Protein AF-0000000076752628 (afdb_homodimer)

Organism: NCBI:txid927661

Sequence (562 aa):
MTATVAAGQLAAPAGRIAENVDRTLRAMRDARSAGVDLLVLPECGLTGYVFDDAASVHAAALEVDGPELARVASAASGSGLHVVVGYLERAGDRVHNTVTLFGPGGPMATYRKTHLPHLGADRYVTPGDNLPVLVTTPFGVIGLSICYDLRFPEWARCLALGGADIIANPTNWPAPAEQVAELFTRVRAAENHVYVIAANRGDEEEGVSFIGRSQILDPSGAVLASADRGDALVIAAIDPAEARRKEILAPEVDFAISLFGDRRPRLYGELTRETPARKDAMTATVAAGQLAAPAGRIAENVDRTLRAMRDARSAGVDLLVLPECGLTGYVFDDAASVHAAALEVDGPELARVASAASGSGLHVVVGYLERAGDRVHNTVTLFGPGGPMATYRKTHLPHLGADRYVTPGDNLPVLVTTPFGVIGLSICYDLRFPEWARCLALGGADIIANPTNWPAPAEQVAELFTRVRAAENHVYVIAANRGDEEEGVSFIGRSQILDPSGAVLASADRGDALVIAAIDPAEARRKEILAPEVDFAISLFGDRRPRLYGELTRETPARKDA

pLDDT: mean 95.84, std 9.19, range [25.97, 98.94]

Nearest PDB structures (foldseek):
  3hkx-assembly1_A-2  TM=8.875E-01  e=3.580E-24  Nesterenkonia sp. 10004
  4izt-assembly1_A-2  TM=8.807E-01  e=5.837E-24  Nesterenkonia sp. 10004
  5jqn-assembly1_A-2  TM=8.772E-01  e=5.491E-24  Nesterenkonia sp. AN1
  4izu-assembly1_A-2  TM=8.758E-01  e=5.837E-24  Nesterenkonia sp. 10004
  5nz5-assembly1_A-2  TM=8.723E-01  e=1.215E-23  Nesterenkonia sp. 10004

Solvent-accessible surface area (backbone atoms only — not comparable to full-atom values): 27713 Å² total; per-residue (Å²): 112,78,38,32,35,32,19,32,18,45,70,33,58,59,58,39,39,71,61,18,45,52,51,49,55,50,51,49,52,53,38,45,75,70,58,32,45,38,37,33,29,13,42,18,29,36,18,19,46,65,39,93,46,54,66,59,45,57,70,39,30,38,46,84,85,29,72,72,48,48,52,52,28,50,53,19,36,74,67,58,26,27,37,36,43,16,25,34,29,40,56,85,95,42,36,27,50,30,36,36,37,26,25,47,90,25,77,73,50,72,46,47,36,56,42,63,45,42,38,46,40,46,64,58,37,50,64,30,84,68,62,81,46,71,42,85,50,99,69,39,26,37,16,67,45,44,42,64,33,63,68,35,62,63,51,55,44,41,30,33,77,73,55,29,22,29,38,42,26,22,14,74,42,36,66,90,39,51,58,46,68,69,45,39,55,27,45,56,10,34,62,52,20,13,29,33,36,32,4,10,20,22,44,72,43,91,89,43,51,28,55,22,50,19,31,34,28,36,33,81,27,47,76,74,31,63,41,58,68,43,72,45,78,36,60,46,79,43,46,38,65,62,20,68,52,48,60,50,76,41,72,93,72,52,33,38,41,39,64,66,78,46,56,60,25,86,61,36,60,64,62,47,45,75,72,75,68,81,72,83,125,112,78,35,31,34,30,20,32,18,44,69,32,58,61,59,39,39,71,61,18,46,52,51,49,53,50,49,50,52,54,38,44,75,72,58,33,45,37,38,34,28,14,41,18,28,37,17,18,48,64,39,92,47,54,66,59,43,58,71,38,28,36,46,84,87,29,71,71,48,47,52,51,27,50,54,18,36,74,69,58,26,28,37,36,46,17,25,34,29,42,57,86,96,42,36,28,49,28,37,36,35,25,25,48,89,23,79,74,50,74,46,48,36,55,41,63,47,41,39,46,42,45,65,59,38,51,63,30,84,67,64,81,48,72,43,85,50,98,69,38,25,37,15,66,46,44,43,63,32,63,68,37,61,64,51,53,45,41,32,33,75,72,55,26,21,28,39,40,25,20,15,75,41,36,67,91,38,50,57,46,69,69,45,39,54,28,45,57,11,34,62,54,19,14,28,32,38,31,4,10,20,22,44,70,43,92,89,42,51,27,56,21,51,20,30,34,28,37,33,79,27,47,73,76,31,62,42,59,67,42,71,46,79,34,62,46,78,44,45,39,65,61,22,69,51,50,60,50,76,40,72,93,72,52,33,37,43,39,64,67,78,44,57,60,26,86,62,37,60,64,62,47,45,75,72,75,69,80,72,83,125

InterPro domains:
  IPR001110 Uncharacterised protein family UPF0012, conserved site [PS01227] (143-163)
  IPR003010 Carbon-nitrogen hydrolase [PF00795] (4-244)
  IPR003010 Carbon-nitrogen hydrolase [PS50263] (3-240)
  IPR036526 Carbon-nitrogen hydrolase superfamily [G3DSA:3.60.110.10] (1-280)
  IPR036526 Carbon-nitrogen hydrolase superfamily [SSF56317] (3-271)
  IPR050345 Aliphatic Amidase/Beta-Ureidopropionase [PTHR43674] (4-271)

Foldseek 3Di:
DKAKEKFWADDAEAAPQVVLLVRVLVVLVVCLVVVHAEYEAAFQSRHDFADDDQVSLQNSADACPDPSLVSVQVSQLVRQHWYKDWRWHDDPVFIFGKIWIHGNVGTFDMDTAADADPGTSSVRGDHDPDAWDWGQDPQFIETEHEAVLLVDLVRLQSNLVVGGQEYEYRYQAFPVCVCCLVPSQLCSLQLSQHKYFYHYYQQDYPRTGGFFFGFIAGSNSDTQWTDGHDTDMTMDMDHSVRSVPQKDDDVVVDDIDGSPVPDDVVVVVVVPDDDPDPPDD/DKAKEKFWADDAEAAPQVVLLVRVLVVLVVCLVVVHAEYEAAFQSRHDFADDDQVSLQNSADACPDPSLVSVQVSQLVRQHWYKDWRWHDDPVFIFGKIWIHGNVGTFDMDTAADADPGTCSVRGDHDPDAWDWGQDPQFIETEHEAVLLVDLVRLQSSLVVGGQEYEYRYQAFPVCVCCLVPSQLCSLQLSQHKYFYHYYQCDYPRTGGFFFGFIAGSNSDTQWTDGHDTDMTMDMDHSVRSVPQKDDDVVVDDIDGSPVPDDVVVVVVVPDDDPDPPDD

Radius of gyration: 24.87 Å; Cα contacts (8 Å, |Δi|>4): 1531; chains: 2; bounding box: 56×73×52 Å

Structure (mmCIF, N/CA/C/O backbone):
data_AF-0000000076752628-model_v1
#
loop_
_entity.id
_entity.type
_entity.pdbx_description
1 polymer 'Putative amidohydrolase'
#
loop_
_atom_site.group_PDB
_atom_site.id
_atom_site.type_symbol
_atom_site.label_atom_id
_atom_site.label_alt_id
_atom_site.label_comp_id
_atom_site.label_asym_id
_atom_site.label_entity_id
_atom_site.label_seq_id
_atom_site.pdbx_PDB_ins_code
_atom_site.Cartn_x
_atom_site.Cartn_y
_atom_site.Cartn_z
_atom_site.occupancy
_atom_site.B_iso_or_equiv
_atom_site.auth_seq_id
_atom_site.auth_comp_id
_atom_site.auth_asym_id
_atom_site.auth_atom_id
_atom_site.pdbx_PDB_model_num
ATOM 1 N N . MET A 1 1 ? -25.781 8.492 5.25 1 76.88 1 MET A N 1
ATOM 2 C CA . MET A 1 1 ? -25.719 9.93 5.516 1 76.88 1 MET A CA 1
ATOM 3 C C . MET A 1 1 ? -24.562 10.57 4.738 1 76.88 1 MET A C 1
ATOM 5 O O . MET A 1 1 ? -23.453 10.039 4.719 1 76.88 1 MET A O 1
ATOM 9 N N . THR A 1 2 ? -24.828 11.648 3.963 1 91.44 2 THR A N 1
ATOM 10 C CA . THR A 1 2 ? -23.859 12.344 3.119 1 91.44 2 THR A CA 1
ATOM 11 C C . THR A 1 2 ? -23.188 13.484 3.885 1 91.44 2 THR A C 1
ATOM 13 O O . THR A 1 2 ? -23.797 14.07 4.789 1 91.44 2 THR A O 1
ATOM 16 N N . ALA A 1 3 ? -21.953 13.625 3.863 1 97.44 3 ALA A N 1
ATOM 17 C CA . ALA A 1 3 ? -21.141 14.711 4.422 1 97.44 3 ALA A CA 1
ATOM 18 C C . ALA A 1 3 ? -20.375 15.453 3.324 1 97.44 3 ALA A C 1
ATOM 20 O O . ALA A 1 3 ? -20.031 14.859 2.301 1 97.44 3 ALA A O 1
ATOM 21 N N . THR A 1 4 ? -20.25 16.719 3.545 1 98.69 4 THR A N 1
ATOM 22 C CA . THR A 1 4 ? -19.406 17.5 2.652 1 98.69 4 THR A CA 1
ATOM 23 C C . THR A 1 4 ? -18.031 17.734 3.289 1 98.69 4 THR A C 1
ATOM 25 O O . THR A 1 4 ? -17.938 18.312 4.375 1 98.69 4 THR A O 1
ATOM 28 N N . VAL A 1 5 ? -16.984 17.281 2.607 1 98.88 5 VAL A N 1
ATOM 29 C CA . VAL A 1 5 ? -15.633 17.406 3.148 1 98.88 5 VAL A CA 1
ATOM 30 C C . VAL A 1 5 ? -14.773 18.25 2.211 1 98.88 5 VAL A C 1
ATOM 32 O O . VAL A 1 5 ? -15.102 18.406 1.033 1 98.88 5 VAL A O 1
ATOM 35 N N . ALA A 1 6 ? -13.664 18.781 2.795 1 98.94 6 ALA A N 1
ATOM 36 C CA . ALA A 1 6 ? -12.789 19.594 1.965 1 98.94 6 ALA A CA 1
ATOM 37 C C . ALA A 1 6 ? -11.336 19.453 2.4 1 98.94 6 ALA A C 1
ATOM 39 O O . ALA A 1 6 ? -11.047 19.234 3.58 1 98.94 6 ALA A O 1
ATOM 40 N N . ALA A 1 7 ? -10.492 19.531 1.446 1 98.94 7 ALA A N 1
ATOM 41 C CA . ALA A 1 7 ? -9.07 19.828 1.656 1 98.94 7 ALA A CA 1
ATOM 42 C C . ALA A 1 7 ? -8.75 21.266 1.289 1 98.94 7 ALA A C 1
ATOM 44 O O . ALA A 1 7 ? -9.023 21.703 0.169 1 98.94 7 ALA A O 1
ATOM 45 N N . GLY A 1 8 ? -8.273 22.047 2.256 1 98.88 8 GLY A N 1
ATOM 46 C CA . GLY A 1 8 ? -7.762 23.375 1.947 1 98.88 8 GLY A CA 1
ATOM 47 C C . GLY A 1 8 ? -6.309 23.359 1.511 1 98.88 8 GLY A C 1
ATOM 48 O O . GLY A 1 8 ? -5.426 22.969 2.277 1 98.88 8 GLY A O 1
ATOM 49 N N . GLN A 1 9 ? -6.113 23.641 0.266 1 98.81 9 GLN A N 1
ATOM 50 C CA . GLN A 1 9 ? -4.758 23.891 -0.216 1 98.81 9 GLN A CA 1
ATOM 51 C C . GLN A 1 9 ? -4.336 25.344 0.047 1 98.81 9 GLN A C 1
ATOM 53 O O . GLN A 1 9 ? -4.777 26.25 -0.647 1 98.81 9 GLN A O 1
ATOM 58 N N . LEU A 1 10 ? -3.467 25.547 1.059 1 98.06 10 LEU A N 1
ATOM 59 C CA . LEU A 1 10 ? -3.18 26.875 1.576 1 98.06 10 LEU A CA 1
ATOM 60 C C . LEU A 1 10 ? -1.681 27.062 1.787 1 98.06 10 LEU A C 1
ATOM 62 O O . LEU A 1 10 ? -1.006 26.172 2.312 1 98.06 10 LEU A O 1
ATOM 66 N N . ALA A 1 11 ? -1.263 28.25 1.398 1 97.38 11 ALA A N 1
ATOM 67 C CA . ALA A 1 11 ? 0.128 28.594 1.685 1 97.38 11 ALA A CA 1
ATOM 68 C C . ALA A 1 11 ? 0.352 28.766 3.184 1 97.38 11 ALA A C 1
ATOM 70 O O . ALA A 1 11 ? -0.548 29.203 3.904 1 97.38 11 ALA A O 1
ATOM 71 N N . ALA A 1 12 ? 1.496 28.453 3.639 1 97.06 12 ALA A N 1
ATOM 72 C CA . ALA A 1 12 ? 1.871 28.609 5.043 1 97.06 12 ALA A CA 1
ATOM 73 C C . ALA A 1 12 ? 3.336 29.016 5.176 1 97.06 12 ALA A C 1
ATOM 75 O O . ALA A 1 12 ? 4.188 28.188 5.512 1 97.06 12 ALA A O 1
ATOM 76 N N . PRO A 1 13 ? 3.594 30.344 4.984 1 95.56 13 PRO A N 1
ATOM 77 C CA . PRO A 1 13 ? 4.988 30.781 5.09 1 95.56 13 PRO A CA 1
ATOM 78 C C . PRO A 1 13 ? 5.582 30.516 6.477 1 95.56 13 PRO A C 1
ATOM 80 O O . PRO A 1 13 ? 4.898 30.703 7.484 1 95.56 13 PRO A O 1
ATOM 83 N N . ALA A 1 14 ? 6.883 30.156 6.539 1 96.5 14 ALA A N 1
ATOM 84 C CA . ALA A 1 14 ? 7.578 29.75 7.762 1 96.5 14 ALA A CA 1
ATOM 85 C C . ALA A 1 14 ? 7.664 30.922 8.742 1 96.5 14 ALA A C 1
ATOM 87 O O . ALA A 1 14 ? 8.125 32 8.391 1 96.5 14 ALA A O 1
ATOM 88 N N . GLY A 1 15 ? 7.121 30.656 9.859 1 96.56 15 GLY A N 1
ATOM 89 C CA . GLY A 1 15 ? 7.309 31.578 10.961 1 96.56 15 GLY A CA 1
ATOM 90 C C . GLY A 1 15 ? 6.352 32.75 10.922 1 96.56 15 GLY A C 1
ATOM 91 O O . GLY A 1 15 ? 6.379 33.625 11.805 1 96.56 15 GLY A O 1
ATOM 92 N N . ARG A 1 16 ? 5.527 32.844 9.945 1 97.25 16 ARG A N 1
ATOM 93 C CA . ARG A 1 16 ? 4.559 33.906 9.836 1 97.25 16 ARG A CA 1
ATOM 94 C C . ARG A 1 16 ? 3.225 33.531 10.469 1 97.25 16 ARG A C 1
ATOM 96 O O . ARG A 1 16 ? 2.195 33.5 9.789 1 97.25 16 ARG A O 1
ATOM 103 N N . ILE A 1 17 ? 3.242 33.438 11.758 1 98.5 17 ILE A N 1
ATOM 104 C CA . ILE A 1 17 ? 2.186 32.812 12.531 1 98.5 17 ILE A CA 1
ATOM 105 C C . ILE A 1 17 ? 0.887 33.594 12.391 1 98.5 17 ILE A C 1
ATOM 107 O O . ILE A 1 17 ? -0.159 33.031 12.062 1 98.5 17 ILE A O 1
ATOM 111 N N . ALA A 1 18 ? 0.979 34.906 12.609 1 98.25 18 ALA A N 1
ATOM 112 C CA . ALA A 1 18 ? -0.228 35.719 12.555 1 98.25 18 ALA A CA 1
ATOM 113 C C . ALA A 1 18 ? -0.884 35.625 11.18 1 98.25 18 ALA A C 1
ATOM 115 O O . ALA A 1 18 ? -2.104 35.469 11.078 1 98.25 18 ALA A O 1
ATOM 116 N N . GLU A 1 19 ? -0.096 35.719 10.188 1 98.19 19 GLU A N 1
ATOM 117 C CA . GLU A 1 19 ? -0.579 35.625 8.812 1 98.19 19 GLU A CA 1
ATOM 118 C C . GLU A 1 19 ? -1.195 34.25 8.539 1 98.19 19 GLU A C 1
ATOM 120 O O . GLU A 1 19 ? -2.246 34.156 7.906 1 98.19 19 GLU A O 1
ATOM 125 N N . ASN A 1 20 ? -0.552 33.219 8.969 1 98.62 20 ASN A N 1
ATOM 126 C CA . ASN A 1 20 ? -1.032 31.859 8.758 1 98.62 20 ASN A CA 1
ATOM 127 C C . ASN A 1 20 ? -2.35 31.625 9.492 1 98.62 20 ASN A C 1
ATOM 129 O O . ASN A 1 20 ? -3.242 30.953 8.961 1 98.62 20 ASN A O 1
ATOM 133 N N . VAL A 1 21 ? -2.475 32.156 10.695 1 98.81 21 VAL A N 1
ATOM 134 C CA . VAL A 1 21 ? -3.717 32 11.453 1 98.81 21 VAL A CA 1
ATOM 135 C C . VAL A 1 21 ? -4.852 32.719 10.703 1 98.81 21 VAL A C 1
ATOM 137 O O . VAL A 1 21 ? -5.938 32.15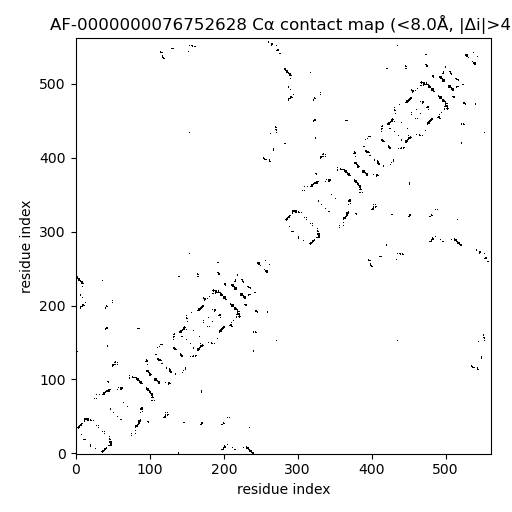6 10.555 1 98.81 21 VAL A O 1
ATOM 140 N N . ASP A 1 22 ? -4.555 33.875 10.227 1 98.56 22 ASP A N 1
ATOM 141 C CA . ASP A 1 22 ? -5.57 34.625 9.484 1 98.56 22 ASP A CA 1
ATOM 142 C C . ASP A 1 22 ? -6.008 33.875 8.242 1 98.56 22 ASP A C 1
ATOM 144 O O . ASP A 1 22 ? -7.199 33.812 7.922 1 98.56 22 ASP A O 1
ATOM 148 N N . ARG A 1 23 ? -5.066 33.312 7.516 1 98.25 23 ARG A N 1
ATOM 149 C CA . ARG A 1 23 ? -5.371 32.531 6.332 1 98.25 23 ARG A CA 1
ATOM 150 C C . ARG A 1 23 ? -6.223 31.312 6.691 1 98.25 23 ARG A C 1
ATOM 152 O O . ARG A 1 23 ? -7.156 30.969 5.965 1 98.25 23 ARG A O 1
ATOM 159 N N . THR A 1 24 ? -5.871 30.672 7.734 1 98.75 24 THR A N 1
ATOM 160 C CA . THR A 1 24 ? -6.613 29.516 8.219 1 98.75 24 THR A CA 1
ATOM 161 C C . THR A 1 24 ? -8.055 29.891 8.539 1 98.75 24 THR A C 1
ATOM 163 O O . THR A 1 24 ? -8.992 29.219 8.109 1 98.75 24 THR A O 1
ATOM 166 N N . LEU A 1 25 ? -8.219 30.984 9.258 1 98.75 25 LEU A N 1
ATOM 167 C CA . LEU A 1 25 ? -9.555 31.438 9.633 1 98.75 25 LEU A CA 1
ATOM 168 C C . LEU A 1 25 ? -10.383 31.797 8.406 1 98.75 25 LEU A C 1
ATOM 170 O O . LEU A 1 25 ? -11.578 31.516 8.352 1 98.75 25 LEU A O 1
ATOM 174 N N . ARG A 1 26 ? -9.75 32.438 7.441 1 98.56 26 ARG A N 1
ATOM 175 C CA . ARG A 1 26 ? -10.438 32.75 6.195 1 98.56 26 ARG A CA 1
ATOM 176 C C . ARG A 1 26 ? -10.875 31.484 5.477 1 98.56 26 ARG A C 1
ATOM 178 O O . ARG A 1 26 ? -12 31.406 4.977 1 98.56 26 ARG A O 1
ATOM 185 N N . ALA A 1 27 ? -10 30.5 5.406 1 98.69 27 ALA A N 1
ATOM 186 C CA . ALA A 1 27 ? -10.328 29.234 4.77 1 98.69 27 ALA A CA 1
ATOM 187 C C . ALA A 1 27 ? -11.492 28.547 5.48 1 98.69 27 ALA A C 1
ATOM 189 O O . ALA A 1 27 ? -12.336 27.922 4.84 1 98.69 27 ALA A O 1
ATOM 190 N N . MET A 1 28 ? -11.492 28.625 6.785 1 98.75 28 MET A N 1
ATOM 191 C CA . MET A 1 28 ? -12.586 28.047 7.566 1 98.75 28 MET A CA 1
ATOM 192 C C . MET A 1 28 ? -13.914 28.719 7.219 1 98.75 28 MET A C 1
ATOM 194 O O . MET A 1 28 ? -14.93 28.031 7.051 1 98.75 28 MET A O 1
ATOM 198 N N . ARG A 1 29 ? -13.875 30 7.145 1 98.44 29 ARG A N 1
ATOM 199 C CA . ARG A 1 29 ? -15.086 30.734 6.785 1 98.44 29 ARG A CA 1
ATOM 200 C C . ARG A 1 29 ? -15.57 30.344 5.395 1 98.44 29 ARG A C 1
ATOM 202 O O . ARG A 1 29 ? -16.766 30.109 5.188 1 98.44 29 ARG A O 1
ATOM 209 N N . ASP A 1 30 ? -14.641 30.312 4.441 1 98.56 30 ASP A N 1
ATOM 210 C CA . ASP A 1 30 ? -14.977 29.938 3.07 1 98.56 30 ASP A CA 1
ATOM 211 C C . ASP A 1 30 ? -15.547 28.516 3.012 1 98.56 30 ASP A C 1
ATOM 213 O O . ASP A 1 30 ? -16.516 28.266 2.297 1 98.56 30 ASP A O 1
ATOM 217 N N . ALA A 1 31 ? -14.953 27.594 3.742 1 98.69 31 ALA A N 1
ATOM 218 C CA . ALA A 1 31 ? -15.414 26.203 3.775 1 98.69 31 ALA A CA 1
ATOM 219 C C . ALA A 1 31 ? -16.828 26.109 4.324 1 98.69 31 ALA A C 1
ATOM 221 O O . ALA A 1 31 ? -17.688 25.422 3.756 1 98.69 31 ALA A O 1
ATOM 222 N N . ARG A 1 32 ? -17.047 26.781 5.383 1 97.62 32 ARG A N 1
ATOM 223 C CA . ARG A 1 32 ? -18.375 26.734 5.977 1 97.62 32 ARG A CA 1
ATOM 224 C C . ARG A 1 32 ? -19.422 27.312 5.023 1 97.62 32 ARG A C 1
ATOM 226 O O . ARG A 1 32 ? -20.516 26.766 4.895 1 97.62 32 ARG A O 1
ATOM 233 N N . SER A 1 33 ? -19.062 28.422 4.418 1 98 33 SER A N 1
ATOM 234 C CA . SER A 1 33 ? -19.969 29.047 3.445 1 98 33 SER A CA 1
ATOM 235 C C . SER A 1 33 ? -20.297 28.078 2.311 1 98 33 SER A C 1
ATOM 237 O O . SER A 1 33 ? -21.391 28.156 1.728 1 98 33 SER A O 1
ATOM 239 N N . ALA A 1 34 ? -19.391 27.188 2.037 1 98.31 34 ALA A N 1
ATOM 240 C CA . ALA A 1 34 ? -19.578 26.234 0.955 1 98.31 34 ALA A CA 1
ATOM 241 C C . ALA A 1 34 ? -20.281 24.969 1.455 1 98.31 34 ALA A C 1
ATOM 243 O O . ALA A 1 34 ? -20.453 24.016 0.706 1 98.31 34 ALA A O 1
ATOM 244 N N . GLY A 1 35 ? -20.641 24.969 2.732 1 97.81 35 GLY A N 1
ATOM 245 C CA . GLY A 1 35 ? -21.406 23.859 3.289 1 97.81 35 GLY A CA 1
ATOM 246 C C . GLY A 1 35 ? -20.531 22.719 3.77 1 97.81 35 GLY A C 1
ATOM 247 O O . GLY A 1 35 ? -21.016 21.594 3.953 1 97.81 35 GLY A O 1
ATOM 248 N N . VAL A 1 36 ? -19.297 22.953 3.932 1 98.62 36 VAL A N 1
ATOM 249 C CA . VAL A 1 36 ? -18.344 21.922 4.34 1 98.62 36 VAL A CA 1
ATOM 250 C C . VAL A 1 36 ? -18.578 21.562 5.805 1 98.62 36 VAL A C 1
ATOM 252 O O . VAL A 1 36 ? -18.797 22.438 6.641 1 98.62 36 VAL A O 1
ATOM 255 N N . ASP A 1 37 ? -18.531 20.266 6.062 1 98.38 37 ASP A N 1
ATOM 256 C CA . ASP A 1 37 ? -18.656 19.75 7.422 1 98.38 37 ASP A CA 1
ATOM 257 C C . ASP A 1 37 ? -17.281 19.5 8.047 1 98.38 37 ASP A C 1
ATOM 259 O O . ASP A 1 37 ? -17.109 19.688 9.25 1 98.38 37 ASP A O 1
ATOM 263 N N . LEU A 1 38 ? -16.344 19.031 7.258 1 98.81 38 LEU A N 1
ATOM 264 C CA . LEU A 1 38 ? -14.984 18.719 7.68 1 98.81 38 LEU A CA 1
ATOM 265 C C . LEU A 1 38 ? -13.961 19.344 6.742 1 98.81 38 LEU A C 1
ATOM 267 O O . LEU A 1 38 ? -13.992 19.109 5.531 1 98.81 38 LEU A O 1
ATOM 271 N N . LEU A 1 39 ? -13.133 20.172 7.297 1 98.94 39 LEU A N 1
ATOM 272 C CA . LEU A 1 39 ? -12.039 20.812 6.562 1 98.94 39 LEU A CA 1
ATOM 273 C C . LEU A 1 39 ? -10.688 20.297 7.059 1 98.94 39 LEU A C 1
ATOM 275 O O . LEU A 1 39 ? -10.422 20.312 8.258 1 98.94 39 LEU A O 1
ATOM 279 N N . VAL A 1 40 ? -9.898 19.75 6.172 1 98.94 40 VAL A N 1
ATOM 280 C CA . VAL A 1 40 ? -8.523 19.375 6.484 1 98.94 40 VAL A CA 1
ATOM 281 C C . VAL A 1 40 ? -7.555 20.391 5.891 1 98.94 40 VAL A C 1
ATOM 283 O O . VAL A 1 40 ? -7.668 20.766 4.719 1 98.94 40 VAL A O 1
ATOM 286 N N . LEU A 1 41 ? -6.672 20.922 6.703 1 98.94 41 LEU A N 1
ATOM 287 C CA . LEU A 1 41 ? -5.707 21.922 6.266 1 98.94 41 LEU A CA 1
ATOM 288 C C . LEU A 1 41 ? -4.293 21.359 6.262 1 98.94 41 LEU A C 1
ATOM 290 O O . LEU A 1 41 ? -4.062 20.25 6.75 1 98.94 41 LEU A O 1
ATOM 294 N N . PRO A 1 42 ? -3.303 22.047 5.695 1 98.88 42 PRO A N 1
ATOM 295 C CA . PRO A 1 42 ? -1.973 21.469 5.473 1 98.88 42 PRO A CA 1
ATOM 296 C C . PRO A 1 42 ? -1.219 21.203 6.773 1 98.88 42 PRO A C 1
ATOM 298 O O . PRO A 1 42 ? -1.536 21.797 7.805 1 98.88 42 PRO A O 1
ATOM 301 N N . GLU A 1 43 ? -0.24 20.266 6.691 1 98.88 43 GLU A N 1
ATOM 302 C CA . GLU A 1 43 ? 0.763 20.047 7.73 1 98.88 43 GLU A CA 1
ATOM 303 C C . GLU A 1 43 ? 1.473 21.359 8.078 1 98.88 43 GLU A C 1
ATOM 305 O O . GLU A 1 43 ? 1.862 22.109 7.191 1 98.88 43 GLU A O 1
ATOM 310 N N . CYS A 1 44 ? 1.527 21.641 9.383 1 98.88 44 CYS A N 1
ATOM 311 C CA . CYS A 1 44 ? 2.213 22.828 9.883 1 98.88 44 CYS A CA 1
ATOM 312 C C . CYS A 1 44 ? 1.621 24.109 9.273 1 98.88 44 CYS A C 1
ATOM 314 O O . CYS A 1 44 ? 2.336 25.078 9.047 1 98.88 44 CYS A O 1
ATOM 316 N N . GLY A 1 45 ? 0.385 24.078 9.016 1 98.75 45 GLY A N 1
ATOM 317 C CA . GLY A 1 45 ? -0.293 25.188 8.359 1 98.75 45 GLY A CA 1
ATOM 318 C C . GLY A 1 45 ? -0.226 26.484 9.148 1 98.75 45 GLY A C 1
ATOM 319 O O . GLY A 1 45 ? -0.252 27.578 8.57 1 98.75 45 GLY A O 1
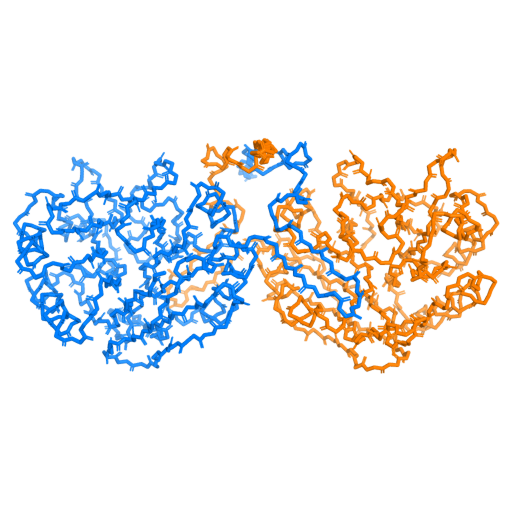ATOM 320 N N . LEU A 1 46 ? -0.099 26.422 10.461 1 98.81 46 LEU A N 1
ATOM 321 C CA . LEU A 1 46 ? -0.079 27.625 11.281 1 98.81 46 LEU A CA 1
ATOM 322 C C . LEU A 1 46 ? 1.341 28.156 11.43 1 98.81 46 LEU A C 1
ATOM 324 O O . LEU A 1 46 ? 1.536 29.344 11.742 1 98.81 46 LEU A O 1
ATOM 328 N N . THR A 1 47 ? 2.336 27.312 11.227 1 98.75 47 THR A N 1
ATOM 329 C CA . THR A 1 47 ? 3.664 27.719 11.688 1 98.75 47 THR A CA 1
ATOM 330 C C . THR A 1 47 ? 4.645 27.781 10.516 1 98.75 47 THR A C 1
ATOM 332 O O . THR A 1 47 ? 5.73 28.344 10.641 1 98.75 47 THR A O 1
ATOM 335 N N . GLY A 1 48 ? 4.242 27.188 9.391 1 98.38 48 GLY A N 1
ATOM 336 C CA . GLY A 1 48 ? 5.246 26.891 8.383 1 98.38 48 GLY A CA 1
ATOM 337 C C . GLY A 1 48 ? 6.031 25.625 8.68 1 98.38 48 GLY A C 1
ATOM 338 O O . GLY A 1 48 ? 5.945 25.078 9.773 1 98.38 48 GLY A O 1
ATOM 339 N N . TYR A 1 49 ? 6.848 25.188 7.742 1 98 49 TYR A N 1
ATOM 340 C CA . TYR A 1 49 ? 7.406 23.844 7.836 1 98 49 TYR A CA 1
ATOM 341 C C . TYR A 1 49 ? 8.906 23.844 7.551 1 98 49 TYR A C 1
ATOM 343 O O . TYR A 1 49 ? 9.664 23.078 8.148 1 98 49 TYR A O 1
ATOM 351 N N . VAL A 1 50 ? 9.383 24.656 6.648 1 97.25 50 VAL A N 1
ATOM 352 C CA . VAL A 1 50 ? 10.773 24.578 6.199 1 97.25 50 VAL A CA 1
ATOM 353 C C . VAL A 1 50 ? 11.648 25.453 7.086 1 97.25 50 VAL A C 1
ATOM 355 O O . VAL A 1 50 ? 11.758 26.672 6.863 1 97.25 50 VAL A O 1
ATOM 358 N N . PHE A 1 51 ? 12.25 24.844 8.055 1 96.69 51 PHE A N 1
ATOM 359 C CA . PHE A 1 51 ? 13.219 25.469 8.945 1 96.69 51 PHE A CA 1
ATOM 360 C C . PHE A 1 51 ? 14.57 24.781 8.844 1 96.69 51 PHE A C 1
ATOM 362 O O . PHE A 1 51 ? 14.641 23.578 8.578 1 96.69 51 PHE A O 1
ATOM 369 N N . ASP A 1 52 ? 15.641 25.484 9.141 1 93.19 52 ASP A N 1
ATOM 370 C CA . ASP A 1 52 ? 16.969 24.953 8.891 1 93.19 52 ASP A CA 1
ATOM 371 C C . ASP A 1 52 ? 17.672 24.609 10.195 1 93.19 52 ASP A C 1
ATOM 373 O O . ASP A 1 52 ? 18.781 24.062 10.188 1 93.19 52 ASP A O 1
ATOM 377 N N . ASP A 1 53 ? 17.047 24.953 11.289 1 96.62 53 ASP A N 1
ATOM 378 C CA . ASP A 1 53 ? 17.688 24.641 12.562 1 96.62 53 ASP A CA 1
ATOM 379 C C . ASP A 1 53 ? 16.656 24.516 13.68 1 96.62 53 ASP A C 1
ATOM 381 O O . ASP A 1 53 ? 15.523 24.969 13.539 1 96.62 53 ASP A O 1
ATOM 385 N N . ALA A 1 54 ? 17.094 23.953 14.797 1 97.5 54 ALA A N 1
ATOM 386 C CA . ALA A 1 54 ? 16.234 23.641 15.93 1 97.5 54 ALA A CA 1
ATOM 387 C C . ALA A 1 54 ? 15.727 24.922 16.594 1 97.5 54 ALA A C 1
ATOM 389 O O . ALA A 1 54 ? 14.586 24.969 17.062 1 97.5 54 ALA A O 1
ATOM 390 N N . ALA A 1 55 ? 16.547 25.922 16.609 1 97.56 55 ALA A N 1
ATOM 391 C CA . ALA A 1 55 ? 16.172 27.156 17.266 1 97.56 55 ALA A CA 1
ATOM 392 C C . ALA A 1 55 ? 14.992 27.828 16.562 1 97.56 55 ALA A C 1
ATOM 394 O O . ALA A 1 55 ? 14.07 28.312 17.219 1 97.56 55 ALA A O 1
ATOM 395 N N . SER A 1 56 ? 15.062 27.828 15.258 1 97.62 56 SER A N 1
ATOM 396 C CA . SER A 1 56 ? 13.977 28.422 14.484 1 97.62 56 SER A CA 1
ATOM 397 C C . SER A 1 56 ? 12.688 27.625 14.625 1 97.62 56 SER A C 1
ATOM 399 O O . SER A 1 56 ? 11.594 28.188 14.656 1 97.62 56 SER A O 1
ATOM 401 N N . VAL A 1 57 ? 12.789 26.297 14.68 1 98.38 57 VAL A N 1
ATOM 402 C CA . VAL A 1 57 ? 11.633 25.422 14.898 1 98.38 57 VAL A CA 1
ATOM 403 C C . VAL A 1 57 ? 11.016 25.719 16.266 1 98.38 57 VAL A C 1
ATOM 405 O O . VAL A 1 57 ? 9.797 25.891 16.375 1 98.38 57 VAL A O 1
ATOM 408 N N . HIS A 1 58 ? 11.852 25.828 17.234 1 98 58 HIS A N 1
ATOM 409 C CA . HIS A 1 58 ? 11.383 26.125 18.578 1 98 58 HIS A CA 1
ATOM 410 C C . HIS A 1 58 ? 10.711 27.484 18.656 1 98 58 HIS A C 1
ATOM 412 O O . HIS A 1 58 ? 9.68 27.641 19.312 1 98 58 HIS A O 1
ATOM 418 N N . ALA A 1 59 ? 11.281 28.438 17.984 1 97.5 59 ALA A N 1
ATOM 419 C CA . ALA A 1 59 ? 10.75 29.797 17.984 1 97.5 59 ALA A CA 1
ATOM 420 C C . ALA A 1 59 ? 9.375 29.859 17.328 1 97.5 59 ALA A C 1
ATOM 422 O O . ALA A 1 59 ? 8.523 30.656 17.734 1 97.5 59 ALA A O 1
ATOM 423 N N . ALA A 1 60 ? 9.141 29.031 16.359 1 98.19 60 ALA A N 1
ATOM 424 C CA . ALA A 1 60 ? 7.891 29.047 15.602 1 98.19 60 ALA A CA 1
ATOM 425 C C . ALA A 1 60 ? 6.828 28.188 16.281 1 98.19 60 ALA A C 1
ATOM 427 O O . ALA A 1 60 ? 5.645 28.281 15.953 1 98.19 60 ALA A O 1
ATOM 428 N N . ALA A 1 61 ? 7.195 27.328 17.234 1 98.81 61 ALA A N 1
ATOM 429 C CA . ALA A 1 61 ? 6.301 26.344 17.844 1 98.81 61 ALA A CA 1
ATOM 430 C C . ALA A 1 61 ? 5.258 27.031 18.719 1 98.81 61 ALA A C 1
ATOM 432 O O . ALA A 1 61 ? 5.523 28.062 19.312 1 98.81 61 ALA A O 1
ATOM 433 N N . LEU A 1 62 ? 4.133 26.484 18.734 1 98.81 62 LEU A N 1
ATOM 434 C CA . LEU A 1 62 ? 2.994 27.016 19.469 1 98.81 62 LEU A CA 1
ATOM 435 C C . LEU A 1 62 ? 2.617 26.094 20.625 1 98.81 62 LEU A C 1
ATOM 437 O O . LEU A 1 62 ? 2.82 24.875 20.547 1 98.81 62 LEU A O 1
ATOM 441 N N . GLU A 1 63 ? 2.064 26.672 21.641 1 97.69 63 GLU A N 1
ATOM 442 C CA . GLU A 1 63 ? 1.465 25.859 22.703 1 97.69 63 GLU A CA 1
ATOM 443 C C . GLU A 1 63 ? 0.075 25.375 22.297 1 97.69 63 GLU A C 1
ATOM 445 O O . GLU A 1 63 ? -0.693 26.109 21.688 1 97.69 63 GLU A O 1
ATOM 450 N N . VAL A 1 64 ? -0.203 24.141 22.641 1 95.75 64 VAL A N 1
ATOM 451 C CA . VAL A 1 64 ? -1.463 23.516 22.25 1 95.75 64 VAL A CA 1
ATOM 452 C C . VAL A 1 64 ? -2.635 24.328 22.797 1 95.75 64 VAL A C 1
ATOM 454 O O . VAL A 1 64 ? -3.707 24.375 22.188 1 95.75 64 VAL A O 1
ATOM 457 N N . ASP A 1 65 ? -2.451 25.031 23.922 1 95.06 65 ASP A N 1
ATOM 458 C CA . ASP A 1 65 ? -3.486 25.859 24.547 1 95.06 65 ASP A CA 1
ATOM 459 C C . ASP A 1 65 ? -3.199 27.344 24.359 1 95.06 65 ASP A C 1
ATOM 461 O O . ASP A 1 65 ? -3.697 28.188 25.109 1 95.06 65 ASP A O 1
ATOM 465 N N . GLY A 1 66 ? -2.412 27.625 23.391 1 97.5 66 GLY A N 1
ATOM 466 C CA . GLY A 1 66 ? -2.023 29.016 23.125 1 97.5 66 GLY A CA 1
ATOM 467 C C . GLY A 1 66 ? -3.09 29.797 22.406 1 97.5 66 GLY A C 1
ATOM 468 O O . GLY A 1 66 ? -4.121 29.25 22.016 1 97.5 66 GLY A O 1
ATOM 469 N N . PRO A 1 67 ? -2.852 31.078 22.266 1 98.12 67 PRO A N 1
ATOM 470 C CA . PRO A 1 67 ? -3.859 31.969 21.703 1 98.12 67 PRO A CA 1
ATOM 471 C C . PRO A 1 67 ? -4.176 31.672 20.25 1 98.12 67 PRO A C 1
ATOM 473 O O . PRO A 1 67 ? -5.305 31.875 19.797 1 98.12 67 PRO A O 1
ATOM 476 N N . GLU A 1 68 ? -3.174 31.25 19.469 1 98.44 68 GLU A N 1
ATOM 477 C CA . GLU A 1 68 ? -3.398 30.938 18.062 1 98.44 68 GLU A CA 1
ATOM 478 C C . GLU A 1 68 ? -4.43 29.828 17.891 1 98.44 68 GLU A C 1
ATOM 480 O O . GLU A 1 68 ? -5.359 29.938 17.094 1 98.44 68 GLU A O 1
ATOM 485 N N . LEU A 1 69 ? -4.262 28.766 18.688 1 98.62 69 LEU A N 1
ATOM 486 C CA . LEU A 1 69 ? -5.188 27.641 18.609 1 98.62 69 LEU A CA 1
ATOM 487 C C . LEU A 1 69 ? -6.535 28 19.219 1 98.62 69 LEU A C 1
ATOM 489 O O . LEU A 1 69 ? -7.574 27.5 18.797 1 98.62 69 LEU A O 1
ATOM 493 N N . ALA A 1 70 ? -6.504 28.891 20.188 1 98.5 70 ALA A N 1
ATOM 494 C CA . ALA A 1 70 ? -7.758 29.375 20.766 1 98.5 70 ALA A CA 1
ATOM 495 C C . ALA A 1 70 ? -8.602 30.094 19.703 1 98.5 70 ALA A C 1
ATOM 497 O O . ALA A 1 70 ? -9.828 29.984 19.703 1 98.5 70 ALA A O 1
ATOM 498 N N . ARG A 1 71 ? -7.965 30.875 18.859 1 98.44 71 ARG A N 1
ATOM 499 C CA . ARG A 1 71 ? -8.672 31.547 17.781 1 98.44 71 ARG A CA 1
ATOM 500 C C . ARG A 1 71 ? -9.305 30.531 16.828 1 98.44 71 ARG A C 1
ATOM 502 O O . ARG A 1 71 ? -10.438 30.719 16.391 1 98.44 71 ARG A O 1
ATOM 509 N N . VAL A 1 72 ? -8.578 29.5 16.516 1 98.62 72 VAL A N 1
ATOM 510 C CA . VAL A 1 72 ? -9.094 28.438 15.648 1 98.62 72 VAL A CA 1
ATOM 511 C C . VAL A 1 72 ? -10.289 27.766 16.312 1 98.62 72 VAL A C 1
ATOM 513 O O . VAL A 1 72 ? -11.328 27.547 15.672 1 98.62 72 VAL A O 1
ATOM 516 N N . ALA A 1 73 ? -10.133 27.422 17.578 1 98.5 73 ALA A N 1
ATOM 517 C CA . ALA A 1 73 ? -11.203 26.781 18.328 1 98.5 73 ALA A CA 1
ATOM 518 C C . ALA A 1 73 ? -12.469 27.641 18.328 1 98.5 73 ALA A C 1
ATOM 520 O O . ALA A 1 73 ? -13.57 27.109 18.141 1 98.5 73 ALA A O 1
ATOM 521 N N . SER A 1 74 ? -12.266 28.891 18.578 1 98.12 74 SER A N 1
ATOM 522 C CA . SER A 1 74 ? -13.391 29.812 18.594 1 98.12 74 SER A CA 1
ATOM 523 C C . SER A 1 74 ? -14.102 29.844 17.25 1 98.12 74 SER A C 1
ATOM 525 O O . SER A 1 74 ? -15.328 29.859 17.188 1 98.12 74 SER A O 1
ATOM 527 N N . ALA A 1 75 ? -13.305 29.922 16.188 1 98.12 75 ALA A N 1
ATOM 528 C CA . ALA A 1 75 ? -13.883 29.938 14.844 1 98.12 75 ALA A CA 1
ATOM 529 C C . ALA A 1 75 ? -14.672 28.656 14.57 1 98.12 75 ALA A C 1
ATOM 531 O O . ALA A 1 75 ? -15.742 28.703 13.969 1 98.12 75 ALA A O 1
ATOM 532 N N . ALA A 1 76 ? -14.117 27.5 14.969 1 98 76 ALA A N 1
ATOM 533 C CA . ALA A 1 76 ? -14.812 26.219 14.789 1 98 76 ALA A CA 1
ATOM 534 C C . ALA A 1 76 ? -16.125 26.203 15.562 1 98 76 ALA A C 1
ATOM 536 O O . ALA A 1 76 ? -17.156 25.766 15.039 1 98 76 ALA A O 1
ATOM 537 N N . SER A 1 77 ? -16.078 26.609 16.797 1 96.5 77 SER A N 1
ATOM 538 C CA . SER A 1 77 ? -17.25 26.656 17.656 1 96.5 77 SER A CA 1
ATOM 539 C C . SER A 1 77 ? -18.344 27.547 17.062 1 96.5 77 SER A C 1
ATOM 541 O O . SER A 1 77 ? -19.516 27.188 17.078 1 96.5 77 SER A O 1
ATOM 543 N N . GLY A 1 78 ? -18 28.625 16.547 1 94.38 78 GLY A N 1
ATOM 544 C CA . GLY A 1 78 ? -18.953 29.578 16.016 1 94.38 78 GLY A CA 1
ATOM 545 C C . GLY A 1 78 ? -19.578 29.141 14.711 1 94.38 78 GLY A C 1
ATOM 546 O O . GLY A 1 78 ? -20.703 29.547 14.383 1 94.38 78 GLY A O 1
ATOM 547 N N . SER A 1 79 ? -18.953 28.312 13.945 1 94.94 79 SER A N 1
ATOM 548 C CA . SER A 1 79 ? -19.391 27.984 12.594 1 94.94 79 SER A CA 1
ATOM 549 C C . SER A 1 79 ? -19.984 26.578 12.531 1 94.94 79 SER A C 1
ATOM 551 O O . SER A 1 79 ? -20.672 26.234 11.57 1 94.94 79 SER A O 1
ATOM 553 N N . GLY A 1 80 ? -19.656 25.75 13.5 1 94.75 80 GLY A N 1
ATOM 554 C CA . GLY A 1 80 ? -20.062 24.359 13.438 1 94.75 80 GLY A CA 1
ATOM 555 C C . GLY A 1 80 ? -19.172 23.516 12.562 1 94.75 80 GLY A C 1
ATOM 556 O O . GLY A 1 80 ? -19.484 22.359 12.281 1 94.75 80 GLY A O 1
ATOM 557 N N . LEU A 1 81 ? -18.125 24.062 12.109 1 98 81 LEU A N 1
ATOM 558 C CA . LEU A 1 81 ? -17.172 23.406 11.234 1 98 81 LEU A CA 1
ATOM 559 C C . LEU A 1 81 ? -16.219 22.516 12.039 1 98 81 LEU A C 1
ATOM 561 O O . LEU A 1 81 ? -15.781 22.906 13.125 1 98 81 LEU A O 1
ATOM 565 N N . HIS A 1 82 ? -16 21.281 11.625 1 98.81 82 HIS A N 1
ATOM 566 C CA . HIS A 1 82 ? -14.852 20.5 12.086 1 98.81 82 HIS A CA 1
ATOM 567 C C . HIS A 1 82 ? -13.625 20.781 11.227 1 98.81 82 HIS A C 1
ATOM 569 O O . HIS A 1 82 ? -13.719 20.875 10.008 1 98.81 82 HIS A O 1
ATOM 575 N N . VAL A 1 83 ? -12.477 21.016 11.867 1 98.94 83 VAL A N 1
ATOM 576 C CA . VAL A 1 83 ? -11.297 21.391 11.094 1 98.94 83 VAL A CA 1
ATOM 577 C C . VAL A 1 83 ? -10.062 20.719 11.68 1 98.94 83 VAL A C 1
ATOM 579 O O . VAL A 1 83 ? -9.898 20.656 12.906 1 98.94 83 VAL A O 1
ATOM 582 N N . VAL A 1 84 ? -9.258 20.047 10.828 1 98.94 84 VAL A N 1
ATOM 583 C CA . VAL A 1 84 ? -7.953 19.5 11.195 1 98.94 84 VAL A CA 1
ATOM 584 C C . VAL A 1 84 ? -6.863 20.531 10.875 1 98.94 84 VAL A C 1
ATOM 586 O O . VAL A 1 84 ? -6.691 20.906 9.711 1 98.94 84 VAL A O 1
ATOM 589 N N . VAL A 1 85 ? -6.125 20.938 11.867 1 98.88 85 VAL A N 1
ATOM 590 C CA . VAL A 1 85 ? -5.145 22 11.711 1 98.88 85 VAL A CA 1
ATOM 591 C C . VAL A 1 85 ? -3.764 21.516 12.133 1 98.88 85 VAL A C 1
ATOM 593 O O . VAL A 1 85 ? -3.625 20.844 13.164 1 98.88 85 VAL A O 1
ATOM 596 N N . GLY A 1 86 ? -2.777 21.781 11.305 1 98.94 86 GLY A N 1
ATOM 597 C CA . GLY A 1 86 ? -1.41 21.391 11.594 1 98.94 86 GLY A CA 1
ATOM 598 C C . GLY A 1 86 ? -0.553 22.531 12.117 1 98.94 86 GLY A C 1
ATOM 599 O O . GLY A 1 86 ? -0.739 23.672 11.727 1 98.94 86 GLY A O 1
ATOM 600 N N . TYR A 1 87 ? 0.388 22.219 13.008 1 98.88 87 TYR A N 1
ATOM 601 C CA . TYR A 1 87 ? 1.302 23.203 13.594 1 98.88 87 TYR A CA 1
ATOM 602 C C . TYR A 1 87 ? 2.477 22.5 14.266 1 98.88 87 TYR A C 1
ATOM 604 O O . TYR A 1 87 ? 2.434 21.297 14.516 1 98.88 87 TYR A O 1
ATOM 612 N N . LEU A 1 88 ? 3.568 23.234 14.477 1 98.94 88 LEU A N 1
ATOM 613 C CA . LEU A 1 88 ? 4.629 22.797 15.383 1 98.94 88 LEU A CA 1
ATOM 614 C C . LEU A 1 88 ? 4.246 23.078 16.828 1 98.94 88 LEU A C 1
ATOM 616 O O . LEU A 1 88 ? 3.963 24.219 17.203 1 98.94 88 LEU A O 1
ATOM 620 N N . GLU A 1 89 ? 4.242 22.016 17.625 1 98.94 89 GLU A N 1
ATOM 621 C CA . GLU A 1 89 ? 3.781 22.078 19.016 1 98.94 89 GLU A CA 1
ATOM 622 C C . GLU A 1 89 ? 4.953 22.188 19.984 1 98.94 89 GLU A C 1
ATOM 624 O O . GLU A 1 89 ? 5.848 21.344 19.984 1 98.94 89 GLU A O 1
ATOM 629 N N . ARG A 1 90 ? 4.879 23.188 20.719 1 98.44 90 ARG A N 1
ATOM 630 C CA . ARG A 1 90 ? 5.812 23.266 21.844 1 98.44 90 ARG A CA 1
ATOM 631 C C . ARG A 1 90 ? 5.285 22.484 23.047 1 98.44 90 ARG A C 1
ATOM 633 O O . ARG A 1 90 ? 4.211 22.797 23.562 1 98.44 90 ARG A O 1
ATOM 640 N N . ALA A 1 91 ? 5.93 21.453 23.453 1 96.62 91 ALA A N 1
ATOM 641 C CA . ALA A 1 91 ? 5.637 20.656 24.656 1 96.62 91 ALA A CA 1
ATOM 642 C C . ALA A 1 91 ? 6.848 20.594 25.578 1 96.62 91 ALA A C 1
ATOM 644 O O . ALA A 1 91 ? 7.602 19.609 25.562 1 96.62 91 ALA A O 1
ATOM 645 N N . GLY A 1 92 ? 6.902 21.484 26.547 1 94.56 92 GLY A N 1
ATOM 646 C CA . GLY A 1 92 ? 8.117 21.625 27.328 1 94.56 92 GLY A CA 1
ATOM 647 C C . GLY A 1 92 ? 9.336 21.984 26.5 1 94.56 92 GLY A C 1
ATOM 648 O O . GLY A 1 92 ? 9.32 22.953 25.75 1 94.56 92 GLY A O 1
ATOM 649 N N . ASP A 1 93 ? 10.344 21.156 26.578 1 94.94 93 ASP A N 1
ATOM 650 C CA . ASP A 1 93 ? 11.578 21.422 25.844 1 94.94 93 ASP A CA 1
ATOM 651 C C . ASP A 1 93 ? 11.555 20.766 24.469 1 94.94 93 ASP A C 1
ATOM 653 O O . ASP A 1 93 ? 12.453 20.984 23.656 1 94.94 93 ASP A O 1
ATOM 657 N N . ARG A 1 94 ? 10.484 20.094 24.219 1 97.25 94 ARG A N 1
ATOM 658 C CA . ARG A 1 94 ? 10.391 19.375 22.953 1 97.25 94 ARG A CA 1
ATOM 659 C C . ARG A 1 94 ? 9.398 20.047 22.016 1 97.25 94 ARG A C 1
ATOM 661 O O . ARG A 1 94 ? 8.531 20.797 22.453 1 97.25 94 ARG A O 1
ATOM 668 N N . VAL A 1 95 ? 9.68 19.891 20.781 1 98.75 95 VAL A N 1
ATOM 669 C CA . VAL A 1 95 ? 8.742 20.312 19.75 1 98.75 95 VAL A CA 1
ATOM 670 C C . VAL A 1 95 ? 8.234 19.078 18.984 1 98.75 95 VAL A C 1
ATOM 672 O O . VAL A 1 95 ? 8.984 18.125 18.766 1 98.75 95 VAL A O 1
ATOM 675 N N . HIS A 1 96 ? 6.969 19.047 18.672 1 98.88 96 HIS A N 1
ATOM 676 C CA . HIS A 1 96 ? 6.355 17.984 17.859 1 98.88 96 HIS A CA 1
ATOM 677 C C . HIS A 1 96 ? 5.684 18.562 16.625 1 98.88 96 HIS A C 1
ATOM 679 O O . HIS A 1 96 ? 5.281 19.734 16.609 1 98.88 96 HIS A O 1
ATOM 685 N N . ASN A 1 97 ? 5.727 17.828 15.5 1 98.94 97 ASN A N 1
ATOM 686 C CA . ASN A 1 97 ? 4.82 18.062 14.375 1 98.94 97 ASN A CA 1
ATOM 687 C C . ASN A 1 97 ? 3.432 17.484 14.656 1 98.94 97 ASN A C 1
ATOM 689 O O . ASN A 1 97 ? 3.256 16.266 14.719 1 98.94 97 ASN A O 1
ATOM 693 N N . THR A 1 98 ? 2.465 18.422 14.773 1 98.94 98 THR A N 1
ATOM 694 C CA . THR A 1 98 ? 1.212 18.047 15.414 1 98.94 98 THR A CA 1
ATOM 695 C C . THR A 1 98 ? 0.018 18.516 14.586 1 98.94 98 THR A C 1
ATOM 697 O O . THR A 1 98 ? 0.089 19.531 13.906 1 98.94 98 THR A O 1
ATOM 700 N N . VAL A 1 99 ? -1.055 17.688 14.609 1 98.88 99 VAL A N 1
ATOM 701 C CA . VAL A 1 99 ? -2.355 18.156 14.141 1 98.88 99 VAL A CA 1
ATOM 702 C C . VAL A 1 99 ? -3.379 18.047 15.273 1 98.88 99 VAL A C 1
ATOM 704 O O . VAL A 1 99 ? -3.277 17.172 16.125 1 98.88 99 VAL A O 1
ATOM 707 N N . THR A 1 100 ? -4.285 18.953 15.312 1 98.88 100 THR A N 1
ATOM 708 C CA . THR A 1 100 ? -5.441 18.906 16.203 1 98.88 100 THR A CA 1
ATOM 709 C C . THR A 1 100 ? -6.738 19.031 15.414 1 98.88 100 THR A C 1
ATOM 711 O O . THR A 1 100 ? -6.84 19.844 14.5 1 98.88 100 THR A O 1
ATOM 714 N N . LEU A 1 101 ? -7.66 18.109 15.672 1 98.94 101 LEU A N 1
ATOM 715 C CA . LEU A 1 101 ? -9.023 18.25 15.18 1 98.94 101 LEU A CA 1
ATOM 716 C C . LEU A 1 101 ? -9.867 19.078 16.125 1 98.94 101 LEU A C 1
ATOM 718 O O . LEU A 1 101 ? -9.953 18.781 17.328 1 98.94 101 LEU A O 1
ATOM 722 N N . PHE A 1 102 ? -10.445 20.188 15.586 1 98.75 102 PHE A N 1
ATOM 723 C CA . PHE A 1 102 ? -11.391 21.016 16.328 1 98.75 102 PHE A CA 1
ATOM 724 C C . PHE A 1 102 ? -12.812 20.781 15.844 1 98.75 102 PHE A C 1
ATOM 726 O O . PHE A 1 102 ? -13.047 20.562 14.656 1 98.75 102 PHE A O 1
ATOM 733 N N . GLY A 1 103 ? -13.711 20.781 16.734 1 98.12 103 GLY A N 1
ATOM 734 C CA . GLY A 1 103 ? -15.133 20.797 16.422 1 98.12 103 GLY A CA 1
ATOM 735 C C . GLY A 1 103 ? -15.883 21.922 17.141 1 98.12 103 GLY A C 1
ATOM 736 O O . GLY A 1 103 ? -15.266 22.781 17.766 1 98.12 103 GLY A O 1
ATOM 737 N N . PRO A 1 104 ? -17.172 21.906 16.984 1 96.12 104 PRO A N 1
ATOM 738 C CA . PRO A 1 104 ? -17.969 22.969 17.578 1 96.12 104 PRO A CA 1
ATOM 739 C C . PRO A 1 104 ? -17.812 23.031 19.109 1 96.12 104 PRO A C 1
ATOM 741 O O . PRO A 1 104 ? -18.031 24.094 19.703 1 96.12 104 PRO A O 1
ATOM 744 N N . GLY A 1 105 ? -17.391 21.969 19.734 1 96.25 105 GLY A N 1
ATOM 745 C CA . GLY A 1 105 ? -17.219 21.953 21.172 1 96.25 105 GLY A CA 1
ATOM 746 C C . GLY A 1 105 ? -15.789 22.219 21.609 1 96.25 105 GLY A C 1
ATOM 747 O O . GLY A 1 105 ? -15.469 22.125 22.797 1 96.25 105 GLY A O 1
ATOM 748 N N . GLY A 1 106 ? -14.961 22.531 20.656 1 97.12 106 GLY A N 1
ATOM 749 C CA . GLY A 1 106 ? -13.555 22.75 20.969 1 97.12 106 GLY A CA 1
ATOM 750 C C . GLY A 1 106 ? -12.656 21.656 20.422 1 97.12 106 GLY A C 1
ATOM 751 O O . GLY A 1 106 ? -13.031 20.938 19.484 1 97.12 106 GLY A O 1
ATOM 752 N N . PRO A 1 107 ? -11.406 21.672 20.953 1 98 107 PRO A N 1
ATOM 753 C CA . PRO A 1 107 ? -10.492 20.625 20.516 1 98 107 PRO A CA 1
ATOM 754 C C . PRO A 1 107 ? -10.992 19.219 20.859 1 98 107 PRO A C 1
ATOM 756 O O . PRO A 1 107 ? -11.438 18.969 21.984 1 98 107 PRO A O 1
ATOM 759 N N . MET A 1 108 ? -10.883 18.328 19.906 1 98.38 108 MET A N 1
ATOM 760 C CA . MET A 1 108 ? -11.422 16.984 20.094 1 98.38 108 MET A CA 1
ATOM 761 C C . MET A 1 108 ? -10.297 15.969 20.297 1 98.38 108 MET A C 1
ATOM 763 O O . MET A 1 108 ? -10.414 15.047 21.094 1 98.38 108 MET A O 1
ATOM 767 N N . ALA A 1 109 ? -9.242 16.062 19.5 1 98.5 109 ALA A N 1
ATOM 768 C CA . ALA A 1 109 ? -8.109 15.141 19.578 1 98.5 109 ALA A CA 1
ATOM 769 C C . ALA A 1 109 ? -6.855 15.766 18.969 1 98.5 109 ALA A C 1
ATOM 771 O O . ALA A 1 109 ? -6.945 16.625 18.094 1 98.5 109 ALA A O 1
ATOM 772 N N . THR A 1 110 ? -5.766 15.383 19.469 1 98.5 110 THR A N 1
ATOM 773 C CA . THR A 1 110 ? -4.457 15.797 18.969 1 98.5 110 THR A CA 1
ATOM 774 C C . THR A 1 110 ? -3.607 14.586 18.609 1 98.5 110 THR A C 1
ATOM 776 O O . THR A 1 110 ? -3.625 13.578 19.328 1 98.5 110 THR A O 1
ATOM 779 N N . TYR A 1 111 ? -2.912 14.672 17.516 1 98.75 111 TYR A N 1
ATOM 780 C CA . TYR A 1 111 ? -1.993 13.641 17.047 1 98.75 111 TYR A CA 1
ATOM 781 C C . TYR A 1 111 ? -0.622 14.234 16.75 1 98.75 111 TYR A C 1
ATOM 783 O O . TYR A 1 111 ? -0.516 15.258 16.062 1 98.75 111 TYR A O 1
ATOM 791 N N . ARG A 1 112 ? 0.405 13.625 17.344 1 98.88 112 ARG A N 1
ATOM 792 C CA . ARG A 1 112 ? 1.789 13.977 17.047 1 98.88 112 ARG A CA 1
ATOM 793 C C . ARG A 1 112 ? 2.383 13.031 16 1 98.88 112 ARG A C 1
ATOM 795 O O . ARG A 1 112 ? 2.277 11.812 16.141 1 98.88 112 ARG A O 1
ATOM 802 N N . LYS A 1 113 ? 2.965 13.594 15.023 1 98.88 113 LYS A N 1
ATOM 803 C CA . LYS A 1 113 ? 3.518 12.836 13.906 1 98.88 113 LYS A CA 1
ATOM 804 C C . LYS A 1 113 ? 4.477 11.758 14.398 1 98.88 113 LYS A C 1
ATOM 806 O O . LYS A 1 113 ? 5.402 12.039 15.164 1 98.88 113 LYS A O 1
ATOM 811 N N . THR A 1 114 ? 4.227 10.531 13.898 1 97.94 114 THR A N 1
ATOM 812 C CA . THR A 1 114 ? 4.98 9.406 14.438 1 97.94 114 THR A CA 1
ATOM 813 C C . THR A 1 114 ? 6.16 9.062 13.531 1 97.94 114 THR A C 1
ATOM 815 O O . THR A 1 114 ? 7.219 8.648 14.016 1 97.94 114 THR A O 1
ATOM 818 N N . HIS A 1 115 ? 5.988 9.117 12.227 1 98.44 115 HIS A N 1
ATOM 819 C CA . HIS A 1 115 ? 7.051 8.844 11.266 1 98.44 115 HIS A CA 1
ATOM 820 C C . HIS A 1 115 ? 7.691 10.141 10.781 1 98.44 115 HIS A C 1
ATOM 822 O O . HIS A 1 115 ? 7.02 10.984 10.18 1 98.44 115 HIS A O 1
ATOM 828 N N . LEU A 1 116 ? 8.977 10.242 10.984 1 98.44 116 LEU A N 1
ATOM 829 C CA . LEU A 1 116 ? 9.641 11.492 10.648 1 98.44 116 LEU A CA 1
ATOM 830 C C . LEU A 1 116 ? 10.633 11.297 9.508 1 98.44 116 LEU A C 1
ATOM 832 O O . LEU A 1 116 ? 11.578 10.516 9.633 1 98.44 116 LEU A O 1
ATOM 836 N N . PRO A 1 117 ? 10.438 11.969 8.406 1 97.19 117 PRO A N 1
ATOM 837 C CA . PRO A 1 117 ? 11.477 12.031 7.379 1 97.19 117 PRO A CA 1
ATOM 838 C C . PRO A 1 117 ? 12.586 13.023 7.727 1 97.19 117 PRO A C 1
ATOM 840 O O . PRO A 1 117 ? 12.469 13.773 8.703 1 97.19 117 PRO A O 1
ATOM 843 N N . HIS A 1 118 ? 13.695 12.898 7.047 1 95.62 118 HIS A N 1
ATOM 844 C CA . HIS A 1 118 ? 14.68 13.977 7.031 1 95.62 118 HIS A CA 1
ATOM 845 C C . HIS A 1 118 ? 14.266 15.078 6.066 1 95.62 118 HIS A C 1
ATOM 847 O O . HIS A 1 118 ? 14.648 15.062 4.895 1 95.62 118 HIS A O 1
ATOM 853 N N . LEU A 1 119 ? 13.445 16 6.586 1 94.81 119 LEU A N 1
ATOM 854 C CA . LEU A 1 119 ? 12.891 17.078 5.766 1 94.81 119 LEU A CA 1
ATOM 855 C C . LEU A 1 119 ? 12.359 18.203 6.641 1 94.81 119 LEU A C 1
ATOM 857 O O . LEU A 1 119 ? 11.617 17.953 7.594 1 94.81 119 LEU A O 1
ATOM 861 N N . GLY A 1 120 ? 12.742 19.391 6.297 1 95.88 120 GLY A N 1
ATOM 862 C CA . GLY A 1 120 ? 12.18 20.562 6.949 1 95.88 120 GLY A CA 1
ATOM 863 C C . GLY A 1 120 ? 12.227 20.484 8.461 1 95.88 120 GLY A C 1
ATOM 864 O O . GLY A 1 120 ? 13.273 20.172 9.039 1 95.88 120 GLY A O 1
ATOM 865 N N . ALA A 1 121 ? 11.133 20.891 9.125 1 98.06 121 ALA A N 1
ATOM 866 C CA . ALA A 1 121 ? 11.047 20.969 10.578 1 98.06 121 ALA A CA 1
ATOM 867 C C . ALA A 1 121 ? 11.141 19.578 11.211 1 98.06 121 ALA A C 1
ATOM 869 O O . ALA A 1 121 ? 11.531 19.438 12.367 1 98.06 121 ALA A O 1
ATOM 870 N N . ASP A 1 122 ? 10.82 18.547 10.422 1 98.19 122 ASP A N 1
ATOM 871 C CA . ASP A 1 122 ? 10.797 17.188 10.945 1 98.19 122 ASP A CA 1
ATOM 872 C C . ASP A 1 122 ? 12.195 16.75 11.383 1 98.19 122 ASP A C 1
ATOM 874 O O . ASP A 1 122 ? 12.328 15.82 12.188 1 98.19 122 ASP A O 1
ATOM 878 N N . ARG A 1 123 ? 13.211 17.422 10.906 1 97.44 123 ARG A N 1
ATOM 879 C CA . ARG A 1 123 ? 14.578 17.109 11.281 1 97.44 123 ARG A CA 1
ATOM 880 C C . ARG A 1 123 ? 14.852 17.484 12.734 1 97.44 123 ARG A C 1
ATOM 882 O O . ARG A 1 123 ? 15.852 17.062 13.32 1 97.44 123 ARG A O 1
ATOM 889 N N . TYR A 1 124 ? 13.938 18.297 13.297 1 98.12 124 TYR A N 1
ATOM 890 C CA . TYR A 1 124 ? 14.266 18.922 14.578 1 98.12 124 TYR A CA 1
ATOM 891 C C . TYR A 1 124 ? 13.148 18.688 15.594 1 98.12 124 TYR A C 1
ATOM 893 O O . TYR A 1 124 ? 13.078 19.375 16.609 1 98.12 124 TYR A O 1
ATOM 901 N N . VAL A 1 125 ? 12.25 17.766 15.305 1 98.75 125 VAL A N 1
ATOM 902 C CA . VAL A 1 125 ? 11.133 17.531 16.219 1 98.75 125 VAL A CA 1
ATOM 903 C C . VAL A 1 125 ? 11.219 16.125 16.812 1 98.75 125 VAL A C 1
ATOM 905 O O . VAL A 1 125 ? 12 15.305 16.328 1 98.75 125 VAL A O 1
ATOM 908 N N . THR A 1 126 ? 10.469 15.906 17.859 1 98.44 126 THR A N 1
ATOM 909 C CA . THR A 1 126 ? 10.367 14.602 18.5 1 98.44 126 THR A CA 1
ATOM 910 C C . THR A 1 126 ? 9.188 13.812 17.953 1 98.44 126 THR A C 1
ATOM 912 O O . THR A 1 126 ? 8.07 14.328 17.875 1 98.44 126 THR A O 1
ATOM 915 N N . PRO A 1 127 ? 9.453 12.578 17.5 1 98.44 127 PRO A N 1
ATOM 916 C CA . PRO A 1 127 ? 8.328 11.781 17 1 98.44 127 PRO A CA 1
ATOM 917 C C . PRO A 1 127 ? 7.281 11.5 18.078 1 98.44 127 PRO A C 1
ATOM 919 O O . PRO A 1 127 ? 7.625 11.312 19.25 1 98.44 127 PRO A O 1
ATOM 922 N N . GLY A 1 128 ? 6.059 11.484 17.609 1 98.12 128 GLY A N 1
ATOM 923 C CA . GLY A 1 128 ? 5.008 11.047 18.516 1 98.12 128 GLY A CA 1
ATOM 924 C C . GLY A 1 128 ? 5.09 9.57 18.859 1 98.12 128 GLY A C 1
ATOM 925 O O . GLY A 1 128 ? 5.488 8.758 18.016 1 98.12 128 GLY A O 1
ATOM 926 N N . ASP A 1 129 ? 4.66 9.258 20.094 1 95.88 129 ASP A N 1
ATOM 927 C CA . ASP A 1 129 ? 4.586 7.855 20.516 1 95.88 129 ASP A CA 1
ATOM 928 C C . ASP A 1 129 ? 3.141 7.434 20.75 1 95.88 129 ASP A C 1
ATOM 930 O O . ASP A 1 129 ? 2.889 6.387 21.359 1 95.88 129 ASP A O 1
ATOM 934 N N . ASN A 1 130 ? 2.309 8.242 20.297 1 94.94 130 ASN A N 1
ATOM 935 C CA . ASN A 1 130 ? 0.896 7.926 20.484 1 94.94 130 ASN A CA 1
ATOM 936 C C . ASN A 1 130 ? 0.46 6.781 19.562 1 94.94 130 ASN A C 1
ATOM 938 O O . ASN A 1 130 ? 1.053 6.566 18.516 1 94.94 130 ASN A O 1
ATOM 942 N N . LEU A 1 131 ? -0.552 6.039 20.016 1 96 131 LEU A N 1
ATOM 943 C CA . LEU A 1 131 ? -1.252 5.098 19.141 1 96 131 LEU A CA 1
ATOM 944 C C . LEU A 1 131 ? -2.121 5.836 18.141 1 96 131 LEU A C 1
ATOM 946 O O . LEU A 1 131 ? -2.293 7.055 18.234 1 96 131 LEU A O 1
ATOM 950 N N . PRO A 1 132 ? -2.617 5.109 17.141 1 97.06 132 PRO A N 1
ATOM 951 C CA . PRO A 1 132 ? -3.514 5.746 16.172 1 97.06 132 PRO A CA 1
ATOM 952 C C . PRO A 1 132 ? -4.656 6.508 16.844 1 97.06 132 PRO A C 1
ATOM 954 O O . PRO A 1 132 ? -5.262 6.008 17.797 1 97.06 132 PRO A O 1
ATOM 957 N N . VAL A 1 133 ? -4.906 7.715 16.406 1 98.62 133 VAL A N 1
ATOM 958 C CA . VAL A 1 133 ? -5.926 8.578 16.984 1 98.62 133 VAL A CA 1
ATOM 959 C C . VAL A 1 133 ? -7.168 8.578 16.094 1 98.62 133 VAL A C 1
ATOM 961 O O . VAL A 1 133 ? -7.094 8.93 14.914 1 98.62 133 VAL A O 1
ATOM 964 N N . LEU A 1 134 ? -8.25 8.156 16.641 1 98.69 134 LEU A N 1
ATOM 965 C CA . LEU A 1 134 ? -9.555 8.078 16 1 98.69 134 LEU A CA 1
ATOM 966 C C . LEU A 1 134 ? -10.57 8.969 16.703 1 98.69 134 LEU A C 1
ATOM 968 O O . LEU A 1 134 ? -10.625 8.984 17.938 1 98.69 134 LEU A O 1
ATOM 972 N N . VAL A 1 135 ? -11.312 9.703 15.938 1 98.81 135 VAL A N 1
ATOM 973 C CA . VAL A 1 135 ? -12.289 10.625 16.516 1 98.81 135 VAL A CA 1
ATOM 974 C C . VAL A 1 135 ? -13.672 10.352 15.914 1 98.81 135 VAL A C 1
ATOM 976 O O . VAL A 1 135 ? -13.852 10.438 14.695 1 98.81 135 VAL A O 1
ATOM 979 N N . THR A 1 136 ? -14.617 10.062 16.734 1 98.25 136 THR A N 1
ATOM 980 C CA . THR A 1 136 ? -16 9.898 16.281 1 98.25 136 THR A CA 1
ATOM 981 C C . THR A 1 136 ? -16.656 11.25 16.047 1 98.25 136 THR A C 1
ATOM 983 O O . THR A 1 136 ? -16.625 12.125 16.922 1 98.25 136 THR A O 1
ATOM 986 N N . THR A 1 137 ? -17.203 11.477 14.875 1 97.69 137 THR A N 1
ATOM 987 C CA . THR A 1 137 ? -17.922 12.688 14.5 1 97.69 137 THR A CA 1
ATOM 988 C C . THR A 1 137 ? -19.297 12.344 13.922 1 97.69 137 THR A C 1
ATOM 990 O O . THR A 1 137 ? -19.578 11.18 13.641 1 97.69 137 THR A O 1
ATOM 993 N N . PRO A 1 138 ? -20.109 13.375 13.719 1 94.44 138 PRO A N 1
ATOM 994 C CA . PRO A 1 138 ? -21.422 13.109 13.133 1 94.44 138 PRO A CA 1
ATOM 995 C C . PRO A 1 138 ? -21.344 12.578 11.711 1 94.44 138 PRO A C 1
ATOM 997 O O . PRO A 1 138 ? -22.297 11.961 11.219 1 94.44 138 PRO A O 1
ATOM 1000 N N . PHE A 1 139 ? -20.297 12.711 11.047 1 95.19 139 PHE A N 1
ATOM 1001 C CA . PHE A 1 139 ? -20.203 12.305 9.648 1 95.19 139 PHE A CA 1
ATOM 1002 C C . PHE A 1 139 ? -19.188 11.172 9.484 1 95.19 139 PHE A C 1
ATOM 1004 O O . PHE A 1 139 ? -18.688 10.938 8.391 1 95.19 139 PHE A O 1
ATOM 1011 N N . GLY A 1 140 ? -18.891 10.477 10.633 1 96.94 140 GLY A N 1
ATOM 1012 C CA . GLY A 1 140 ? -18.016 9.312 10.562 1 96.94 140 GLY A CA 1
ATOM 1013 C C . GLY A 1 140 ? -16.828 9.398 11.5 1 96.94 140 GLY A C 1
ATOM 1014 O O . GLY A 1 140 ? -16.672 10.383 12.219 1 96.94 140 GLY A O 1
ATOM 1015 N N . VAL A 1 141 ? -16.062 8.359 11.5 1 98.75 141 VAL A N 1
ATOM 1016 C CA . VAL A 1 141 ? -14.867 8.281 12.328 1 98.75 141 VAL A CA 1
ATOM 1017 C C . VAL A 1 141 ? -13.656 8.773 11.539 1 98.75 141 VAL A C 1
ATOM 1019 O O . VAL A 1 141 ? -13.375 8.273 10.445 1 98.75 141 VAL A O 1
ATOM 1022 N N . ILE A 1 142 ? -12.977 9.75 12.094 1 98.88 142 ILE A N 1
ATOM 1023 C CA . ILE A 1 142 ? -11.82 10.352 11.438 1 98.88 142 ILE A CA 1
ATOM 1024 C C . ILE A 1 142 ? -10.531 9.836 12.078 1 98.88 142 ILE A C 1
ATOM 1026 O O . ILE A 1 142 ? -10.359 9.914 13.297 1 98.88 142 ILE A O 1
ATOM 1030 N N . GLY A 1 143 ? -9.68 9.211 11.266 1 98.94 143 GLY A N 1
ATOM 1031 C CA . GLY A 1 143 ? -8.32 8.914 11.672 1 98.94 143 GLY A CA 1
ATOM 1032 C C . GLY A 1 143 ? -7.332 10.008 11.312 1 98.94 143 GLY A C 1
ATOM 1033 O O . GLY A 1 143 ? -7.367 10.531 10.195 1 98.94 143 GLY A O 1
ATOM 1034 N N . LEU A 1 144 ? -6.461 10.383 12.234 1 98.94 144 LEU A N 1
ATOM 1035 C CA . LEU A 1 144 ? -5.504 11.461 12.008 1 98.94 144 LEU A CA 1
ATOM 1036 C C . LEU A 1 144 ? -4.152 10.906 11.562 1 98.94 144 LEU A C 1
ATOM 1038 O O . LEU A 1 144 ? -3.652 9.945 12.148 1 98.94 144 LEU A O 1
ATOM 1042 N N . SER A 1 145 ? -3.605 11.383 10.523 1 98.75 145 SER A N 1
ATOM 1043 C CA . SER A 1 145 ? -2.301 11.086 9.945 1 98.75 145 SER A CA 1
ATOM 1044 C C . SER A 1 145 ? -1.632 12.352 9.414 1 98.75 145 SER A C 1
ATOM 1046 O O . SER A 1 145 ? -2.307 13.336 9.102 1 98.75 145 SER A O 1
ATOM 1048 N N . ILE A 1 146 ? -0.286 12.367 9.398 1 98.94 146 ILE A N 1
ATOM 1049 C CA . ILE A 1 146 ? 0.402 13.539 8.852 1 98.94 146 ILE A CA 1
ATOM 1050 C C . ILE A 1 146 ? 1.385 13.094 7.77 1 98.94 146 ILE A C 1
ATOM 1052 O O . ILE A 1 146 ? 2.355 12.391 8.055 1 98.94 146 ILE A O 1
ATOM 1056 N N . CYS A 1 147 ? 1.172 13.445 6.562 1 98.56 147 CYS A N 1
ATOM 1057 C CA . CYS A 1 147 ? 2.092 13.422 5.434 1 98.56 147 CYS A CA 1
ATOM 1058 C C . CYS A 1 147 ? 2.805 12.078 5.332 1 98.56 147 CYS A C 1
ATOM 1060 O O . CYS A 1 147 ? 2.205 11.086 4.922 1 98.56 147 CYS A O 1
ATOM 1062 N N . TYR A 1 148 ? 4.035 11.945 5.848 1 98.5 148 TYR A N 1
ATOM 1063 C CA . TYR A 1 148 ? 4.934 10.805 5.738 1 98.5 148 TYR A CA 1
ATOM 1064 C C . TYR A 1 148 ? 4.309 9.555 6.359 1 98.5 148 TYR A C 1
ATOM 1066 O O . TYR A 1 148 ? 4.625 8.43 5.961 1 98.5 148 TYR A O 1
ATOM 1074 N N . ASP A 1 149 ? 3.355 9.695 7.277 1 98.62 149 ASP A N 1
ATOM 1075 C CA . ASP A 1 149 ? 2.65 8.578 7.887 1 98.62 149 ASP A CA 1
ATOM 1076 C C . ASP A 1 149 ? 1.99 7.699 6.828 1 98.62 149 ASP A C 1
ATOM 1078 O O . ASP A 1 149 ? 1.939 6.473 6.973 1 98.62 149 ASP A O 1
ATOM 1082 N N . LEU A 1 150 ? 1.559 8.336 5.762 1 97.94 150 LEU A N 1
ATOM 1083 C CA . LEU A 1 150 ? 0.766 7.629 4.758 1 97.94 150 LEU A CA 1
ATOM 1084 C C . LEU A 1 150 ? 1.647 6.723 3.908 1 97.94 150 LEU A C 1
ATOM 1086 O O . LEU A 1 150 ? 1.143 5.859 3.184 1 97.94 150 LEU A O 1
ATOM 1090 N N . ARG A 1 151 ? 2.957 6.957 3.924 1 97.88 151 ARG A N 1
ATOM 1091 C CA . ARG A 1 151 ? 3.855 6.078 3.186 1 97.88 151 ARG A CA 1
ATOM 1092 C C . ARG A 1 151 ? 3.896 4.688 3.811 1 97.88 151 ARG A C 1
ATOM 1094 O O . ARG A 1 151 ? 4.32 3.725 3.168 1 97.88 151 ARG A O 1
ATOM 1101 N N . PHE A 1 152 ? 3.553 4.582 5.047 1 98.5 152 PHE A N 1
ATOM 1102 C CA . PHE A 1 152 ? 3.598 3.322 5.773 1 98.5 152 PHE A CA 1
ATOM 1103 C C . PHE A 1 152 ? 2.236 2.637 5.758 1 98.5 152 PHE A C 1
ATOM 1105 O O . PHE A 1 152 ? 1.306 3.078 6.434 1 98.5 152 PHE A O 1
ATOM 1112 N N . PRO A 1 153 ? 2.176 1.538 5.012 1 98.75 153 PRO A N 1
ATOM 1113 C CA . PRO A 1 153 ? 0.884 0.847 4.984 1 98.75 153 PRO A CA 1
ATOM 1114 C C . PRO A 1 153 ? 0.426 0.399 6.371 1 98.75 153 PRO A C 1
ATOM 1116 O O . PRO A 1 153 ? -0.777 0.318 6.633 1 98.75 153 PRO A O 1
ATOM 1119 N N . GLU A 1 154 ? 1.374 0.184 7.277 1 98.56 154 GLU A N 1
ATOM 1120 C CA . GLU A 1 154 ? 1.055 -0.211 8.648 1 98.56 154 GLU A CA 1
ATOM 1121 C C . GLU A 1 154 ? 0.152 0.818 9.32 1 98.56 154 GLU A C 1
ATOM 1123 O O . GLU A 1 154 ? -0.837 0.458 9.961 1 98.56 154 GLU A O 1
ATOM 1128 N N . TRP A 1 155 ? 0.483 2.041 9.086 1 98.62 155 TRP A N 1
ATOM 1129 C CA . TRP A 1 155 ? -0.209 3.09 9.828 1 98.62 155 TRP A CA 1
ATOM 1130 C C . TRP A 1 155 ? -1.631 3.275 9.305 1 98.62 155 TRP A C 1
ATOM 1132 O O . TRP A 1 155 ? -2.584 3.307 10.086 1 98.62 155 TRP A O 1
ATOM 1142 N N . ALA A 1 156 ? -1.754 3.371 7.984 1 98.81 156 ALA A N 1
ATOM 1143 C CA . ALA A 1 156 ? -3.086 3.492 7.398 1 98.81 156 ALA A CA 1
ATOM 1144 C C . ALA A 1 156 ? -3.961 2.299 7.773 1 98.81 156 ALA A C 1
ATOM 1146 O O . ALA A 1 156 ? -5.148 2.457 8.062 1 98.81 156 ALA A O 1
ATOM 1147 N N . ARG A 1 157 ? -3.387 1.128 7.781 1 98.75 157 ARG A N 1
ATOM 1148 C CA . ARG A 1 157 ? -4.113 -0.083 8.148 1 98.75 157 ARG A CA 1
ATOM 1149 C C . ARG A 1 157 ? -4.555 -0.033 9.609 1 98.75 157 ARG A C 1
ATOM 1151 O O . ARG A 1 157 ? -5.695 -0.383 9.93 1 98.75 157 ARG A O 1
ATOM 1158 N N . CYS A 1 158 ? -3.67 0.411 10.469 1 98.62 158 CYS A N 1
ATOM 1159 C CA . CYS A 1 158 ? -4.027 0.522 11.875 1 98.62 158 CYS A CA 1
ATOM 1160 C C . CYS A 1 158 ? -5.207 1.47 12.07 1 98.62 158 CYS A C 1
ATOM 1162 O O . CYS A 1 158 ? -6.125 1.177 12.836 1 98.62 158 CYS A O 1
ATOM 1164 N N . LEU A 1 159 ? -5.191 2.598 11.375 1 98.75 159 LEU A N 1
ATOM 1165 C CA . LEU A 1 159 ? -6.309 3.535 11.453 1 98.75 159 LEU A CA 1
ATOM 1166 C C . LEU A 1 159 ? -7.598 2.887 10.969 1 98.75 159 LEU A C 1
ATOM 1168 O O . LEU A 1 159 ? -8.633 2.986 11.625 1 98.75 159 LEU A O 1
ATOM 1172 N N . ALA A 1 160 ? -7.52 2.18 9.859 1 98.56 160 ALA A N 1
ATOM 1173 C CA . ALA A 1 160 ? -8.703 1.567 9.258 1 98.56 160 ALA A CA 1
ATOM 1174 C C . ALA A 1 160 ? -9.242 0.44 10.141 1 98.56 160 ALA A C 1
ATOM 1176 O O . ALA A 1 160 ? -10.445 0.344 10.367 1 98.56 160 ALA A O 1
ATOM 1177 N N . LEU A 1 161 ? -8.344 -0.412 10.633 1 98 161 LEU A N 1
ATOM 1178 C CA . LEU A 1 161 ? -8.742 -1.501 11.516 1 98 161 LEU A CA 1
ATOM 1179 C C . LEU A 1 161 ? -9.359 -0.958 12.805 1 98 161 LEU A C 1
ATOM 1181 O O . LEU A 1 161 ? -10.211 -1.61 13.414 1 98 161 LEU A O 1
ATOM 1185 N N . GLY A 1 162 ? -8.898 0.231 13.195 1 97.5 162 GLY A N 1
ATOM 1186 C CA . GLY A 1 162 ? -9.461 0.876 14.367 1 97.5 162 GLY A CA 1
ATOM 1187 C C . GLY A 1 162 ? -10.844 1.45 14.133 1 97.5 162 GLY A C 1
ATOM 1188 O O . GLY A 1 162 ? -11.516 1.882 15.07 1 97.5 162 GLY A O 1
ATOM 1189 N N . GLY A 1 163 ? -11.25 1.566 12.859 1 97.81 163 GLY A N 1
ATOM 1190 C CA . GLY A 1 163 ? -12.625 1.962 12.578 1 97.81 163 GLY A CA 1
ATOM 1191 C C . GLY A 1 163 ? -12.719 3.258 11.789 1 97.81 163 GLY A C 1
ATOM 1192 O O . GLY A 1 163 ? -13.812 3.797 11.609 1 97.81 163 GLY A O 1
ATOM 1193 N N . ALA A 1 164 ? -11.648 3.762 11.289 1 98.75 164 ALA A N 1
ATOM 1194 C CA . ALA A 1 164 ? -11.688 5.012 10.531 1 98.75 164 ALA A CA 1
ATOM 1195 C C . ALA A 1 164 ? -12.539 4.875 9.281 1 98.75 164 ALA A C 1
ATOM 1197 O O . ALA A 1 164 ? -12.43 3.891 8.547 1 98.75 164 ALA A O 1
ATOM 1198 N N . ASP A 1 165 ? -13.414 5.84 9.055 1 98.81 165 ASP A N 1
ATOM 1199 C CA . ASP A 1 165 ? -14.109 6.004 7.785 1 98.81 165 ASP A CA 1
ATOM 1200 C C . ASP A 1 165 ? -13.336 6.926 6.844 1 98.81 165 ASP A C 1
ATOM 1202 O O . ASP A 1 165 ? -13.43 6.797 5.621 1 98.81 165 ASP A O 1
ATOM 1206 N N . ILE A 1 166 ? -12.641 7.863 7.484 1 98.94 166 ILE A N 1
ATOM 1207 C CA . ILE A 1 166 ? -11.867 8.906 6.812 1 98.94 166 ILE A CA 1
ATOM 1208 C C . ILE A 1 166 ? -10.469 8.977 7.414 1 98.94 166 ILE A C 1
ATOM 1210 O O . ILE A 1 166 ? -10.305 8.953 8.633 1 98.94 166 ILE A O 1
ATOM 1214 N N . ILE A 1 167 ? -9.484 8.961 6.582 1 98.94 167 ILE A N 1
ATOM 1215 C CA . ILE A 1 167 ? -8.148 9.336 7.027 1 98.94 167 ILE A CA 1
ATOM 1216 C C . ILE A 1 167 ? -7.852 10.781 6.609 1 98.94 167 ILE A C 1
ATOM 1218 O O . ILE A 1 167 ? -7.824 11.094 5.418 1 98.94 167 ILE A O 1
ATOM 1222 N N . ALA A 1 168 ? -7.754 11.68 7.543 1 98.94 168 ALA A N 1
ATOM 1223 C CA . ALA A 1 168 ? -7.289 13.047 7.297 1 98.94 168 ALA A CA 1
ATOM 1224 C C . ALA A 1 168 ? -5.762 13.109 7.277 1 98.94 168 ALA A C 1
ATOM 1226 O O . ALA A 1 168 ? -5.105 12.688 8.234 1 98.94 168 ALA A O 1
ATOM 1227 N N . ASN A 1 169 ? -5.215 13.609 6.219 1 98.94 169 ASN A N 1
ATOM 1228 C CA . ASN A 1 169 ? -3.768 13.594 6.043 1 98.94 169 ASN A CA 1
ATOM 1229 C C . ASN A 1 169 ? -3.232 14.961 5.652 1 98.94 169 ASN A C 1
ATOM 1231 O O . ASN A 1 169 ? -2.822 15.172 4.512 1 98.94 169 ASN A O 1
ATOM 1235 N N . PRO A 1 170 ? -3.154 15.914 6.656 1 98.94 170 PRO A N 1
ATOM 1236 C CA . PRO A 1 170 ? -2.379 17.125 6.391 1 98.94 170 PRO A CA 1
ATOM 1237 C C . PRO A 1 170 ? -0.962 16.828 5.906 1 98.94 170 PRO A C 1
ATOM 1239 O O . PRO A 1 170 ? -0.271 15.984 6.484 1 98.94 170 PRO A O 1
ATOM 1242 N N . THR A 1 171 ? -0.537 17.516 4.824 1 98.62 171 THR A N 1
ATOM 1243 C CA . THR A 1 171 ? 0.749 17.141 4.242 1 98.62 171 THR A CA 1
ATOM 1244 C C . THR A 1 171 ? 1.472 18.375 3.701 1 98.62 171 THR A C 1
ATOM 1246 O O . THR A 1 171 ? 0.866 19.422 3.537 1 98.62 171 THR A O 1
ATOM 1249 N N . ASN A 1 172 ? 2.771 18.312 3.596 1 97.56 172 ASN A N 1
ATOM 1250 C CA . ASN A 1 172 ? 3.686 19.141 2.824 1 97.56 172 ASN A CA 1
ATOM 1251 C C . ASN A 1 172 ? 4.453 18.328 1.788 1 97.56 172 ASN A C 1
ATOM 1253 O O . ASN A 1 172 ? 5.633 18.031 1.979 1 97.56 172 ASN A O 1
ATOM 1257 N N . TRP A 1 173 ? 3.842 18.016 0.668 1 96.25 173 TRP A N 1
ATOM 1258 C CA . TRP A 1 173 ? 4.465 17.188 -0.367 1 96.25 173 TRP A CA 1
ATOM 1259 C C . TRP A 1 173 ? 5.34 18.047 -1.28 1 96.25 173 TRP A C 1
ATOM 1261 O O . TRP A 1 173 ? 4.828 18.844 -2.066 1 96.25 173 TRP A O 1
ATOM 1271 N N . PRO A 1 174 ? 6.598 17.875 -1.181 1 94.38 174 PRO A N 1
ATOM 1272 C CA . PRO A 1 174 ? 7.461 18.5 -2.193 1 94.38 174 PRO A CA 1
ATOM 1273 C C . PRO A 1 174 ? 7.531 17.672 -3.48 1 94.38 174 PRO A C 1
ATOM 1275 O O . PRO A 1 174 ? 6.82 16.672 -3.621 1 94.38 174 PRO A O 1
ATOM 1278 N N . ALA A 1 175 ? 8.344 18.047 -4.414 1 89.56 175 ALA A N 1
ATOM 1279 C CA . ALA A 1 175 ? 8.422 17.422 -5.734 1 89.56 175 ALA A CA 1
ATOM 1280 C C . ALA A 1 175 ? 8.719 15.93 -5.625 1 89.56 175 ALA A C 1
ATOM 1282 O O . ALA A 1 175 ? 8.094 15.117 -6.312 1 89.56 175 ALA A O 1
ATOM 1283 N N . PRO A 1 176 ? 9.578 15.484 -4.762 1 88.62 176 PRO A N 1
ATOM 1284 C CA . PRO A 1 176 ? 9.898 14.062 -4.672 1 88.62 176 PRO A CA 1
ATOM 1285 C C . PRO A 1 176 ? 8.719 13.219 -4.188 1 88.62 176 PRO A C 1
ATOM 1287 O O . PRO A 1 176 ? 8.758 11.992 -4.27 1 88.62 176 PRO A O 1
ATOM 1290 N N . ALA A 1 177 ? 7.699 13.883 -3.688 1 90.62 177 ALA A N 1
ATOM 1291 C CA . ALA A 1 177 ? 6.562 13.148 -3.137 1 90.62 177 ALA A CA 1
ATOM 1292 C C . ALA A 1 177 ? 5.469 12.961 -4.184 1 90.62 177 ALA A C 1
ATOM 1294 O O . ALA A 1 177 ? 4.359 12.523 -3.863 1 90.62 177 ALA A O 1
ATOM 1295 N N . GLU A 1 178 ? 5.754 13.203 -5.422 1 93.88 178 GLU A N 1
ATOM 1296 C CA . GLU A 1 178 ? 4.766 13.094 -6.488 1 93.88 178 GLU A CA 1
ATOM 1297 C C . GLU A 1 178 ? 4.137 11.703 -6.512 1 93.88 178 GLU A C 1
ATOM 1299 O O . GLU A 1 178 ? 2.93 11.562 -6.719 1 93.88 178 GLU A O 1
ATOM 1304 N N . GLN A 1 179 ? 4.926 10.727 -6.297 1 95.25 179 GLN A N 1
ATOM 1305 C CA . GLN A 1 179 ? 4.449 9.352 -6.344 1 95.25 179 GLN A CA 1
ATOM 1306 C C . GLN A 1 179 ? 3.455 9.07 -5.219 1 95.25 179 GLN A C 1
ATOM 1308 O O . GLN A 1 179 ? 2.508 8.305 -5.395 1 95.25 179 GLN A O 1
ATOM 1313 N N . VAL A 1 180 ? 3.67 9.648 -4.078 1 96.81 180 VAL A N 1
ATOM 1314 C CA . VAL A 1 180 ? 2.748 9.477 -2.961 1 96.81 180 VAL A CA 1
ATOM 1315 C C . VAL A 1 180 ? 1.37 10.016 -3.338 1 96.81 180 VAL A C 1
ATOM 1317 O O . VAL A 1 180 ? 0.365 9.312 -3.205 1 96.81 180 VAL A O 1
ATOM 1320 N N . ALA A 1 181 ? 1.388 11.203 -3.91 1 97.44 181 ALA A N 1
ATOM 1321 C CA . ALA A 1 181 ? 0.137 11.844 -4.316 1 97.44 181 ALA A CA 1
ATOM 1322 C C . ALA A 1 181 ? -0.548 11.047 -5.426 1 97.44 181 ALA A C 1
ATOM 1324 O O . ALA A 1 181 ? -1.778 10.984 -5.48 1 97.44 181 ALA A O 1
ATOM 1325 N N . GLU A 1 182 ? 0.233 10.453 -6.262 1 97.38 182 GLU A N 1
ATOM 1326 C CA . GLU A 1 182 ? -0.298 9.797 -7.453 1 97.38 182 GLU A CA 1
ATOM 1327 C C . GLU A 1 182 ? -0.778 8.383 -7.145 1 97.38 182 GLU A C 1
ATOM 1329 O O . GLU A 1 182 ? -1.799 7.941 -7.676 1 97.38 182 GLU A O 1
ATOM 1334 N N . LEU A 1 183 ? -0.009 7.668 -6.32 1 98.31 183 LEU A N 1
ATOM 1335 C CA . LEU A 1 183 ? -0.226 6.227 -6.238 1 98.31 183 LEU A CA 1
ATOM 1336 C C . LEU A 1 183 ? -0.565 5.812 -4.809 1 98.31 183 LEU A C 1
ATOM 1338 O O . LEU A 1 183 ? -1.549 5.102 -4.582 1 98.31 183 LEU A O 1
ATOM 1342 N N . PHE A 1 184 ? 0.199 6.262 -3.824 1 98.75 184 PHE A N 1
ATOM 1343 C CA . PHE A 1 184 ? 0.071 5.742 -2.467 1 98.75 184 PHE A CA 1
ATOM 1344 C C . PHE A 1 184 ? -1.29 6.094 -1.879 1 98.75 184 PHE A C 1
ATOM 1346 O O . PHE A 1 184 ? -1.935 5.254 -1.248 1 98.75 184 PHE A O 1
ATOM 1353 N N . THR A 1 185 ? -1.72 7.332 -2.08 1 98.81 185 THR A N 1
ATOM 1354 C CA . THR A 1 185 ? -3.004 7.754 -1.535 1 98.81 185 THR A CA 1
ATOM 1355 C C . THR A 1 185 ? -4.133 6.871 -2.059 1 98.81 185 THR A C 1
ATOM 1357 O O . THR A 1 185 ? -5.008 6.457 -1.296 1 98.81 185 THR A O 1
ATOM 1360 N N . ARG A 1 186 ? -4.062 6.555 -3.312 1 98.81 186 ARG A N 1
ATOM 1361 C CA . ARG A 1 186 ? -5.105 5.746 -3.941 1 98.81 186 ARG A CA 1
ATOM 1362 C C . ARG A 1 186 ? -5.117 4.332 -3.377 1 98.81 186 ARG A C 1
ATOM 1364 O O . ARG A 1 186 ? -6.18 3.789 -3.07 1 98.81 186 ARG A O 1
ATOM 1371 N N . VAL A 1 187 ? -3.988 3.785 -3.238 1 98.88 187 VAL A N 1
ATOM 1372 C CA . VAL A 1 187 ? -3.898 2.412 -2.75 1 98.88 187 VAL A CA 1
ATOM 1373 C C . VAL A 1 187 ? -4.262 2.367 -1.268 1 98.88 187 VAL A C 1
ATOM 1375 O O . VAL A 1 187 ? -4.941 1.441 -0.816 1 98.88 187 VAL A O 1
ATOM 1378 N N . ARG A 1 188 ? -3.83 3.393 -0.465 1 98.94 188 ARG A N 1
ATOM 1379 C CA . ARG A 1 188 ? -4.23 3.443 0.937 1 98.94 188 ARG A CA 1
ATOM 1380 C C . ARG A 1 188 ? -5.746 3.484 1.072 1 98.94 188 ARG A C 1
ATOM 1382 O O . ARG A 1 188 ? -6.316 2.805 1.929 1 98.94 188 ARG A O 1
ATOM 1389 N N . ALA A 1 189 ? -6.348 4.27 0.219 1 98.94 189 ALA A N 1
ATOM 1390 C CA . ALA A 1 189 ? -7.805 4.344 0.25 1 98.94 189 ALA A CA 1
ATOM 1391 C C . ALA A 1 189 ? -8.43 3.002 -0.116 1 98.94 189 ALA A C 1
ATOM 1393 O O . ALA A 1 189 ? -9.258 2.475 0.628 1 98.94 189 ALA A O 1
ATOM 1394 N N . ALA A 1 190 ? -7.988 2.41 -1.142 1 98.69 190 ALA A N 1
ATOM 1395 C CA . ALA A 1 190 ? -8.617 1.228 -1.721 1 98.69 190 ALA A CA 1
ATOM 1396 C C . ALA A 1 190 ? -8.383 -0.002 -0.847 1 98.69 190 ALA A 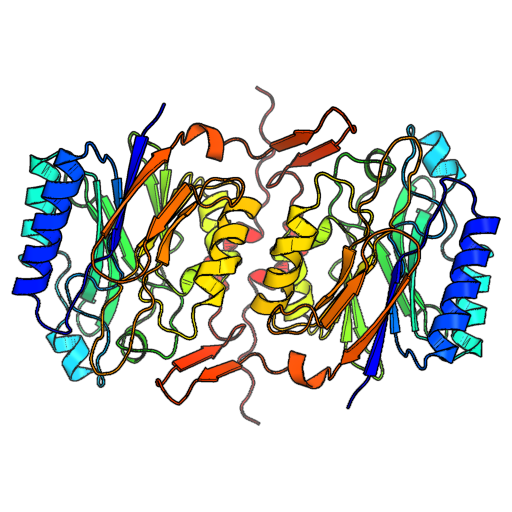C 1
ATOM 1398 O O . ALA A 1 190 ? -9.305 -0.788 -0.61 1 98.69 190 ALA A O 1
ATOM 1399 N N . GLU A 1 191 ? -7.168 -0.174 -0.346 1 98.56 191 GLU A N 1
ATOM 1400 C CA . GLU A 1 191 ? -6.852 -1.404 0.374 1 98.56 191 GLU A CA 1
ATOM 1401 C C . GLU A 1 191 ? -7.484 -1.409 1.762 1 98.56 191 GLU A C 1
ATOM 1403 O O . GLU A 1 191 ? -7.609 -2.463 2.389 1 98.56 191 GLU A O 1
ATOM 1408 N N . ASN A 1 192 ? -7.855 -0.225 2.221 1 98.75 192 ASN A N 1
ATOM 1409 C CA . ASN A 1 192 ? -8.5 -0.11 3.523 1 98.75 192 ASN A CA 1
ATOM 1410 C C . ASN A 1 192 ? -9.984 0.244 3.385 1 98.75 192 ASN A C 1
ATOM 1412 O O . ASN A 1 192 ? -10.711 0.279 4.379 1 98.75 192 ASN A O 1
ATOM 1416 N N . HIS A 1 193 ? -10.414 0.505 2.193 1 98.56 193 HIS A N 1
ATOM 1417 C CA . HIS A 1 193 ? -11.766 0.958 1.896 1 98.56 193 HIS A CA 1
ATOM 1418 C C . HIS A 1 193 ? -12.164 2.133 2.783 1 98.56 193 HIS A C 1
ATOM 1420 O O . HIS A 1 193 ? -13.18 2.074 3.484 1 98.56 193 HIS A O 1
ATOM 1426 N N . VAL A 1 194 ? -11.414 3.207 2.666 1 98.88 194 VAL A N 1
ATOM 1427 C CA . VAL A 1 194 ? -11.664 4.426 3.434 1 98.88 194 VAL A CA 1
ATOM 1428 C C . VAL A 1 194 ? -11.531 5.645 2.525 1 98.88 194 VAL A C 1
ATOM 1430 O O . VAL A 1 194 ? -10.93 5.562 1.45 1 98.88 194 VAL A O 1
ATOM 1433 N N . TYR A 1 195 ? -12.141 6.762 2.941 1 98.94 195 TYR A N 1
ATOM 1434 C CA . TYR A 1 195 ? -11.852 8.039 2.309 1 98.94 195 TYR A CA 1
ATOM 1435 C C . TYR A 1 195 ? -10.5 8.586 2.77 1 98.94 195 TYR A C 1
ATOM 1437 O O . TYR A 1 195 ? -10.117 8.414 3.93 1 98.94 195 TYR A O 1
ATOM 1445 N N . VAL A 1 196 ? -9.789 9.188 1.906 1 98.94 196 VAL A N 1
ATOM 1446 C CA . VAL A 1 196 ? -8.555 9.883 2.25 1 98.94 196 VAL A CA 1
ATOM 1447 C C . VAL A 1 196 ? -8.656 11.352 1.826 1 98.94 196 VAL A C 1
ATOM 1449 O O . VAL A 1 196 ? -9.031 11.648 0.689 1 98.94 196 VAL A O 1
ATOM 1452 N N . ILE A 1 197 ? -8.461 12.211 2.742 1 98.94 197 ILE A N 1
ATOM 1453 C CA . ILE A 1 197 ? -8.383 13.633 2.455 1 98.94 197 ILE A CA 1
ATOM 1454 C C . ILE A 1 197 ? -6.953 14.133 2.686 1 98.94 197 ILE A C 1
ATOM 1456 O O . ILE A 1 197 ? -6.508 14.25 3.83 1 98.94 197 ILE A O 1
ATOM 1460 N N . ALA A 1 198 ? -6.27 14.375 1.624 1 98.94 198 ALA A N 1
ATOM 1461 C CA . ALA A 1 198 ? -4.914 14.914 1.698 1 98.94 198 ALA A CA 1
ATOM 1462 C C . ALA A 1 198 ? -4.902 16.406 1.409 1 98.94 198 ALA A C 1
ATOM 1464 O O . ALA A 1 198 ? -5.34 16.844 0.342 1 98.94 198 ALA A O 1
ATOM 1465 N N . ALA A 1 199 ? -4.492 17.172 2.348 1 98.94 199 ALA A N 1
ATOM 1466 C CA . ALA A 1 199 ? -4.418 18.625 2.193 1 98.94 199 ALA A CA 1
ATOM 1467 C C . ALA A 1 199 ? -2.969 19.094 2.16 1 98.94 199 ALA A C 1
ATOM 1469 O O . ALA A 1 199 ? -2.279 19.078 3.184 1 98.94 199 ALA A O 1
ATOM 1470 N N . ASN A 1 200 ? -2.533 19.484 1.025 1 98.69 200 ASN A N 1
ATOM 1471 C CA . ASN A 1 200 ? -1.175 19.969 0.795 1 98.69 200 ASN A CA 1
ATOM 1472 C C . ASN A 1 200 ? -1.146 21.469 0.567 1 98.69 200 ASN A C 1
ATOM 1474 O O . ASN A 1 200 ? -2.137 22.156 0.813 1 98.69 200 ASN A O 1
ATOM 1478 N N . ARG A 1 201 ? -0.026 21.953 0.341 1 97.88 201 ARG A N 1
ATOM 1479 C CA . ARG A 1 201 ? 0.139 23.344 -0.074 1 97.88 201 ARG A CA 1
ATOM 1480 C C . ARG A 1 201 ? 0.746 23.422 -1.471 1 97.88 201 ARG A C 1
ATOM 1482 O O . ARG A 1 201 ? 1.339 22.453 -1.956 1 97.88 201 ARG A O 1
ATOM 1489 N N . GLY A 1 202 ? 0.476 24.469 -2.207 1 96.12 202 GLY A N 1
ATOM 1490 C CA . GLY A 1 202 ? 0.952 24.656 -3.568 1 96.12 202 GLY A CA 1
ATOM 1491 C C . GLY A 1 202 ? 1.844 25.859 -3.734 1 96.12 202 GLY A C 1
ATOM 1492 O O . GLY A 1 202 ? 1.81 26.531 -4.773 1 96.12 202 GLY A O 1
ATOM 1493 N N . ASP A 1 203 ? 2.527 26.266 -2.684 1 94.81 203 ASP A N 1
ATOM 1494 C CA . ASP A 1 203 ? 3.395 27.438 -2.686 1 94.81 203 ASP A CA 1
ATOM 1495 C C . ASP A 1 203 ? 4.863 27.031 -2.617 1 94.81 203 ASP A C 1
ATOM 1497 O O . ASP A 1 203 ? 5.223 25.906 -2.959 1 94.81 203 ASP A O 1
ATOM 1501 N N . GLU A 1 204 ? 5.695 28.016 -2.432 1 94.44 204 GLU A N 1
ATOM 1502 C CA . GLU A 1 204 ? 7.121 27.828 -2.191 1 94.44 204 GLU A CA 1
ATOM 1503 C C . GLU A 1 204 ? 7.531 28.391 -0.835 1 94.44 204 GLU A C 1
ATOM 1505 O O . GLU A 1 204 ? 7.039 29.438 -0.419 1 94.44 204 GLU A O 1
ATOM 1510 N N . GLU A 1 205 ? 8.391 27.656 -0.176 1 93.69 205 GLU A N 1
ATOM 1511 C CA . GLU A 1 205 ? 8.906 28.078 1.123 1 93.69 205 GLU A CA 1
ATOM 1512 C C . GLU A 1 205 ? 10.406 27.812 1.227 1 93.69 205 GLU A C 1
ATOM 1514 O O . GLU A 1 205 ? 10.852 26.672 1.174 1 93.69 205 GLU A O 1
ATOM 1519 N N . GLU A 1 206 ? 11.156 28.891 1.378 1 91.06 206 GLU A N 1
ATOM 1520 C CA . GLU A 1 206 ? 12.602 28.781 1.562 1 91.06 206 GLU A CA 1
ATOM 1521 C C . GLU A 1 206 ? 13.242 27.938 0.47 1 91.06 206 GLU A C 1
ATOM 1523 O O . GLU A 1 206 ? 14.031 27.031 0.761 1 91.06 206 GLU A O 1
ATOM 1528 N N . GLY A 1 207 ? 12.781 28.062 -0.704 1 89.75 207 GLY A N 1
ATOM 1529 C CA . GLY A 1 207 ? 13.383 27.391 -1.85 1 89.75 207 GLY A CA 1
ATOM 1530 C C . GLY A 1 207 ? 12.781 26.031 -2.125 1 89.75 207 GLY A C 1
ATOM 1531 O O . GLY A 1 207 ? 13.109 25.391 -3.131 1 89.75 207 GLY A O 1
ATOM 1532 N N . VAL A 1 208 ? 11.93 25.547 -1.241 1 92.19 208 VAL A N 1
ATOM 1533 C CA . VAL A 1 208 ? 11.266 24.266 -1.45 1 92.19 208 VAL A CA 1
ATOM 1534 C C . VAL A 1 208 ? 9.898 24.484 -2.086 1 92.19 208 VAL A C 1
ATOM 1536 O O . VAL A 1 208 ? 9.094 25.266 -1.578 1 92.19 208 VAL A O 1
ATOM 1539 N N . SER A 1 209 ? 9.727 23.844 -3.178 1 94.19 209 SER A N 1
ATOM 1540 C CA . SER A 1 209 ? 8.438 23.922 -3.852 1 94.19 209 SER A CA 1
ATOM 1541 C C . SER A 1 209 ? 7.523 22.781 -3.436 1 94.19 209 SER A C 1
ATOM 1543 O O . SER A 1 209 ? 7.941 21.609 -3.422 1 94.19 209 SER A O 1
ATOM 1545 N N . PHE A 1 210 ? 6.328 23.062 -3.078 1 96.25 210 PHE A N 1
ATOM 1546 C CA . PHE A 1 210 ? 5.312 22.062 -2.742 1 96.25 210 PHE A CA 1
ATOM 1547 C C . PHE A 1 210 ? 4.332 21.891 -3.896 1 96.25 210 PHE A C 1
ATOM 1549 O O . PHE A 1 210 ? 3.928 22.859 -4.535 1 96.25 210 PHE A O 1
ATOM 1556 N N . ILE A 1 211 ? 3.832 20.719 -4.172 1 96.81 211 ILE A N 1
ATOM 1557 C CA . ILE A 1 211 ? 3.344 20.344 -5.496 1 96.81 211 ILE A CA 1
ATOM 1558 C C . ILE A 1 211 ? 1.837 20.578 -5.574 1 96.81 211 ILE A C 1
ATOM 1560 O O . ILE A 1 211 ? 1.229 20.406 -6.633 1 96.81 211 ILE A O 1
ATOM 1564 N N . GLY A 1 212 ? 1.229 21.078 -4.512 1 98.12 212 GLY A N 1
ATOM 1565 C CA . GLY A 1 212 ? -0.225 21.078 -4.5 1 98.12 212 GLY A CA 1
ATOM 1566 C C . GLY A 1 212 ? -0.81 19.672 -4.48 1 98.12 212 GLY A C 1
ATOM 1567 O O . GLY A 1 212 ? -0.424 18.844 -3.652 1 98.12 212 GLY A O 1
ATOM 1568 N N . ARG A 1 213 ? -1.769 19.469 -5.367 1 98.06 213 ARG A N 1
ATOM 1569 C CA . ARG A 1 213 ? -2.371 18.156 -5.543 1 98.06 213 ARG A CA 1
ATOM 1570 C C . ARG A 1 213 ? -3.119 17.719 -4.285 1 98.06 213 ARG A C 1
ATOM 1572 O O . ARG A 1 213 ? -3.178 16.531 -3.967 1 98.06 213 ARG A O 1
ATOM 1579 N N . SER A 1 214 ? -3.592 18.734 -3.498 1 98.88 214 SER A N 1
ATOM 1580 C CA . SER A 1 214 ? -4.59 18.328 -2.51 1 98.88 214 SER A CA 1
ATOM 1581 C C . SER A 1 214 ? -5.707 17.516 -3.148 1 98.88 214 SER A C 1
ATOM 1583 O O . SER A 1 214 ? -6.102 17.781 -4.285 1 98.88 214 SER A O 1
ATOM 1585 N N . GLN A 1 215 ? -6.184 16.5 -2.434 1 98.88 215 GLN A N 1
ATOM 1586 C CA . GLN A 1 215 ? -7.125 15.609 -3.098 1 98.88 215 GLN A CA 1
ATOM 1587 C C . GLN A 1 215 ? -7.988 14.867 -2.082 1 98.88 215 GLN A C 1
ATOM 1589 O O . GLN A 1 215 ? -7.613 14.742 -0.914 1 98.88 215 GLN A O 1
ATOM 1594 N N . ILE A 1 216 ? -9.141 14.5 -2.518 1 98.94 216 ILE A N 1
ATOM 1595 C CA . ILE A 1 216 ? -10.078 13.656 -1.783 1 98.94 216 ILE A CA 1
ATOM 1596 C C . ILE A 1 216 ? -10.32 12.367 -2.553 1 98.94 216 ILE A C 1
ATOM 1598 O O . ILE A 1 216 ? -10.648 12.391 -3.742 1 98.94 216 ILE A O 1
ATOM 1602 N N . LEU A 1 217 ? -10.086 11.273 -1.899 1 98.94 217 LEU A N 1
ATOM 1603 C CA . LEU A 1 217 ? -10.227 9.969 -2.531 1 98.94 217 LEU A CA 1
ATOM 1604 C C . LEU A 1 217 ? -11.367 9.18 -1.896 1 98.94 217 LEU A C 1
ATOM 1606 O O . LEU A 1 217 ? -11.547 9.211 -0.677 1 98.94 217 LEU A O 1
ATOM 1610 N N . ASP A 1 218 ? -12.062 8.406 -2.719 1 98.81 218 ASP A N 1
ATOM 1611 C CA . ASP A 1 218 ? -13.109 7.543 -2.178 1 98.81 218 ASP A CA 1
ATOM 1612 C C . ASP A 1 218 ? -12.562 6.152 -1.861 1 98.81 218 ASP A C 1
ATOM 1614 O O . ASP A 1 218 ? -11.383 5.875 -2.094 1 98.81 218 ASP A O 1
ATOM 1618 N N . PRO A 1 219 ? -13.391 5.273 -1.295 1 98.62 219 PRO A N 1
ATOM 1619 C CA . PRO A 1 219 ? -12.906 3.977 -0.823 1 98.62 219 PRO A CA 1
ATOM 1620 C C . PRO A 1 219 ? -12.453 3.066 -1.962 1 98.62 219 PRO A C 1
ATOM 1622 O O . PRO A 1 219 ? -11.805 2.043 -1.72 1 98.62 219 PRO A O 1
ATOM 1625 N N . SER A 1 220 ? -12.766 3.375 -3.207 1 97.5 220 SER A N 1
ATOM 1626 C CA . SER A 1 220 ? -12.266 2.588 -4.332 1 97.5 220 SER A CA 1
ATOM 1627 C C . SER A 1 220 ? -10.883 3.053 -4.766 1 97.5 220 SER A C 1
ATOM 1629 O O . SER A 1 220 ? -10.227 2.398 -5.578 1 97.5 220 SER A O 1
ATOM 1631 N N . GLY A 1 221 ? -10.445 4.18 -4.223 1 98.38 221 GLY A N 1
ATOM 1632 C CA . GLY A 1 221 ? -9.18 4.758 -4.629 1 98.38 221 GLY A CA 1
ATOM 1633 C C . GLY A 1 221 ? -9.312 5.797 -5.727 1 98.38 221 GLY A C 1
ATOM 1634 O O . GLY A 1 221 ? -8.32 6.34 -6.207 1 98.38 221 GLY A O 1
ATOM 1635 N N . ALA A 1 222 ? -10.508 6.082 -6.105 1 98.25 222 ALA A N 1
ATOM 1636 C CA . ALA A 1 222 ? -10.734 7.094 -7.133 1 98.25 222 ALA A CA 1
ATOM 1637 C C . ALA A 1 222 ? -10.609 8.5 -6.551 1 98.25 222 ALA A C 1
ATOM 1639 O O . ALA A 1 222 ? -11.062 8.758 -5.43 1 98.25 222 ALA A O 1
ATOM 1640 N N . VAL A 1 223 ? -10.07 9.398 -7.336 1 98.62 223 VAL A N 1
ATOM 1641 C CA . VAL A 1 223 ? -9.984 10.797 -6.949 1 98.62 223 VAL A CA 1
ATOM 1642 C C . VAL A 1 223 ? -11.32 11.492 -7.215 1 98.62 223 VAL A C 1
ATOM 1644 O O . VAL A 1 223 ? -11.75 11.602 -8.359 1 98.62 223 VAL A O 1
ATOM 1647 N N . LEU A 1 224 ? -11.93 11.922 -6.145 1 98.75 224 LEU A N 1
ATOM 1648 C CA . LEU A 1 224 ? -13.211 12.617 -6.27 1 98.75 224 LEU A CA 1
ATOM 1649 C C . LEU A 1 224 ? -12.992 14.07 -6.68 1 98.75 224 LEU A C 1
ATOM 1651 O O . LEU A 1 224 ? -13.789 14.625 -7.441 1 98.75 224 LEU A O 1
ATOM 1655 N N . ALA A 1 225 ? -11.992 14.68 -6.133 1 98.75 225 ALA A N 1
ATOM 1656 C CA . ALA A 1 225 ? -11.633 16.078 -6.387 1 98.75 225 ALA A CA 1
ATOM 1657 C C . ALA A 1 225 ? -10.156 16.328 -6.082 1 98.75 225 ALA A C 1
ATOM 1659 O O . ALA A 1 225 ? -9.586 15.695 -5.195 1 98.75 225 ALA A O 1
ATOM 1660 N N . SER A 1 226 ? -9.586 17.188 -6.797 1 98.62 226 SER A N 1
ATOM 1661 C CA . SER A 1 226 ? -8.188 17.547 -6.598 1 98.62 226 SER A CA 1
ATOM 1662 C C . SER A 1 226 ? -7.898 18.953 -7.082 1 98.62 226 SER A C 1
ATOM 1664 O O . SER A 1 226 ? -8.734 19.578 -7.75 1 98.62 226 SER A O 1
ATOM 1666 N N . ALA A 1 227 ? -6.785 19.453 -6.633 1 97.88 227 ALA A N 1
ATOM 1667 C CA . ALA A 1 227 ? -6.309 20.75 -7.102 1 97.88 227 ALA A CA 1
ATOM 1668 C C . ALA A 1 227 ? -4.891 20.656 -7.652 1 97.88 227 ALA A C 1
ATOM 1670 O O . ALA A 1 227 ? -4.129 19.766 -7.273 1 97.88 227 ALA A O 1
ATOM 1671 N N . ASP A 1 228 ? -4.598 21.5 -8.562 1 93.62 228 ASP A N 1
ATOM 1672 C CA . ASP A 1 228 ? -3.221 21.609 -9.039 1 93.62 228 ASP A CA 1
ATOM 1673 C C . ASP A 1 228 ? -2.393 22.5 -8.117 1 93.62 228 ASP A C 1
ATOM 1675 O O . ASP A 1 228 ? -2.486 22.391 -6.895 1 93.62 228 ASP A O 1
ATOM 1679 N N . ARG A 1 229 ? -1.768 23.5 -8.578 1 91.94 229 ARG A N 1
ATOM 1680 C CA . ARG A 1 229 ? -0.977 24.406 -7.758 1 91.94 229 ARG A CA 1
ATOM 1681 C C . ARG A 1 229 ? -1.802 25.625 -7.34 1 91.94 229 ARG A C 1
ATOM 1683 O O . ARG A 1 229 ? -2.891 25.859 -7.871 1 91.94 229 ARG A O 1
ATOM 1690 N N . GLY A 1 230 ? -1.256 26.328 -6.332 1 94.12 230 GLY A N 1
ATOM 1691 C CA . GLY A 1 230 ? -1.925 27.516 -5.828 1 94.12 230 GLY A CA 1
ATOM 1692 C C . GLY A 1 230 ? -2.953 27.219 -4.754 1 94.12 230 GLY A C 1
ATOM 1693 O O . GLY A 1 230 ? -3.203 26.047 -4.441 1 94.12 230 GLY A O 1
ATOM 1694 N N . ASP A 1 231 ? -3.553 28.25 -4.172 1 97.38 231 ASP A N 1
ATOM 1695 C CA . ASP A 1 231 ? -4.562 28.094 -3.129 1 97.38 231 ASP A CA 1
ATOM 1696 C C . ASP A 1 231 ? -5.871 27.562 -3.703 1 97.38 231 ASP A C 1
ATOM 1698 O O . ASP A 1 231 ? -6.27 27.922 -4.809 1 97.38 231 ASP A O 1
ATOM 1702 N N . ALA A 1 232 ? -6.477 26.672 -3.037 1 98.38 232 ALA A N 1
ATOM 1703 C CA . ALA A 1 232 ? -7.734 26.078 -3.498 1 98.38 232 ALA A CA 1
ATOM 1704 C C . ALA A 1 232 ? -8.492 25.438 -2.342 1 98.38 232 ALA A C 1
ATOM 1706 O O . ALA A 1 232 ? -7.895 25.062 -1.332 1 98.38 232 ALA A O 1
ATOM 1707 N N . LEU A 1 233 ? -9.742 25.453 -2.41 1 98.62 233 LEU A N 1
ATOM 1708 C CA . LEU A 1 233 ? -10.617 24.641 -1.569 1 98.62 233 LEU A CA 1
ATOM 1709 C C . LEU A 1 233 ? -11.188 23.469 -2.352 1 98.62 233 LEU A C 1
ATOM 1711 O O . LEU A 1 233 ? -12.07 23.641 -3.195 1 98.62 233 LEU A O 1
ATOM 1715 N N . VAL A 1 234 ? -10.695 22.266 -2.123 1 98.81 234 VAL A N 1
ATOM 1716 C CA . VAL A 1 234 ? -11.102 21.062 -2.816 1 98.81 234 VAL A CA 1
ATOM 1717 C C . VAL A 1 234 ? -12.258 20.406 -2.072 1 98.81 234 VAL A C 1
ATOM 1719 O O . VAL A 1 234 ? -12.102 19.953 -0.93 1 98.81 234 VAL A O 1
ATOM 1722 N N . ILE A 1 235 ? -13.43 20.297 -2.723 1 98.88 235 ILE A N 1
ATOM 1723 C CA . ILE A 1 235 ? -14.633 19.891 -2.004 1 98.88 235 ILE A CA 1
ATOM 1724 C C . ILE A 1 235 ? -15.227 18.641 -2.643 1 98.88 235 ILE A C 1
ATOM 1726 O O . ILE A 1 235 ? -15.227 18.5 -3.867 1 98.88 235 ILE A O 1
ATOM 1730 N N . ALA A 1 236 ? -15.734 17.766 -1.842 1 98.81 236 ALA A N 1
ATOM 1731 C CA . ALA A 1 236 ? -16.484 16.594 -2.332 1 98.81 236 ALA A CA 1
ATOM 1732 C C . ALA A 1 236 ? -17.531 16.156 -1.319 1 98.81 236 ALA A C 1
ATOM 1734 O O . ALA A 1 236 ? -17.375 16.359 -0.115 1 98.81 236 ALA A O 1
ATOM 1735 N N . ALA A 1 237 ? -18.594 15.602 -1.823 1 98.69 237 ALA A N 1
ATOM 1736 C CA . ALA A 1 237 ? -19.578 14.906 -0.983 1 98.69 237 ALA A CA 1
ATOM 1737 C C . ALA A 1 237 ? -19.156 13.453 -0.758 1 98.69 237 ALA A C 1
ATOM 1739 O O . ALA A 1 237 ? -18.688 12.789 -1.682 1 98.69 237 ALA A O 1
ATOM 1740 N N . ILE A 1 238 ? -19.312 13 0.475 1 98.56 238 ILE A N 1
ATOM 1741 C CA . ILE A 1 238 ? -18.984 11.609 0.756 1 98.56 238 ILE A CA 1
ATOM 1742 C C . ILE A 1 238 ? -20.109 10.945 1.525 1 98.56 238 ILE A C 1
ATOM 1744 O O . ILE A 1 238 ? -20.984 11.633 2.072 1 98.56 238 ILE A O 1
ATOM 1748 N N . ASP A 1 239 ? -20.125 9.617 1.54 1 98.31 239 ASP A N 1
ATOM 1749 C CA . ASP A 1 239 ? -20.984 8.773 2.365 1 98.31 239 ASP A CA 1
ATOM 1750 C C . ASP A 1 239 ? -20.156 7.828 3.234 1 98.31 239 ASP A C 1
ATOM 1752 O O . ASP A 1 239 ? -19.797 6.734 2.799 1 98.31 239 ASP A O 1
ATOM 1756 N N . PRO A 1 240 ? -19.984 8.242 4.441 1 96.56 240 PRO A N 1
ATOM 1757 C CA . PRO A 1 240 ? -19.109 7.445 5.309 1 96.56 240 PRO A CA 1
ATOM 1758 C C . PRO A 1 240 ? -19.547 5.988 5.41 1 96.56 240 PRO A C 1
ATOM 1760 O O . PRO A 1 240 ? -18.719 5.109 5.695 1 96.56 240 PRO A O 1
ATOM 1763 N N . ALA A 1 241 ? -20.812 5.719 5.203 1 96.69 241 ALA A N 1
ATOM 1764 C CA . ALA A 1 241 ? -21.297 4.344 5.254 1 96.69 241 ALA A CA 1
ATOM 1765 C C . ALA A 1 241 ? -20.625 3.48 4.195 1 96.69 241 ALA A C 1
ATOM 1767 O O . ALA A 1 241 ? -20.438 2.275 4.391 1 96.69 241 ALA A O 1
ATOM 1768 N N . GLU A 1 242 ? -20.25 4.113 3.121 1 97.44 242 GLU A N 1
ATOM 1769 C CA . GLU A 1 242 ? -19.562 3.385 2.064 1 97.44 242 GLU A CA 1
ATOM 1770 C C . GLU A 1 242 ? -18.234 2.811 2.566 1 97.44 242 GLU A C 1
ATOM 1772 O O . GLU A 1 242 ? -17.875 1.688 2.217 1 97.44 242 GLU A O 1
ATOM 1777 N N . ALA A 1 243 ? -17.594 3.562 3.391 1 97.94 243 ALA A N 1
ATOM 1778 C CA . ALA A 1 243 ? -16.297 3.148 3.908 1 97.94 243 ALA A CA 1
ATOM 1779 C C . ALA A 1 243 ? -16.438 1.933 4.82 1 97.94 243 ALA A C 1
ATOM 1781 O O . ALA A 1 243 ? -15.461 1.208 5.047 1 97.94 243 ALA A O 1
ATOM 1782 N N . ARG A 1 244 ? -17.562 1.704 5.316 1 97.12 244 ARG A N 1
ATOM 1783 C CA . ARG A 1 244 ? -17.75 0.635 6.289 1 97.12 244 ARG A CA 1
ATOM 1784 C C . ARG A 1 244 ? -18.016 -0.697 5.594 1 97.12 244 ARG A C 1
ATOM 1786 O O . ARG A 1 244 ? -17.984 -1.752 6.23 1 97.12 244 ARG A O 1
ATOM 1793 N N . ARG A 1 245 ? -18.234 -0.629 4.305 1 96.75 245 ARG A N 1
ATOM 1794 C CA . ARG A 1 245 ? -18.406 -1.843 3.51 1 96.75 245 ARG A CA 1
ATOM 1795 C C . ARG A 1 245 ? -17.047 -2.43 3.121 1 96.75 245 ARG A C 1
ATOM 1797 O O . ARG A 1 245 ? -16.531 -2.145 2.039 1 96.75 245 ARG A O 1
ATOM 1804 N N . LYS A 1 246 ? -16.656 -3.379 3.939 1 97.31 246 LYS A N 1
ATOM 1805 C CA . LYS A 1 246 ? -15.297 -3.896 3.76 1 97.31 246 LYS A CA 1
ATOM 1806 C C . LYS A 1 246 ? -15.297 -5.141 2.875 1 97.31 246 LYS A C 1
ATOM 1808 O O . LYS A 1 246 ? -14.273 -5.809 2.738 1 97.31 246 LYS A O 1
ATOM 1813 N N . GLU A 1 247 ? -16.438 -5.441 2.303 1 96.5 247 GLU A N 1
ATOM 1814 C CA . GLU A 1 247 ? -16.594 -6.527 1.336 1 96.5 247 GLU A CA 1
ATOM 1815 C C . GLU A 1 247 ? -16.719 -5.984 -0.086 1 96.5 247 GLU A C 1
ATOM 1817 O O . GLU A 1 247 ? -17.406 -4.992 -0.321 1 96.5 247 GLU A O 1
ATOM 1822 N N . ILE A 1 248 ? -15.969 -6.562 -0.952 1 94.56 248 ILE A N 1
ATOM 1823 C CA . ILE A 1 248 ? -16.109 -6.27 -2.375 1 94.56 248 ILE A CA 1
ATOM 1824 C C . ILE A 1 248 ? -16.703 -7.473 -3.096 1 94.56 248 ILE A C 1
ATOM 1826 O O . ILE A 1 248 ? -16.156 -8.57 -3.051 1 94.56 248 ILE A O 1
ATOM 1830 N N . LEU A 1 249 ? -17.781 -7.234 -3.756 1 94.38 249 LEU A N 1
ATOM 1831 C CA . LEU A 1 249 ? -18.531 -8.312 -4.383 1 94.38 249 LEU A CA 1
ATOM 1832 C C . LEU A 1 249 ? -18.703 -8.055 -5.875 1 94.38 249 LEU A C 1
ATOM 1834 O O . LEU A 1 249 ? -18.922 -6.918 -6.293 1 94.38 249 LEU A O 1
ATOM 1838 N N . ALA A 1 250 ? -18.406 -9.07 -6.586 1 90.75 250 ALA A N 1
ATOM 1839 C CA . ALA A 1 250 ? -18.75 -9.125 -8.008 1 90.75 250 ALA A CA 1
ATOM 1840 C C . ALA A 1 250 ? -19.438 -10.445 -8.344 1 90.75 250 ALA A C 1
ATOM 1842 O O . ALA A 1 250 ? -18.828 -11.344 -8.93 1 90.75 250 ALA A O 1
ATOM 1843 N N . PRO A 1 251 ? -20.703 -10.5 -8.117 1 88.94 251 PRO A N 1
ATOM 1844 C CA . PRO A 1 251 ? -21.422 -11.766 -8.242 1 88.94 251 PRO A CA 1
ATOM 1845 C C . PRO A 1 251 ? -21.453 -12.281 -9.68 1 88.94 251 PRO A C 1
ATOM 1847 O O . PRO A 1 251 ? -21.547 -13.492 -9.906 1 88.94 251 PRO A O 1
ATOM 1850 N N . GLU A 1 252 ? -21.328 -11.406 -10.641 1 84.44 252 GLU A N 1
ATOM 1851 C CA . GLU A 1 252 ? -21.406 -11.789 -12.047 1 84.44 252 GLU A CA 1
ATOM 1852 C C . GLU A 1 252 ? -20.281 -12.758 -12.406 1 84.44 252 GLU A C 1
ATOM 1854 O O . GLU A 1 252 ? -20.406 -13.516 -13.375 1 84.44 252 GLU A O 1
ATOM 1859 N N . VAL A 1 253 ? -19.219 -12.789 -11.625 1 81.62 253 VAL A N 1
ATOM 1860 C CA . VAL A 1 253 ? -18.125 -13.703 -11.914 1 81.62 253 VAL A CA 1
ATOM 1861 C C . VAL A 1 253 ? -17.812 -14.547 -10.672 1 81.62 253 VAL A C 1
ATOM 1863 O O . VAL A 1 253 ? -16.703 -15.086 -10.547 1 81.62 253 VAL A O 1
ATOM 1866 N N . ASP A 1 254 ? -18.812 -14.523 -9.781 1 88.88 254 ASP A N 1
ATOM 1867 C CA . ASP A 1 254 ? -18.656 -15.289 -8.539 1 88.88 254 ASP A CA 1
ATOM 1868 C C . ASP A 1 254 ? -17.375 -14.906 -7.812 1 88.88 254 ASP A C 1
ATOM 1870 O O . ASP A 1 254 ? -16.562 -15.766 -7.488 1 88.88 254 ASP A O 1
ATOM 1874 N N . PHE A 1 255 ? -17.297 -13.648 -7.645 1 90.12 255 PHE A N 1
ATOM 1875 C CA . PHE A 1 255 ? -16.109 -13.062 -7.016 1 90.12 255 PHE A CA 1
ATOM 1876 C C . PHE A 1 255 ? -16.5 -12.289 -5.762 1 90.12 255 PHE A C 1
ATOM 1878 O O . PHE A 1 255 ? -17.453 -11.508 -5.777 1 90.12 255 PHE A O 1
ATOM 1885 N N . ALA A 1 256 ? -15.82 -12.617 -4.621 1 94.81 256 ALA A N 1
ATOM 1886 C CA . ALA A 1 256 ? -15.953 -11.82 -3.402 1 94.81 256 ALA A CA 1
ATOM 1887 C C . ALA A 1 256 ? -14.656 -11.82 -2.6 1 94.81 256 ALA A C 1
ATOM 1889 O O . ALA A 1 256 ? -13.938 -12.82 -2.568 1 94.81 256 ALA A O 1
ATOM 1890 N N . ILE A 1 257 ? -14.398 -10.656 -2.033 1 95.75 257 ILE A N 1
ATOM 1891 C CA . ILE A 1 257 ? -13.281 -10.57 -1.104 1 95.75 257 ILE A CA 1
ATOM 1892 C C . ILE A 1 257 ? -13.695 -9.781 0.137 1 95.75 257 ILE A C 1
ATOM 1894 O O . ILE A 1 257 ? -14.609 -8.953 0.077 1 95.75 257 ILE A O 1
ATOM 1898 N N . SER A 1 258 ? -13.086 -10.141 1.246 1 96.81 258 SER A N 1
ATOM 1899 C CA . SER A 1 258 ? -13.211 -9.398 2.498 1 96.81 258 SER A CA 1
ATOM 1900 C C . SER A 1 258 ? -11.883 -8.758 2.893 1 96.81 258 SER A C 1
ATOM 1902 O O . SER A 1 258 ? -10.961 -9.445 3.32 1 96.81 258 SER A O 1
ATOM 1904 N N . LEU A 1 259 ? -11.836 -7.496 2.791 1 96.19 259 LEU A N 1
ATOM 1905 C CA . LEU A 1 259 ? -10.586 -6.766 2.957 1 96.19 259 LEU A CA 1
ATOM 1906 C C . LEU A 1 259 ? -9.992 -7.008 4.344 1 96.19 259 LEU A C 1
ATOM 1908 O O . LEU A 1 259 ? -8.781 -7.145 4.488 1 96.19 259 LEU A O 1
ATOM 1912 N N . PHE A 1 260 ? -10.867 -7.066 5.355 1 96.94 260 PHE A N 1
ATOM 1913 C CA . PHE A 1 260 ? -10.367 -7.277 6.711 1 96.94 260 PHE A CA 1
ATOM 1914 C C . PHE A 1 260 ? -10.523 -8.742 7.117 1 96.94 260 PHE A C 1
ATOM 1916 O O . PHE A 1 260 ? -9.625 -9.305 7.75 1 96.94 260 PHE A O 1
ATOM 1923 N N . GLY A 1 261 ? -11.602 -9.328 6.664 1 96.19 261 GLY A N 1
ATOM 1924 C CA . GLY A 1 261 ? -11.898 -10.695 7.059 1 96.19 261 GLY A CA 1
ATOM 1925 C C . GLY A 1 261 ? -10.922 -11.711 6.496 1 96.19 261 GLY A C 1
ATOM 1926 O O . GLY A 1 261 ? -10.727 -12.781 7.074 1 96.19 261 GLY A O 1
ATOM 1927 N N . ASP A 1 262 ? -10.273 -11.43 5.367 1 97.19 262 ASP A N 1
ATOM 1928 C CA . ASP A 1 262 ? -9.375 -12.367 4.703 1 97.19 262 ASP A CA 1
ATOM 1929 C C . ASP A 1 262 ? -7.949 -12.219 5.219 1 97.19 262 ASP A C 1
ATOM 1931 O O . ASP A 1 262 ? -7.047 -12.938 4.785 1 97.19 262 ASP A O 1
ATOM 1935 N N . ARG A 1 263 ? -7.754 -11.281 6.188 1 97.56 263 ARG A N 1
ATOM 1936 C CA . ARG A 1 263 ? -6.438 -11.117 6.793 1 97.56 263 ARG A CA 1
ATOM 1937 C C . ARG A 1 263 ? -6.035 -12.359 7.574 1 97.56 263 ARG A C 1
ATOM 1939 O O . ARG A 1 263 ? -6.891 -13.141 8 1 97.56 263 ARG A O 1
ATOM 1946 N N . ARG A 1 264 ? -4.738 -12.547 7.699 1 97.44 264 ARG A N 1
ATOM 1947 C CA . ARG A 1 264 ? -4.148 -13.641 8.469 1 97.44 264 ARG A CA 1
ATOM 1948 C C . ARG A 1 264 ? -3.168 -13.117 9.508 1 97.44 264 ARG A C 1
ATOM 1950 O O . ARG A 1 264 ? -1.971 -13.398 9.438 1 97.44 264 ARG A O 1
ATOM 1957 N N . PRO A 1 265 ? -3.711 -12.414 10.523 1 97.25 265 PRO A N 1
ATOM 1958 C CA . PRO A 1 265 ? -2.867 -11.664 11.453 1 97.25 265 PRO A CA 1
ATOM 1959 C C . PRO A 1 265 ? -1.83 -12.539 12.148 1 97.25 265 PRO A C 1
ATOM 1961 O O . PRO A 1 265 ? -0.726 -12.078 12.453 1 97.25 265 PRO A O 1
ATOM 1964 N N . ARG A 1 266 ? -2.068 -13.781 12.375 1 96 266 ARG A N 1
ATOM 1965 C CA . ARG A 1 266 ? -1.146 -14.68 13.062 1 96 266 ARG A CA 1
ATOM 1966 C C . ARG A 1 266 ? 0.136 -14.867 12.266 1 96 266 ARG A C 1
ATOM 1968 O O . ARG A 1 266 ? 1.162 -15.273 12.812 1 96 266 ARG A O 1
ATOM 1975 N N . LEU A 1 267 ? 0.027 -14.547 10.984 1 97.38 267 LEU A N 1
ATOM 1976 C CA . LEU A 1 267 ? 1.17 -14.773 10.109 1 97.38 267 LEU A CA 1
ATOM 1977 C C . LEU A 1 267 ? 1.964 -13.492 9.898 1 97.38 267 LEU A C 1
ATOM 1979 O O . LEU A 1 267 ? 2.967 -13.492 9.18 1 97.38 267 LEU A O 1
ATOM 1983 N N . TYR A 1 268 ? 1.491 -12.367 10.562 1 97.44 268 TYR A N 1
ATOM 1984 C CA . TYR A 1 268 ? 2.064 -11.055 10.289 1 97.44 268 TYR A CA 1
ATOM 1985 C C . TYR A 1 268 ? 3.027 -10.633 11.391 1 97.44 268 TYR A C 1
ATOM 1987 O O . TYR A 1 268 ? 3.285 -9.438 11.578 1 97.44 268 TYR A O 1
ATOM 1995 N N . GLY A 1 269 ? 3.576 -11.492 12.164 1 95.62 269 GLY A N 1
ATOM 1996 C CA . GLY A 1 269 ? 4.379 -11.164 13.336 1 95.62 269 GLY A CA 1
ATOM 1997 C C . GLY A 1 269 ? 5.57 -10.281 13.016 1 95.62 269 GLY A C 1
ATOM 1998 O O . GLY A 1 269 ? 6.012 -9.5 13.859 1 95.62 269 GLY A O 1
ATOM 1999 N N . GLU A 1 270 ? 6.082 -10.367 11.805 1 95.56 270 GLU A N 1
ATOM 2000 C CA . GLU A 1 270 ? 7.258 -9.609 11.398 1 95.56 270 GLU A CA 1
ATOM 2001 C C . GLU A 1 270 ? 6.988 -8.109 11.438 1 95.56 270 GLU A C 1
ATOM 2003 O O . GLU A 1 270 ? 7.91 -7.312 11.633 1 95.56 270 GLU A O 1
ATOM 2008 N N . LEU A 1 271 ? 5.781 -7.715 11.344 1 97.38 271 LEU A N 1
ATOM 2009 C CA . LEU A 1 271 ? 5.41 -6.309 11.211 1 97.38 271 LEU A CA 1
ATOM 2010 C C . LEU A 1 271 ? 5.641 -5.559 12.523 1 97.38 271 LEU A C 1
ATOM 2012 O O . LEU A 1 271 ? 5.801 -4.336 12.523 1 97.38 271 LEU A O 1
ATOM 2016 N N . THR A 1 272 ? 5.621 -6.254 13.664 1 96.44 272 THR A N 1
ATOM 2017 C CA . THR A 1 272 ? 5.707 -5.59 14.953 1 96.44 272 THR A CA 1
ATOM 2018 C C . THR A 1 272 ? 7.066 -5.852 15.609 1 96.44 272 THR A C 1
ATOM 2020 O O . THR A 1 272 ? 7.277 -5.504 16.766 1 96.44 272 THR A O 1
ATOM 2023 N N . ARG A 1 273 ? 7.895 -6.5 14.797 1 91.88 273 ARG A N 1
ATOM 2024 C CA . ARG A 1 273 ? 9.242 -6.746 15.297 1 91.88 273 ARG A CA 1
ATOM 2025 C C . ARG A 1 273 ? 10.156 -5.562 15 1 91.88 273 ARG A C 1
ATOM 2027 O O . ARG A 1 273 ? 10.117 -4.996 13.906 1 91.88 273 ARG A O 1
ATOM 2034 N N . GLU A 1 274 ? 10.859 -5.184 16.016 1 84.06 274 GLU A N 1
ATOM 2035 C CA . GLU A 1 274 ? 11.781 -4.07 15.812 1 84.06 274 GLU A CA 1
ATOM 2036 C C . GLU A 1 274 ? 12.938 -4.469 14.898 1 84.06 274 GLU A C 1
ATOM 2038 O O . GLU A 1 274 ? 13.422 -5.602 14.961 1 84.06 274 GLU A O 1
ATOM 2043 N N . THR A 1 275 ? 13.094 -3.805 13.828 1 66.56 275 THR A N 1
ATOM 2044 C CA . THR A 1 275 ? 14.242 -4.035 12.953 1 66.56 275 THR A CA 1
ATOM 2045 C C . THR A 1 275 ? 15.547 -3.732 13.688 1 66.56 275 THR A C 1
ATOM 2047 O O . THR A 1 275 ? 15.68 -2.684 14.312 1 66.56 275 THR A O 1
ATOM 2050 N N . PRO A 1 276 ? 16.328 -4.77 13.836 1 58.31 276 PRO A N 1
ATOM 2051 C CA . PRO A 1 276 ? 17.609 -4.406 14.469 1 58.31 276 PRO A CA 1
ATOM 2052 C C . PRO A 1 276 ? 18.281 -3.211 13.789 1 58.31 276 PRO A C 1
ATOM 2054 O O . PRO A 1 276 ? 18.141 -3.029 12.578 1 58.31 276 PRO A O 1
ATOM 2057 N N . ALA A 1 277 ? 18.484 -2.229 14.57 1 45.84 277 ALA A N 1
ATOM 2058 C CA . ALA A 1 277 ? 19.25 -1.102 14.055 1 45.84 277 ALA A CA 1
ATOM 2059 C C . ALA A 1 277 ? 20.484 -1.582 13.281 1 45.84 277 ALA A C 1
ATOM 2061 O O . ALA A 1 277 ? 21.062 -2.613 13.617 1 45.84 277 ALA A O 1
ATOM 2062 N N . ARG A 1 278 ? 20.484 -1.273 11.953 1 36.62 278 ARG A N 1
ATOM 2063 C CA . ARG A 1 278 ? 21.766 -1.615 11.336 1 36.62 278 ARG A CA 1
ATOM 2064 C C . ARG A 1 278 ? 22.922 -1.312 12.281 1 36.62 278 ARG A C 1
ATOM 2066 O O . ARG A 1 278 ? 23.016 -0.211 12.828 1 36.62 278 ARG A O 1
ATOM 2073 N N . LYS A 1 279 ? 23.531 -2.387 12.953 1 37.03 279 LYS A N 1
ATOM 2074 C CA . LYS A 1 279 ? 24.812 -2.221 13.617 1 37.03 279 LYS A CA 1
ATOM 2075 C C . LYS A 1 279 ? 25.797 -1.424 12.758 1 37.03 279 LYS A C 1
ATOM 2077 O O . LYS A 1 279 ? 25.891 -1.665 11.547 1 37.03 279 LYS A O 1
ATOM 2082 N N . ASP A 1 280 ? 26.234 -0.163 13.203 1 28.7 280 ASP A N 1
ATOM 2083 C CA . ASP A 1 280 ? 27.438 0.451 12.672 1 28.7 280 ASP A CA 1
ATOM 2084 C C . ASP A 1 280 ? 28.5 -0.604 12.352 1 28.7 280 ASP A C 1
ATOM 2086 O O . ASP A 1 280 ? 28.812 -1.446 13.188 1 28.7 280 ASP A O 1
ATOM 2090 N N . ALA A 1 281 ? 28.781 -1.027 11.203 1 26.31 281 ALA A N 1
ATOM 2091 C CA . ALA A 1 281 ? 30.125 -1.527 10.969 1 26.31 281 ALA A CA 1
ATOM 2092 C C . ALA A 1 281 ? 31.172 -0.484 11.359 1 26.31 281 ALA A C 1
ATOM 2094 O O . ALA A 1 281 ? 31.016 0.701 11.055 1 26.31 281 ALA A O 1
ATOM 2095 N N . MET B 1 1 ? 25.156 -6.93 -9.523 1 76.88 1 MET B N 1
ATOM 2096 C CA . MET B 1 1 ? 25 -8.047 -10.445 1 76.88 1 MET B CA 1
ATOM 2097 C C . MET B 1 1 ? 23.641 -8 -11.141 1 76.88 1 MET B C 1
ATOM 2099 O O . MET B 1 1 ? 22.609 -7.789 -10.484 1 76.88 1 MET B O 1
ATOM 2103 N N . THR B 1 2 ? 23.578 -8.078 -12.484 1 91.56 2 THR B N 1
ATOM 2104 C CA . THR B 1 2 ? 22.375 -7.988 -13.297 1 91.56 2 THR B CA 1
ATOM 2105 C C . THR B 1 2 ? 21.781 -9.375 -13.547 1 91.56 2 THR B C 1
ATOM 2107 O O . THR B 1 2 ? 22.516 -10.367 -13.578 1 91.56 2 THR B O 1
ATOM 2110 N N . ALA B 1 3 ? 20.562 -9.594 -13.375 1 97.44 3 ALA B N 1
ATOM 2111 C CA . ALA B 1 3 ? 19.797 -10.797 -13.68 1 97.44 3 ALA B CA 1
ATOM 2112 C C . ALA B 1 3 ? 18.719 -10.523 -14.719 1 97.44 3 ALA B C 1
ATOM 2114 O O . ALA B 1 3 ? 18.203 -9.406 -14.805 1 97.44 3 ALA B O 1
ATOM 2115 N N . THR B 1 4 ? 18.516 -11.523 -15.523 1 98.69 4 THR B N 1
ATOM 2116 C CA . THR B 1 4 ? 17.391 -11.43 -16.438 1 98.69 4 THR B CA 1
ATOM 2117 C C . THR B 1 4 ? 16.203 -12.219 -15.914 1 98.69 4 THR B C 1
ATOM 2119 O O . THR B 1 4 ? 16.297 -13.422 -15.68 1 98.69 4 THR B O 1
ATOM 2122 N N . VAL B 1 5 ? 15.062 -11.531 -15.734 1 98.88 5 VAL B N 1
ATOM 2123 C CA . VAL B 1 5 ? 13.875 -12.172 -15.188 1 98.88 5 VAL B CA 1
ATOM 2124 C C . VAL B 1 5 ? 12.734 -12.094 -16.188 1 98.88 5 VAL B C 1
ATOM 2126 O O . VAL B 1 5 ? 12.75 -11.266 -17.094 1 98.88 5 VAL B O 1
ATOM 2129 N N . ALA B 1 6 ? 11.742 -12.992 -15.977 1 98.94 6 ALA B N 1
ATOM 2130 C CA . ALA B 1 6 ? 10.609 -12.992 -16.891 1 98.94 6 ALA B CA 1
ATOM 2131 C C . ALA B 1 6 ? 9.328 -13.398 -16.188 1 98.94 6 ALA B C 1
ATOM 2133 O O . ALA B 1 6 ? 9.359 -14.18 -15.234 1 98.94 6 ALA B O 1
ATOM 2134 N N . ALA B 1 7 ? 8.273 -12.812 -16.625 1 98.94 7 ALA B N 1
ATOM 2135 C CA . ALA B 1 7 ? 6.922 -13.32 -16.375 1 98.94 7 ALA B CA 1
ATOM 2136 C C . ALA B 1 7 ? 6.363 -14 -17.625 1 98.94 7 ALA B C 1
ATOM 2138 O O . ALA B 1 7 ? 6.312 -13.398 -18.703 1 98.94 7 ALA B O 1
ATOM 2139 N N . GLY B 1 8 ? 6.043 -15.289 -17.516 1 98.88 8 GLY B N 1
ATOM 2140 C CA . GLY B 1 8 ? 5.332 -15.961 -18.578 1 98.88 8 GLY B CA 1
ATOM 2141 C C . GLY B 1 8 ? 3.826 -15.781 -18.5 1 98.88 8 GLY B C 1
ATOM 2142 O O . GLY B 1 8 ? 3.197 -16.219 -17.531 1 98.88 8 GLY B O 1
ATOM 2143 N N . GLN B 1 9 ? 3.311 -15.039 -19.422 1 98.81 9 GLN B N 1
ATOM 2144 C CA . GLN B 1 9 ? 1.86 -14.984 -19.594 1 98.81 9 GLN B CA 1
ATOM 2145 C C . GLN B 1 9 ? 1.355 -16.156 -20.438 1 98.81 9 GLN B C 1
ATOM 2147 O O . GLN B 1 9 ? 1.519 -16.156 -21.656 1 98.81 9 GLN B O 1
ATOM 2152 N N . LEU B 1 10 ? 0.73 -17.156 -19.766 1 98.06 10 LEU B N 1
ATOM 2153 C CA . LEU B 1 10 ? 0.423 -18.438 -20.406 1 98.06 10 LEU B CA 1
ATOM 2154 C C . LEU B 1 10 ? -0.995 -18.875 -20.078 1 98.06 10 LEU B C 1
ATOM 2156 O O . LEU B 1 10 ? -1.425 -18.781 -18.922 1 98.06 10 LEU B O 1
ATOM 2160 N N . ALA B 1 11 ? -1.625 -19.391 -21.109 1 97.38 11 ALA B N 1
ATOM 2161 C CA . ALA B 1 11 ? -2.938 -19.984 -20.875 1 97.38 11 ALA B CA 1
ATOM 2162 C C . ALA B 1 11 ? -2.814 -21.266 -20.047 1 97.38 11 ALA B C 1
ATOM 2164 O O . ALA B 1 11 ? -1.825 -21.984 -20.156 1 97.38 11 ALA B O 1
ATOM 2165 N N . ALA B 1 12 ? -3.77 -21.531 -19.25 1 97.06 12 ALA B N 1
ATOM 2166 C CA . ALA B 1 12 ? -3.816 -22.734 -18.422 1 97.06 12 ALA B CA 1
ATOM 2167 C C . ALA B 1 12 ? -5.242 -23.266 -18.312 1 97.06 12 ALA B C 1
ATOM 2169 O O . ALA B 1 12 ? -5.887 -23.109 -17.266 1 97.06 12 ALA B O 1
ATOM 2170 N N . PRO B 1 13 ? -5.68 -24 -19.391 1 95.56 13 PRO B N 1
ATOM 2171 C CA . PRO B 1 13 ? -7.051 -24.516 -19.328 1 95.56 13 PRO B CA 1
ATOM 2172 C C . PRO B 1 13 ? -7.266 -25.469 -18.156 1 95.56 13 PRO B C 1
ATOM 2174 O O . PRO B 1 13 ? -6.391 -26.281 -17.844 1 95.56 13 PRO B O 1
ATOM 2177 N N . ALA B 1 14 ? -8.469 -25.422 -17.516 1 96.62 14 ALA B N 1
ATOM 2178 C CA . ALA B 1 14 ? -8.812 -26.172 -16.312 1 96.62 14 ALA B CA 1
ATOM 2179 C C . ALA B 1 14 ? -8.797 -27.672 -16.578 1 96.62 14 ALA B C 1
ATOM 2181 O O . ALA B 1 14 ? -9.461 -28.141 -17.516 1 96.62 14 ALA B O 1
ATOM 2182 N N . GLY B 1 15 ? -7.984 -28.281 -15.828 1 96.69 15 GLY B N 1
ATOM 2183 C CA . GLY B 1 15 ? -8.008 -29.734 -15.82 1 96.69 15 GLY B CA 1
ATOM 2184 C C . GLY B 1 15 ? -7.219 -30.359 -16.953 1 96.69 15 GLY B C 1
ATOM 2185 O O . GLY B 1 15 ? -7.129 -31.578 -17.062 1 96.69 15 GLY B O 1
ATOM 2186 N N . ARG B 1 16 ? -6.66 -29.578 -17.812 1 97.25 16 ARG B N 1
ATOM 2187 C CA . ARG B 1 16 ? -5.871 -30.078 -18.922 1 97.25 16 ARG B CA 1
ATOM 2188 C C . ARG B 1 16 ? -4.391 -30.156 -18.562 1 97.25 16 ARG B C 1
ATOM 2190 O O . ARG B 1 16 ? -3.555 -29.516 -19.203 1 97.25 16 ARG B O 1
ATOM 2197 N N . ILE B 1 17 ? -4.105 -31.094 -17.719 1 98.5 17 ILE B N 1
ATOM 2198 C CA . ILE B 1 17 ? -2.83 -31.156 -17 1 98.5 17 ILE B CA 1
ATOM 2199 C C . ILE B 1 17 ? -1.698 -31.406 -18 1 98.5 17 ILE B C 1
ATOM 2201 O O . ILE B 1 17 ? -0.701 -30.688 -18.016 1 98.5 17 ILE B O 1
ATOM 2205 N N . ALA B 1 18 ? -1.865 -32.406 -18.828 1 98.25 18 ALA B N 1
ATOM 2206 C CA . ALA B 1 18 ? -0.805 -32.75 -19.766 1 98.25 18 ALA B CA 1
ATOM 2207 C C . ALA B 1 18 ? -0.484 -31.594 -20.688 1 98.25 18 ALA B C 1
ATOM 2209 O O . ALA B 1 18 ? 0.686 -31.266 -20.922 1 98.25 18 ALA B O 1
ATOM 2210 N N . GLU B 1 19 ? -1.5 -30.984 -21.188 1 98.25 19 GLU B N 1
ATOM 2211 C CA . GLU B 1 19 ? -1.346 -29.828 -22.062 1 98.25 19 GLU B CA 1
ATOM 2212 C C . GLU B 1 19 ? -0.662 -28.672 -21.328 1 98.25 19 GLU B C 1
ATOM 2214 O O . GLU B 1 19 ? 0.213 -28 -21.875 1 98.25 19 GLU B O 1
ATOM 2219 N N . ASN B 1 20 ? -1.07 -28.406 -20.125 1 98.62 20 ASN B N 1
ATOM 2220 C CA . ASN B 1 20 ? -0.504 -27.328 -19.328 1 98.62 20 ASN B CA 1
ATOM 2221 C C . ASN B 1 20 ? 0.967 -27.578 -19.016 1 98.62 20 ASN B C 1
ATOM 2223 O O . ASN B 1 20 ? 1.777 -26.641 -19.031 1 98.62 20 ASN B O 1
ATOM 2227 N N . VAL B 1 21 ? 1.318 -28.812 -18.719 1 98.81 21 VAL B N 1
ATOM 2228 C CA . VAL B 1 21 ? 2.711 -29.156 -18.438 1 98.81 21 VAL B CA 1
ATOM 2229 C C . VAL B 1 21 ? 3.553 -28.906 -19.688 1 98.81 21 VAL B C 1
ATOM 2231 O O . VAL B 1 21 ? 4.629 -28.312 -19.609 1 98.81 21 VAL B O 1
ATOM 2234 N N . ASP B 1 22 ? 3.02 -29.344 -20.812 1 98.56 22 ASP B N 1
ATOM 2235 C CA . ASP B 1 22 ? 3.744 -29.141 -22.062 1 98.56 22 ASP B CA 1
ATOM 2236 C C . ASP B 1 22 ? 3.955 -27.656 -22.344 1 98.56 22 ASP B C 1
ATOM 2238 O O . ASP B 1 22 ? 5.035 -27.25 -22.781 1 98.56 22 ASP B O 1
ATOM 2242 N N . ARG B 1 23 ? 2.936 -26.859 -22.156 1 98.25 23 ARG B N 1
ATOM 2243 C CA . ARG B 1 23 ? 3.035 -25.422 -22.328 1 98.25 23 ARG B CA 1
ATOM 2244 C C . ARG B 1 23 ? 4.078 -24.812 -21.391 1 98.25 23 ARG B C 1
ATOM 2246 O O . ARG B 1 23 ? 4.844 -23.938 -21.797 1 98.25 23 ARG B O 1
ATOM 2253 N N . THR B 1 24 ? 4.055 -25.25 -20.188 1 98.69 24 THR B N 1
ATOM 2254 C CA . THR B 1 24 ? 5.012 -24.797 -19.188 1 98.69 24 THR B CA 1
ATOM 2255 C C . THR B 1 24 ? 6.441 -25.109 -19.625 1 98.69 24 THR B C 1
ATOM 2257 O O . THR B 1 24 ? 7.316 -24.25 -19.594 1 98.69 24 THR B O 1
ATOM 2260 N N . LEU B 1 25 ? 6.648 -26.328 -20.062 1 98.75 25 LEU B N 1
ATOM 2261 C CA . LEU B 1 25 ? 7.977 -26.75 -20.484 1 98.75 25 LEU B CA 1
ATOM 2262 C C . LEU B 1 25 ? 8.445 -25.953 -21.703 1 98.75 25 LEU B C 1
ATOM 2264 O O . LEU B 1 25 ? 9.617 -25.609 -21.797 1 98.75 25 LEU B O 1
ATOM 2268 N N . ARG B 1 26 ? 7.539 -25.719 -22.625 1 98.56 26 ARG B N 1
ATOM 2269 C CA . ARG B 1 26 ? 7.875 -24.891 -23.781 1 98.56 26 ARG B CA 1
ATOM 2270 C C . ARG B 1 26 ? 8.273 -23.484 -23.359 1 98.56 26 ARG B C 1
ATOM 2272 O O . ARG B 1 26 ? 9.25 -22.922 -23.859 1 98.56 26 ARG B O 1
ATOM 2279 N N . ALA B 1 27 ? 7.52 -22.891 -22.453 1 98.69 27 ALA B N 1
ATOM 2280 C CA . ALA B 1 27 ? 7.824 -21.562 -21.938 1 98.69 27 ALA B CA 1
ATOM 2281 C C . ALA B 1 27 ? 9.188 -21.531 -21.266 1 98.69 27 ALA B C 1
ATOM 2283 O O . ALA B 1 27 ? 9.93 -20.547 -21.375 1 98.69 27 ALA B O 1
ATOM 2284 N N . MET B 1 28 ? 9.5 -22.578 -20.531 1 98.75 28 MET B N 1
ATOM 2285 C CA . MET B 1 28 ? 10.797 -22.688 -19.875 1 98.75 28 MET B CA 1
ATOM 2286 C C . MET B 1 28 ? 11.93 -22.688 -20.906 1 98.75 28 MET B C 1
ATOM 2288 O O . MET B 1 28 ? 12.938 -22.016 -20.719 1 98.75 28 MET B O 1
ATOM 2292 N N . ARG B 1 29 ? 11.727 -23.469 -21.922 1 98.44 29 ARG B N 1
ATOM 2293 C CA . ARG B 1 29 ? 12.727 -23.531 -22.969 1 98.44 29 ARG B CA 1
ATOM 2294 C C . ARG B 1 29 ? 12.914 -22.156 -23.625 1 98.44 29 ARG B C 1
ATOM 2296 O O . ARG B 1 29 ? 14.039 -21.719 -23.859 1 98.44 29 ARG B O 1
ATOM 2303 N N . ASP B 1 30 ? 11.789 -21.531 -23.969 1 98.56 30 ASP B N 1
ATOM 2304 C CA . ASP B 1 30 ? 11.836 -20.203 -24.594 1 98.56 30 ASP B CA 1
ATOM 2305 C C . ASP B 1 30 ? 12.531 -19.188 -23.688 1 98.56 30 ASP B C 1
ATOM 2307 O O . ASP B 1 30 ? 13.328 -18.375 -24.156 1 98.56 30 ASP B O 1
ATOM 2311 N N . ALA B 1 31 ? 12.227 -19.219 -22.406 1 98.69 31 ALA B N 1
ATOM 2312 C CA . ALA B 1 31 ? 12.836 -18.312 -21.438 1 98.69 31 ALA B CA 1
ATOM 2313 C C . ALA B 1 31 ? 14.344 -18.516 -21.375 1 98.69 31 ALA B C 1
ATOM 2315 O O . ALA B 1 31 ? 15.109 -17.547 -21.391 1 98.69 31 ALA B O 1
ATOM 2316 N N . ARG B 1 32 ? 14.727 -19.719 -21.281 1 97.62 32 ARG B N 1
ATOM 2317 C CA . ARG B 1 32 ? 16.156 -19.984 -21.203 1 97.62 32 ARG B CA 1
ATOM 2318 C C . ARG B 1 32 ? 16.875 -19.516 -22.469 1 97.62 32 ARG B C 1
ATOM 2320 O O . ARG B 1 32 ? 17.969 -18.953 -22.391 1 97.62 32 ARG B O 1
ATOM 2327 N N . SER B 1 33 ? 16.281 -19.797 -23.594 1 98 33 SER B N 1
ATOM 2328 C CA . SER B 1 33 ? 16.844 -19.359 -24.859 1 98 33 SER B CA 1
ATOM 2329 C C . SER B 1 33 ? 17 -17.844 -24.906 1 98 33 SER B C 1
ATOM 2331 O O . SER B 1 33 ? 17.906 -17.328 -25.562 1 98 33 SER B O 1
ATOM 2333 N N . ALA B 1 34 ? 16.156 -17.172 -24.172 1 98.31 34 ALA B N 1
ATOM 2334 C CA . ALA B 1 34 ? 16.188 -15.719 -24.141 1 98.31 34 ALA B CA 1
ATOM 2335 C C . ALA B 1 34 ? 17.125 -15.211 -23.047 1 98.31 34 ALA B C 1
ATOM 2337 O O . ALA B 1 34 ? 17.219 -14.008 -22.812 1 98.31 34 ALA B O 1
ATOM 2338 N N . GLY B 1 35 ? 17.781 -16.125 -22.359 1 97.81 35 GLY B N 1
ATOM 2339 C CA . GLY B 1 35 ? 18.766 -15.758 -21.359 1 97.81 35 GLY B CA 1
ATOM 2340 C C . GLY B 1 35 ? 18.172 -15.484 -20 1 97.81 35 GLY B C 1
ATOM 2341 O O . GLY B 1 35 ? 18.797 -14.852 -19.156 1 97.81 35 GLY B O 1
ATOM 2342 N N . VAL B 1 36 ? 16.984 -15.906 -19.797 1 98.62 36 VAL B N 1
ATOM 2343 C CA . VAL B 1 36 ? 16.281 -15.664 -18.547 1 98.62 36 VAL B CA 1
ATOM 2344 C C . VAL B 1 36 ? 16.875 -16.516 -17.438 1 98.62 36 VAL B C 1
ATOM 2346 O O . VAL B 1 36 ? 17.188 -17.688 -17.641 1 98.62 36 VAL B O 1
ATOM 2349 N N . ASP B 1 37 ? 17.047 -15.891 -16.266 1 98.38 37 ASP B N 1
ATOM 2350 C CA . ASP B 1 37 ? 17.547 -16.578 -15.086 1 98.38 37 ASP B CA 1
ATOM 2351 C C . ASP B 1 37 ? 16.391 -17.047 -14.195 1 98.38 37 ASP B C 1
ATOM 2353 O O . ASP B 1 37 ? 16.484 -18.094 -13.562 1 98.38 37 ASP B O 1
ATOM 2357 N N . LEU B 1 38 ? 15.352 -16.25 -14.102 1 98.81 38 LEU B N 1
ATOM 2358 C CA . LEU B 1 38 ? 14.172 -16.516 -13.281 1 98.81 38 LEU B CA 1
ATOM 2359 C C . LEU B 1 38 ? 12.898 -16.328 -14.094 1 98.81 38 LEU B C 1
ATOM 2361 O O . LEU B 1 38 ? 12.664 -15.25 -14.641 1 98.81 38 LEU B O 1
ATOM 2365 N N . LEU B 1 39 ? 12.141 -17.375 -14.188 1 98.94 39 LEU B N 1
ATOM 2366 C CA . LEU B 1 39 ? 10.836 -17.344 -14.859 1 98.94 39 LEU B CA 1
ATOM 2367 C C . LEU B 1 39 ? 9.711 -17.547 -13.852 1 98.94 39 LEU B C 1
ATOM 2369 O O . LEU B 1 39 ? 9.727 -18.5 -13.078 1 98.94 39 LEU B O 1
ATOM 2373 N N . VAL B 1 40 ? 8.789 -16.609 -13.789 1 98.94 40 VAL B N 1
ATOM 2374 C CA . VAL B 1 40 ? 7.578 -16.766 -12.984 1 98.94 40 VAL B CA 1
ATOM 2375 C C . VAL B 1 40 ? 6.391 -17.078 -13.898 1 98.94 40 VAL B C 1
ATOM 2377 O O . VAL B 1 40 ? 6.184 -16.406 -14.906 1 98.94 40 VAL B O 1
ATOM 2380 N N . LEU B 1 41 ? 5.672 -18.125 -13.586 1 98.94 41 LEU B N 1
ATOM 2381 C CA . LEU B 1 41 ? 4.527 -18.547 -14.391 1 98.94 41 LEU B CA 1
ATOM 2382 C C . LEU B 1 41 ? 3.223 -18.344 -13.633 1 98.94 41 LEU B C 1
ATOM 2384 O O . LEU B 1 41 ? 3.24 -18.016 -12.438 1 98.94 41 LEU B O 1
ATOM 2388 N N . PRO B 1 42 ? 2.055 -18.453 -14.266 1 98.88 42 PRO B N 1
ATOM 2389 C CA . PRO B 1 42 ? 0.781 -18.078 -13.656 1 98.88 42 PRO B CA 1
ATOM 2390 C C . PRO B 1 42 ? 0.39 -18.969 -12.484 1 98.88 42 PRO B C 1
ATOM 2392 O O . PRO B 1 42 ? 0.875 -20.109 -12.391 1 98.88 42 PRO B O 1
ATOM 2395 N N . GLU B 1 43 ? -0.462 -18.406 -11.586 1 98.88 43 GLU B N 1
ATOM 2396 C CA . GLU B 1 43 ? -1.158 -19.188 -10.562 1 98.88 43 GLU B CA 1
ATOM 2397 C C . GLU B 1 43 ? -1.905 -20.359 -11.172 1 98.88 43 GLU B C 1
ATOM 2399 O O . GLU B 1 43 ? -2.576 -20.219 -12.195 1 98.88 43 GLU B O 1
ATOM 2404 N N . CYS B 1 44 ? -1.685 -21.547 -10.586 1 98.88 44 CYS B N 1
ATOM 2405 C CA . CYS B 1 44 ? -2.359 -22.766 -11.031 1 98.88 44 CYS B CA 1
ATOM 2406 C C . CYS B 1 44 ? -2.074 -23.047 -12.5 1 98.88 44 CYS B C 1
ATOM 2408 O O . CYS B 1 44 ? -2.928 -23.562 -13.211 1 98.88 44 CYS B O 1
ATOM 2410 N N . GLY B 1 45 ? -0.942 -22.703 -12.938 1 98.75 45 GLY B N 1
ATOM 2411 C CA . GLY B 1 45 ? -0.567 -22.828 -14.336 1 98.75 45 GLY B CA 1
ATOM 2412 C C . GLY B 1 45 ? -0.59 -24.266 -14.828 1 98.75 45 GLY B C 1
ATOM 2413 O O . GLY B 1 45 ? -0.817 -24.516 -16.016 1 98.75 45 GLY B O 1
ATOM 2414 N N . LEU B 1 46 ? -0.395 -25.234 -13.938 1 98.81 46 LEU B N 1
ATOM 2415 C CA . LEU B 1 46 ? -0.356 -26.641 -14.359 1 98.81 46 LEU B CA 1
ATOM 2416 C C . LEU B 1 46 ? -1.753 -27.25 -14.344 1 98.81 46 LEU B 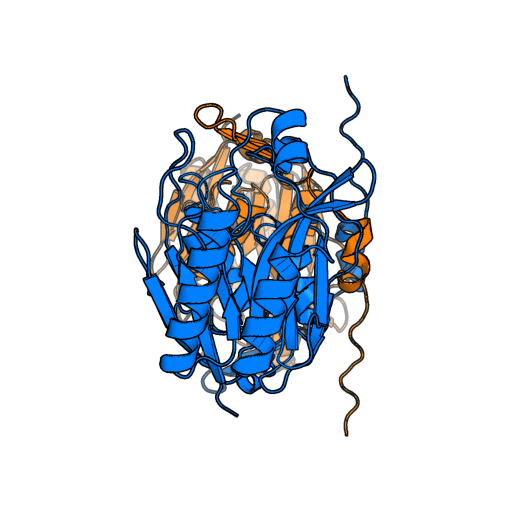C 1
ATOM 2418 O O . LEU B 1 46 ? -1.998 -28.266 -14.992 1 98.81 46 LEU B O 1
ATOM 2422 N N . THR B 1 47 ? -2.668 -26.656 -13.594 1 98.75 47 THR B N 1
ATOM 2423 C CA . THR B 1 47 ? -3.887 -27.406 -13.305 1 98.75 47 THR B CA 1
ATOM 2424 C C . THR B 1 47 ? -5.113 -26.672 -13.828 1 98.75 47 THR B C 1
ATOM 2426 O O . THR B 1 47 ? -6.195 -27.25 -13.938 1 98.75 47 THR B O 1
ATOM 2429 N N . GLY B 1 48 ? -4.93 -25.391 -14.156 1 98.38 48 GLY B N 1
ATOM 2430 C CA . GLY B 1 48 ? -6.102 -24.547 -14.312 1 98.38 48 GLY B CA 1
ATOM 2431 C C . GLY B 1 48 ? -6.656 -24.047 -12.992 1 98.38 48 GLY B C 1
ATOM 2432 O O . GLY B 1 48 ? -6.258 -24.531 -11.922 1 98.38 48 GLY B O 1
ATOM 2433 N N . TYR B 1 49 ? -7.602 -23.156 -13.016 1 98 49 TYR B N 1
ATOM 2434 C CA . TYR B 1 49 ? -7.973 -22.422 -11.812 1 98 49 TYR B CA 1
ATOM 2435 C C . TYR B 1 49 ? -9.484 -22.391 -11.641 1 98 49 TYR B C 1
ATOM 2437 O O . TYR B 1 49 ? -9.992 -22.422 -10.516 1 98 49 TYR B O 1
ATOM 2445 N N . VAL B 1 50 ? -10.266 -22.266 -12.695 1 97.31 50 VAL B N 1
ATOM 2446 C CA . VAL B 1 50 ? -11.703 -22.031 -12.586 1 97.31 50 VAL B CA 1
ATOM 2447 C C . VAL B 1 50 ? -12.438 -23.375 -12.508 1 97.31 50 VAL B C 1
ATOM 2449 O O . VAL B 1 50 ? -12.711 -24 -13.539 1 97.31 50 VAL B O 1
ATOM 2452 N N . PHE B 1 51 ? -12.727 -23.781 -11.32 1 96.69 51 PHE B N 1
ATOM 2453 C CA . PHE B 1 51 ? -13.516 -24.969 -11.023 1 96.69 51 PHE B CA 1
ATOM 2454 C C . PHE B 1 51 ? -14.773 -24.609 -10.25 1 96.69 51 PHE B C 1
ATOM 2456 O O . PHE B 1 51 ? -14.773 -23.656 -9.469 1 96.69 51 PHE B O 1
ATOM 2463 N N . ASP B 1 52 ? -15.812 -25.391 -10.367 1 93.12 52 ASP B N 1
ATOM 2464 C CA . ASP B 1 52 ? -17.094 -25.016 -9.797 1 93.12 52 ASP B CA 1
ATOM 2465 C C . ASP B 1 52 ? -17.438 -25.859 -8.578 1 93.12 52 ASP B C 1
ATOM 2467 O O . ASP B 1 52 ? -18.453 -25.641 -7.922 1 93.12 52 ASP B O 1
ATOM 2471 N N . ASP B 1 53 ? -16.609 -26.844 -8.328 1 96.62 53 ASP B N 1
ATOM 2472 C CA . ASP B 1 53 ? -16.891 -27.688 -7.164 1 96.62 53 ASP B CA 1
ATOM 2473 C C . ASP B 1 53 ? -15.609 -28.328 -6.633 1 96.62 53 ASP B C 1
ATOM 2475 O O . ASP B 1 53 ? -14.602 -28.391 -7.332 1 96.62 53 ASP B O 1
ATOM 2479 N N . ALA B 1 54 ? -15.719 -28.859 -5.426 1 97.5 54 ALA B N 1
ATOM 2480 C CA . ALA B 1 54 ? -14.586 -29.438 -4.711 1 97.5 54 ALA B CA 1
ATOM 2481 C C . ALA B 1 54 ? -14.078 -30.703 -5.398 1 97.5 54 ALA B C 1
ATOM 2483 O O . ALA B 1 54 ? -12.875 -30.953 -5.426 1 97.5 54 ALA B O 1
ATOM 2484 N N . ALA B 1 55 ? -14.977 -31.438 -5.953 1 97.62 55 ALA B N 1
ATOM 2485 C CA . ALA B 1 55 ? -14.602 -32.688 -6.59 1 97.62 55 ALA B CA 1
ATOM 2486 C C . ALA B 1 55 ? -13.703 -32.469 -7.797 1 97.62 55 ALA B C 1
ATOM 2488 O O . ALA B 1 55 ? -12.711 -33.156 -7.992 1 97.62 55 ALA B O 1
ATOM 2489 N N . SER B 1 56 ? -14.07 -31.469 -8.578 1 97.69 56 SER B N 1
ATOM 2490 C CA . SER B 1 56 ? -13.266 -31.141 -9.75 1 97.69 56 SER B CA 1
ATOM 2491 C C . SER B 1 56 ? -11.898 -30.594 -9.352 1 97.69 56 SER B C 1
ATOM 2493 O O . SER B 1 56 ? -10.898 -30.859 -10.023 1 97.69 56 SER B O 1
ATOM 2495 N N . VAL B 1 57 ? -11.844 -29.797 -8.289 1 98.38 57 VAL B N 1
ATOM 2496 C CA . VAL B 1 57 ? -10.578 -29.281 -7.762 1 98.38 57 VAL B CA 1
ATOM 2497 C C . VAL B 1 57 ? -9.695 -30.453 -7.305 1 98.38 57 VAL B C 1
ATOM 2499 O O . VAL B 1 57 ? -8.516 -30.516 -7.652 1 98.38 57 VAL B O 1
ATOM 2502 N N . HIS B 1 58 ? -10.281 -31.344 -6.602 1 98.06 58 HIS B N 1
ATOM 2503 C CA . HIS B 1 58 ? -9.547 -32.5 -6.117 1 98.06 58 HIS B CA 1
ATOM 2504 C C . HIS B 1 58 ? -9.023 -33.344 -7.277 1 98.06 58 HIS B C 1
ATOM 2506 O O . HIS B 1 58 ? -7.898 -33.844 -7.23 1 98.06 58 HIS B O 1
ATOM 2512 N N . ALA B 1 59 ? -9.844 -33.5 -8.273 1 97.56 59 ALA B N 1
ATOM 2513 C CA . ALA B 1 59 ? -9.484 -34.344 -9.43 1 97.56 59 ALA B CA 1
ATOM 2514 C C . ALA B 1 59 ? -8.312 -33.719 -10.188 1 97.56 59 ALA B C 1
ATOM 2516 O O . ALA B 1 59 ? -7.484 -34.438 -10.75 1 97.56 59 ALA B O 1
ATOM 2517 N N . ALA B 1 60 ? -8.219 -32.406 -10.195 1 98.19 60 ALA B N 1
ATOM 2518 C CA . ALA B 1 60 ? -7.191 -31.703 -10.953 1 98.19 60 ALA B CA 1
ATOM 2519 C C . ALA B 1 60 ? -5.91 -31.547 -10.141 1 98.19 60 ALA B C 1
ATOM 2521 O O . ALA B 1 60 ? -4.852 -31.219 -10.68 1 98.19 60 ALA B O 1
ATOM 2522 N N . ALA B 1 61 ? -5.949 -31.781 -8.82 1 98.81 61 ALA B N 1
ATOM 2523 C CA . ALA B 1 61 ? -4.836 -31.516 -7.914 1 98.81 61 ALA B CA 1
ATOM 2524 C C . ALA B 1 61 ? -3.693 -32.5 -8.141 1 98.81 61 ALA B C 1
ATOM 2526 O O . ALA B 1 61 ? -3.928 -33.656 -8.508 1 98.81 61 ALA B O 1
ATOM 2527 N N . LEU B 1 62 ? -2.541 -32.031 -7.992 1 98.81 62 LEU B N 1
ATOM 2528 C CA . LEU B 1 62 ? -1.326 -32.812 -8.219 1 98.81 62 LEU B CA 1
ATOM 2529 C C . LEU B 1 62 ? -0.59 -33.062 -6.906 1 98.81 62 LEU B C 1
ATOM 2531 O O . LEU B 1 62 ? -0.677 -32.25 -5.977 1 98.81 62 LEU B O 1
ATOM 2535 N N . GLU B 1 63 ? 0.12 -34.125 -6.867 1 97.62 63 GLU B N 1
ATOM 2536 C CA . GLU B 1 63 ? 1.038 -34.344 -5.754 1 97.62 63 GLU B CA 1
ATOM 2537 C C . GLU B 1 63 ? 2.344 -33.594 -5.949 1 97.62 63 GLU B C 1
ATOM 2539 O O . GLU B 1 63 ? 2.854 -33.5 -7.066 1 97.62 63 GLU B O 1
ATOM 2544 N N . VAL B 1 64 ? 2.83 -33.031 -4.875 1 95.69 64 VAL B N 1
ATOM 2545 C CA . VAL B 1 64 ? 4.023 -32.188 -4.938 1 95.69 64 VAL B CA 1
ATOM 2546 C C . VAL B 1 64 ? 5.191 -33 -5.496 1 95.69 64 VAL B C 1
ATOM 2548 O O . VAL B 1 64 ? 6.082 -32.438 -6.145 1 95.69 64 VAL B O 1
ATOM 2551 N N . ASP B 1 65 ? 5.199 -34.344 -5.309 1 95 65 ASP B N 1
ATOM 2552 C CA . ASP B 1 65 ? 6.25 -35.219 -5.801 1 95 65 ASP B CA 1
ATOM 2553 C C . ASP B 1 65 ? 5.762 -36.062 -6.98 1 95 65 ASP B C 1
ATOM 2555 O O . ASP B 1 65 ? 6.324 -37.125 -7.273 1 95 65 ASP B O 1
ATOM 2559 N N . GLY B 1 66 ? 4.75 -35.594 -7.602 1 97.44 66 GLY B N 1
ATOM 2560 C CA . GLY B 1 66 ? 4.16 -36.312 -8.711 1 97.44 66 GLY B CA 1
ATOM 2561 C C . GLY B 1 66 ? 4.926 -36.156 -10.008 1 97.44 66 GLY B C 1
ATOM 2562 O O . GLY B 1 66 ? 5.891 -35.375 -10.078 1 97.44 66 GLY B O 1
ATOM 2563 N N . PRO B 1 67 ? 4.523 -36.875 -10.992 1 98.06 67 PRO B N 1
ATOM 2564 C CA . PRO B 1 67 ? 5.262 -36.906 -12.258 1 98.06 67 PRO B CA 1
ATOM 2565 C C . PRO B 1 67 ? 5.254 -35.562 -12.984 1 98.06 67 PRO B C 1
ATOM 2567 O O . PRO B 1 67 ? 6.215 -35.25 -13.68 1 98.06 67 PRO B O 1
ATOM 2570 N N . GLU B 1 68 ? 4.152 -34.812 -12.898 1 98.44 68 GLU B N 1
ATOM 2571 C CA . GLU B 1 68 ? 4.07 -33.531 -13.562 1 98.44 68 GLU B CA 1
ATOM 2572 C C . GLU B 1 68 ? 5.152 -32.562 -13.055 1 98.44 68 GLU B C 1
ATOM 2574 O O . GLU B 1 68 ? 5.852 -31.938 -13.852 1 98.44 68 GLU B O 1
ATOM 2579 N N . LEU B 1 69 ? 5.297 -32.5 -11.734 1 98.62 69 LEU B N 1
ATOM 2580 C CA . LEU B 1 69 ? 6.301 -31.641 -11.148 1 98.62 69 LEU B CA 1
ATOM 2581 C C . LEU B 1 69 ? 7.703 -32.188 -11.367 1 98.62 69 LEU B C 1
ATOM 2583 O O . LEU B 1 69 ? 8.664 -31.422 -11.484 1 98.62 69 LEU B O 1
ATOM 2587 N N . ALA B 1 70 ? 7.801 -33.5 -11.453 1 98.5 70 ALA B N 1
ATOM 2588 C CA . ALA B 1 70 ? 9.094 -34.094 -11.773 1 98.5 70 ALA B CA 1
ATOM 2589 C C . ALA B 1 70 ? 9.578 -33.656 -13.156 1 98.5 70 ALA B C 1
ATOM 2591 O O . ALA B 1 70 ? 10.773 -33.469 -13.359 1 98.5 70 ALA B O 1
ATOM 2592 N N . ARG B 1 71 ? 8.68 -33.594 -14.094 1 98.44 71 ARG B N 1
ATOM 2593 C CA . ARG B 1 71 ? 9.031 -33.125 -15.43 1 98.44 71 ARG B CA 1
ATOM 2594 C C . ARG B 1 71 ? 9.531 -31.672 -15.391 1 98.44 71 ARG B C 1
ATOM 2596 O O . ARG B 1 71 ? 10.5 -31.328 -16.062 1 98.44 71 ARG B O 1
ATOM 2603 N N . VAL B 1 72 ? 8.875 -30.859 -14.617 1 98.62 72 VAL B N 1
ATOM 2604 C CA . VAL B 1 72 ? 9.281 -29.469 -14.469 1 98.62 72 VAL B CA 1
ATOM 2605 C C . VAL B 1 72 ? 10.672 -29.406 -13.828 1 98.62 72 VAL B C 1
ATOM 2607 O O . VAL B 1 72 ? 11.539 -28.656 -14.297 1 98.62 72 VAL B O 1
ATOM 2610 N N . ALA B 1 73 ? 10.852 -30.172 -12.773 1 98.5 73 ALA B N 1
ATOM 2611 C CA . ALA B 1 73 ? 12.141 -30.203 -12.078 1 98.5 73 ALA B CA 1
ATOM 2612 C C . ALA B 1 73 ? 13.266 -30.609 -13.023 1 98.5 73 ALA B C 1
ATOM 2614 O O . ALA B 1 73 ? 14.344 -30.016 -13 1 98.5 73 ALA B O 1
ATOM 2615 N N . SER B 1 74 ? 12.977 -31.625 -13.773 1 98.12 74 SER B N 1
ATOM 2616 C CA . SER B 1 74 ? 13.969 -32.094 -14.734 1 98.12 74 SER B CA 1
ATOM 2617 C C . SER B 1 74 ? 14.328 -31.031 -15.75 1 98.12 74 SER B C 1
ATOM 2619 O O . SER B 1 74 ? 15.508 -30.844 -16.078 1 98.12 74 SER B O 1
ATOM 2621 N N . ALA B 1 75 ? 13.305 -30.344 -16.25 1 98.12 75 ALA B N 1
ATOM 2622 C CA . ALA B 1 75 ? 13.539 -29.266 -17.219 1 98.12 75 ALA B CA 1
ATOM 2623 C C . ALA B 1 75 ? 14.383 -28.156 -16.594 1 98.12 75 ALA B C 1
ATOM 2625 O O . ALA B 1 75 ? 15.273 -27.609 -17.234 1 98.12 75 ALA B O 1
ATOM 2626 N N . ALA B 1 76 ? 14.078 -27.781 -15.344 1 98 76 ALA B N 1
ATOM 2627 C CA . ALA B 1 76 ? 14.844 -26.766 -14.641 1 98 76 ALA B CA 1
ATOM 2628 C C . ALA B 1 76 ? 16.297 -27.188 -14.461 1 98 76 ALA B C 1
ATOM 2630 O O . ALA B 1 76 ? 17.219 -26.391 -14.695 1 98 76 ALA B O 1
ATOM 2631 N N . SER B 1 77 ? 16.5 -28.391 -14.016 1 96.38 77 SER B N 1
ATOM 2632 C CA . SER B 1 77 ? 17.844 -28.938 -13.797 1 96.38 77 SER B CA 1
ATOM 2633 C C . SER B 1 77 ? 18.656 -28.938 -15.086 1 96.38 77 SER B C 1
ATOM 2635 O O . SER B 1 77 ? 19.828 -28.594 -15.086 1 96.38 77 SER B O 1
ATOM 2637 N N . GLY B 1 78 ? 18.078 -29.266 -16.141 1 94.06 78 GLY B N 1
ATOM 2638 C CA . GLY B 1 78 ? 18.766 -29.375 -17.406 1 94.06 78 GLY B CA 1
ATOM 2639 C C . GLY B 1 78 ? 19.109 -28.031 -18.016 1 94.06 78 GLY B C 1
ATOM 2640 O O . GLY B 1 78 ? 20.062 -27.922 -18.797 1 94.06 78 GLY B O 1
ATOM 2641 N N . SER B 1 79 ? 18.422 -26.984 -17.703 1 94.75 79 SER B N 1
ATOM 2642 C CA . SER B 1 79 ? 18.578 -25.703 -18.375 1 94.75 79 SER B CA 1
ATOM 2643 C C . SER B 1 79 ? 19.281 -24.688 -17.484 1 94.75 79 SER B C 1
ATOM 2645 O O . SER B 1 79 ? 19.75 -23.656 -17.953 1 94.75 79 SER B O 1
ATOM 2647 N N . GLY B 1 80 ? 19.281 -24.922 -16.188 1 94.56 80 GLY B N 1
ATOM 2648 C CA . GLY B 1 80 ? 19.812 -23.938 -15.258 1 94.56 80 GLY B CA 1
ATOM 2649 C C . GLY B 1 80 ? 18.828 -22.828 -14.938 1 94.56 80 GLY B C 1
ATOM 2650 O O . GLY B 1 80 ? 19.188 -21.828 -14.312 1 94.56 80 GLY B O 1
ATOM 2651 N N . LEU B 1 81 ? 17.656 -22.969 -15.391 1 98 81 LEU B N 1
ATOM 2652 C CA . LEU B 1 81 ? 16.594 -21.984 -15.195 1 98 81 LEU B CA 1
ATOM 2653 C C . LEU B 1 81 ? 15.977 -22.141 -13.812 1 98 81 LEU B C 1
ATOM 2655 O O . LEU B 1 81 ? 15.758 -23.25 -13.336 1 98 81 LEU B O 1
ATOM 2659 N N . HIS B 1 82 ? 15.797 -21.047 -13.078 1 98.81 82 HIS B N 1
ATOM 2660 C CA . HIS B 1 82 ? 14.891 -21.031 -11.938 1 98.81 82 HIS B CA 1
ATOM 2661 C C . HIS B 1 82 ? 13.461 -20.703 -12.375 1 98.81 82 HIS B C 1
ATOM 2663 O O . HIS B 1 82 ? 13.258 -19.812 -13.211 1 98.81 82 HIS B O 1
ATOM 2669 N N . VAL B 1 83 ? 12.484 -21.469 -11.898 1 98.94 83 VAL B N 1
ATOM 2670 C CA . VAL B 1 83 ? 11.125 -21.25 -12.375 1 98.94 83 VAL B CA 1
ATOM 2671 C C . VAL B 1 83 ? 10.141 -21.406 -11.219 1 98.94 83 VAL B C 1
ATOM 2673 O O . VAL B 1 83 ? 10.281 -22.312 -10.391 1 98.94 83 VAL B O 1
ATOM 2676 N N . VAL B 1 84 ? 9.242 -20.406 -11.031 1 98.94 84 VAL B N 1
ATOM 2677 C CA . VAL B 1 84 ? 8.125 -20.484 -10.094 1 98.94 84 VAL B CA 1
ATOM 2678 C C . VAL B 1 84 ? 6.887 -21.016 -10.812 1 98.94 84 VAL B C 1
ATOM 2680 O O . VAL B 1 84 ? 6.402 -20.406 -11.766 1 98.94 84 VAL B O 1
ATOM 2683 N N . VAL B 1 85 ? 6.363 -22.109 -10.344 1 98.88 85 VAL B N 1
ATOM 2684 C CA . VAL B 1 85 ? 5.262 -22.797 -11.023 1 98.88 85 VAL B CA 1
ATOM 2685 C C . VAL B 1 85 ? 4.082 -22.953 -10.062 1 98.88 85 VAL B C 1
ATOM 2687 O O . VAL B 1 85 ? 4.266 -23.328 -8.898 1 98.88 85 VAL B O 1
ATOM 2690 N N . GLY B 1 86 ? 2.902 -22.609 -10.547 1 98.94 86 GLY B N 1
ATOM 2691 C CA . GLY B 1 86 ? 1.695 -22.719 -9.742 1 98.94 86 GLY B CA 1
ATOM 2692 C C . GLY B 1 86 ? 0.865 -23.938 -10.094 1 98.94 86 GLY B C 1
ATOM 2693 O O . GLY B 1 86 ? 0.827 -24.359 -11.25 1 98.94 86 GLY B O 1
ATOM 2694 N N . TYR B 1 87 ? 0.193 -24.531 -9.102 1 98.94 87 TYR B N 1
ATOM 2695 C CA . TYR B 1 87 ? -0.659 -25.703 -9.273 1 98.94 87 TYR B CA 1
ATOM 2696 C C . TYR B 1 87 ? -1.559 -25.906 -8.055 1 98.94 87 TYR B C 1
ATOM 2698 O O . TYR B 1 87 ? -1.323 -25.328 -6.996 1 98.94 87 TYR B O 1
ATOM 2706 N N . LEU B 1 88 ? -2.645 -26.641 -8.234 1 98.94 88 LEU B N 1
ATOM 2707 C CA . LEU B 1 88 ? -3.408 -27.188 -7.113 1 98.94 88 LEU B CA 1
ATOM 2708 C C . LEU B 1 88 ? -2.729 -28.422 -6.535 1 98.94 88 LEU B C 1
ATOM 2710 O O . LEU B 1 88 ? -2.496 -29.391 -7.25 1 98.94 88 LEU B O 1
ATOM 2714 N N . GLU B 1 89 ? -2.416 -28.344 -5.25 1 98.94 89 GLU B N 1
ATOM 2715 C CA . GLU B 1 89 ? -1.651 -29.391 -4.566 1 98.94 89 GLU B CA 1
ATOM 2716 C C . GLU B 1 89 ? -2.568 -30.328 -3.787 1 98.94 89 GLU B C 1
ATOM 2718 O O . GLU B 1 89 ? -3.334 -29.891 -2.93 1 98.94 89 GLU B O 1
ATOM 2723 N N . ARG B 1 90 ? -2.436 -31.516 -4.105 1 98.44 90 ARG B N 1
ATOM 2724 C CA . ARG B 1 90 ? -3.082 -32.531 -3.266 1 98.44 90 ARG B CA 1
ATOM 2725 C C . ARG B 1 90 ? -2.209 -32.875 -2.064 1 98.44 90 ARG B C 1
ATOM 2727 O O . ARG B 1 90 ? -1.08 -33.344 -2.229 1 98.44 90 ARG B O 1
ATOM 2734 N N . ALA B 1 91 ? -2.625 -32.594 -0.877 1 96.56 91 ALA B N 1
ATOM 2735 C CA . ALA B 1 91 ? -1.98 -32.969 0.381 1 96.56 91 ALA B CA 1
ATOM 2736 C C . ALA B 1 91 ? -2.93 -33.781 1.274 1 96.56 91 ALA B C 1
ATOM 2738 O O . ALA B 1 91 ? -3.562 -33.219 2.172 1 96.56 91 ALA B O 1
ATOM 2739 N N . GLY B 1 92 ? -2.857 -35.062 1.196 1 94.62 92 GLY B N 1
ATOM 2740 C CA . GLY B 1 92 ? -3.859 -35.906 1.854 1 94.62 92 GLY B CA 1
ATOM 2741 C C . GLY B 1 92 ? -5.27 -35.625 1.362 1 94.62 92 GLY B C 1
ATOM 2742 O O . GLY B 1 92 ? -5.535 -35.688 0.16 1 94.62 92 GLY B O 1
ATOM 2743 N N . ASP B 1 93 ? -6.137 -35.281 2.27 1 95 93 ASP B N 1
ATOM 2744 C CA . ASP B 1 93 ? -7.531 -35.031 1.915 1 95 93 ASP B CA 1
ATOM 2745 C C . ASP B 1 93 ? -7.758 -33.531 1.572 1 95 93 ASP B C 1
ATOM 2747 O O . ASP B 1 93 ? -8.844 -33.156 1.138 1 95 93 ASP B O 1
ATOM 2751 N N . ARG B 1 94 ? -6.699 -32.812 1.678 1 97.25 94 ARG B N 1
ATOM 2752 C CA . ARG B 1 94 ? -6.824 -31.375 1.438 1 97.25 94 ARG B CA 1
ATOM 2753 C C . ARG B 1 94 ? -6.16 -30.984 0.123 1 97.25 94 ARG B C 1
ATOM 2755 O O . ARG B 1 94 ? -5.305 -31.703 -0.388 1 97.25 94 ARG B O 1
ATOM 2762 N N . VAL B 1 95 ? -6.684 -29.984 -0.434 1 98.75 95 VAL B N 1
ATOM 2763 C CA . VAL B 1 95 ? -6.066 -29.359 -1.599 1 98.75 95 VAL B CA 1
ATOM 2764 C C . VAL B 1 95 ? -5.617 -27.938 -1.249 1 98.75 95 VAL B C 1
ATOM 2766 O O . VAL B 1 95 ? -6.289 -27.234 -0.492 1 98.75 95 VAL B O 1
ATOM 2769 N N . HIS B 1 96 ? -4.465 -27.531 -1.709 1 98.88 96 HIS B N 1
ATOM 2770 C CA . HIS B 1 96 ? -3.943 -26.188 -1.539 1 98.88 96 HIS B CA 1
ATOM 2771 C C . HIS B 1 96 ? -3.652 -25.531 -2.887 1 98.88 96 HIS B C 1
ATOM 2773 O O . HIS B 1 96 ? -3.398 -26.219 -3.873 1 98.88 96 HIS B O 1
ATOM 2779 N N . ASN B 1 97 ? -3.869 -24.219 -3.006 1 98.94 97 ASN B N 1
ATOM 2780 C CA . ASN B 1 97 ? -3.283 -23.406 -4.066 1 98.94 97 ASN B CA 1
ATOM 2781 C C . ASN B 1 97 ? -1.813 -23.094 -3.795 1 98.94 97 ASN B C 1
ATOM 2783 O O . ASN B 1 97 ? -1.492 -22.344 -2.871 1 98.94 97 ASN B O 1
ATOM 2787 N N . THR B 1 98 ? -0.962 -23.688 -4.648 1 98.88 98 THR B N 1
ATOM 2788 C CA . THR B 1 98 ? 0.442 -23.797 -4.27 1 98.88 98 THR B CA 1
ATOM 2789 C C . THR B 1 98 ? 1.349 -23.328 -5.402 1 98.88 98 THR B C 1
ATOM 2791 O O . THR B 1 98 ? 1.007 -23.469 -6.578 1 98.88 98 THR B O 1
ATOM 2794 N N . VAL B 1 99 ? 2.482 -22.688 -5.02 1 98.88 99 VAL B N 1
ATOM 2795 C CA . VAL B 1 99 ? 3.578 -22.5 -5.965 1 98.88 99 VAL B CA 1
ATOM 2796 C C . VAL B 1 99 ? 4.844 -23.172 -5.438 1 98.88 99 VAL B C 1
ATOM 2798 O O . VAL B 1 99 ? 5.043 -23.266 -4.227 1 98.88 99 VAL B O 1
ATOM 2801 N N . THR B 1 100 ? 5.629 -23.672 -6.312 1 98.88 100 THR B N 1
ATOM 2802 C CA . THR B 1 100 ? 6.957 -24.188 -6.004 1 98.88 100 THR B CA 1
ATOM 2803 C C . THR B 1 100 ? 8.016 -23.531 -6.879 1 98.88 100 THR B C 1
ATOM 2805 O O . THR B 1 100 ? 7.805 -23.344 -8.078 1 98.88 100 THR B O 1
ATOM 2808 N N . LEU B 1 101 ? 9.055 -23.031 -6.254 1 98.88 101 LEU B N 1
ATOM 2809 C CA . LEU B 1 101 ? 10.242 -22.594 -6.977 1 98.88 101 LEU B CA 1
ATOM 2810 C C . LEU B 1 101 ? 11.188 -23.75 -7.234 1 98.88 101 LEU B C 1
ATOM 2812 O O . LEU B 1 101 ? 11.586 -24.453 -6.301 1 98.88 101 LEU B O 1
ATOM 2816 N N . PHE B 1 102 ? 11.5 -23.984 -8.531 1 98.75 102 PHE B N 1
ATOM 2817 C CA . PHE B 1 102 ? 12.492 -24.969 -8.945 1 98.75 102 PHE B CA 1
ATOM 2818 C C . PHE B 1 102 ? 13.781 -24.297 -9.383 1 98.75 102 PHE B C 1
ATOM 2820 O O . PHE B 1 102 ? 13.742 -23.219 -9.992 1 98.75 102 PHE B O 1
ATOM 2827 N N . GLY B 1 103 ? 14.852 -24.859 -9.07 1 98.12 103 GLY B N 1
ATOM 2828 C CA . GLY B 1 103 ? 16.156 -24.484 -9.609 1 98.12 103 GLY B CA 1
ATOM 2829 C C . GLY B 1 103 ? 16.922 -25.656 -10.195 1 98.12 103 GLY B C 1
ATOM 2830 O O . GLY B 1 103 ? 16.375 -26.75 -10.336 1 98.12 103 GLY B O 1
ATOM 2831 N N . PRO B 1 104 ? 18.125 -25.391 -10.578 1 96 104 PRO B N 1
ATOM 2832 C CA . PRO B 1 104 ? 18.922 -26.453 -11.211 1 96 104 PRO B CA 1
ATOM 2833 C C . PRO B 1 104 ? 19.125 -27.656 -10.305 1 96 104 PRO B C 1
ATOM 2835 O O . PRO B 1 104 ? 19.344 -28.766 -10.797 1 96 104 PRO B O 1
ATOM 2838 N N . GLY B 1 105 ? 18.984 -27.5 -9.016 1 96.19 105 GLY B N 1
ATOM 2839 C CA . GLY B 1 105 ? 19.156 -28.609 -8.078 1 96.19 105 GLY B CA 1
ATOM 2840 C C . GLY B 1 105 ? 17.844 -29.266 -7.688 1 96.19 105 GLY B C 1
ATOM 2841 O O . GLY B 1 105 ? 17.828 -30.141 -6.828 1 96.19 105 GLY B O 1
ATOM 2842 N N . GLY B 1 106 ? 16.781 -28.828 -8.312 1 97.12 106 GLY B N 1
ATOM 2843 C CA . GLY B 1 106 ? 15.477 -29.359 -7.961 1 97.12 106 GLY B CA 1
ATOM 2844 C C . GLY B 1 106 ? 14.602 -28.344 -7.254 1 97.12 106 GLY B C 1
ATOM 2845 O O . GLY B 1 106 ? 14.82 -27.141 -7.363 1 97.12 106 GLY B O 1
ATOM 2846 N N . PRO B 1 107 ? 13.523 -28.906 -6.645 1 98 107 PRO B N 1
ATOM 2847 C CA . PRO B 1 107 ? 12.641 -28 -5.898 1 98 107 PRO B CA 1
ATOM 2848 C C . PRO B 1 107 ? 13.359 -27.312 -4.738 1 98 107 PRO B C 1
ATOM 2850 O O . PRO B 1 107 ? 14.086 -27.969 -3.984 1 98 107 PRO B O 1
ATOM 2853 N N . MET B 1 108 ? 13.148 -26.031 -4.605 1 98.38 108 MET B N 1
ATOM 2854 C CA . MET B 1 108 ? 13.859 -25.25 -3.594 1 98.38 108 MET B CA 1
ATOM 2855 C C . MET B 1 108 ? 12.93 -24.875 -2.441 1 98.38 108 MET B C 1
ATOM 2857 O O . MET B 1 108 ? 13.336 -24.891 -1.28 1 98.38 108 MET B O 1
ATOM 2861 N N . ALA B 1 109 ? 11.711 -24.469 -2.74 1 98.5 109 ALA B N 1
ATOM 2862 C CA . ALA B 1 109 ? 10.734 -24.062 -1.729 1 98.5 109 ALA B CA 1
ATOM 2863 C C . ALA B 1 109 ? 9.312 -24.141 -2.277 1 98.5 109 ALA B C 1
ATOM 2865 O O . ALA B 1 109 ? 9.102 -24.031 -3.486 1 98.5 109 ALA B O 1
ATOM 2866 N N . THR B 1 110 ? 8.422 -24.406 -1.432 1 98.5 110 THR B N 1
ATOM 2867 C CA . THR B 1 110 ? 7 -24.438 -1.74 1 98.5 110 THR B CA 1
ATOM 2868 C C . THR B 1 110 ? 6.23 -23.484 -0.834 1 98.5 110 THR B C 1
ATOM 2870 O O . THR B 1 110 ? 6.527 -23.359 0.357 1 98.5 110 THR B O 1
ATOM 2873 N N . TYR B 1 111 ? 5.289 -22.781 -1.398 1 98.75 111 TYR B N 1
ATOM 2874 C CA . TYR B 1 111 ? 4.41 -21.859 -0.684 1 98.75 111 TYR B CA 1
ATOM 2875 C C . TYR B 1 111 ? 2.945 -22.156 -0.995 1 98.75 111 TYR B C 1
ATOM 2877 O O . TYR B 1 111 ? 2.572 -22.312 -2.16 1 98.75 111 TYR B O 1
ATOM 2885 N N . ARG B 1 112 ? 2.16 -22.328 0.067 1 98.88 112 ARG B N 1
ATOM 2886 C CA . ARG B 1 112 ? 0.713 -22.484 -0.057 1 98.88 112 ARG B CA 1
ATOM 2887 C C . ARG B 1 112 ? 0.003 -21.156 0.177 1 98.88 112 ARG B C 1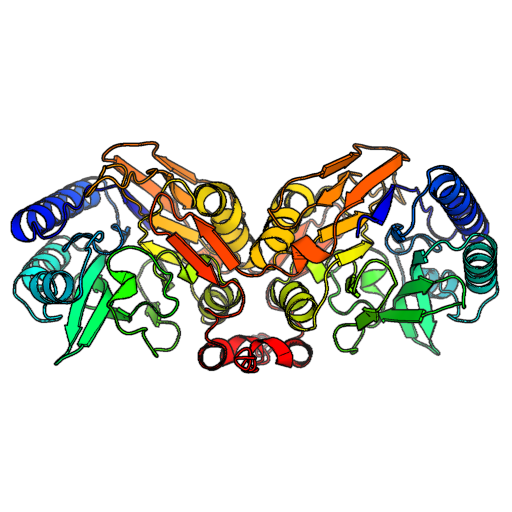
ATOM 2889 O O . ARG B 1 112 ? 0.274 -20.453 1.161 1 98.88 112 ARG B O 1
ATOM 2896 N N . LYS B 1 113 ? -0.86 -20.828 -0.715 1 98.88 113 LYS B N 1
ATOM 2897 C CA . LYS B 1 113 ? -1.569 -19.562 -0.681 1 98.88 113 LYS B CA 1
ATOM 2898 C C . LYS B 1 113 ? -2.258 -19.344 0.665 1 98.88 113 LYS B C 1
ATOM 2900 O O . LYS B 1 113 ? -3.004 -20.203 1.128 1 98.88 113 LYS B O 1
ATOM 2905 N N . THR B 1 114 ? -1.985 -18.156 1.244 1 97.94 114 THR B N 1
ATOM 2906 C CA . THR B 1 114 ? -2.461 -17.922 2.604 1 97.94 114 THR B CA 1
ATOM 2907 C C . THR B 1 114 ? -3.775 -17.156 2.598 1 97.94 114 THR B C 1
ATOM 2909 O O . THR B 1 114 ? -4.629 -17.359 3.461 1 97.94 114 THR B O 1
ATOM 2912 N N . HIS B 1 115 ? -3.924 -16.172 1.719 1 98.44 115 HIS B N 1
ATOM 2913 C CA . HIS B 1 115 ? -5.148 -15.391 1.595 1 98.44 115 HIS B CA 1
ATOM 2914 C C . HIS B 1 115 ? -6.027 -15.922 0.467 1 98.44 115 HIS B C 1
ATOM 2916 O O . HIS B 1 115 ? -5.617 -15.93 -0.695 1 98.44 115 HIS B O 1
ATOM 2922 N N . LEU B 1 116 ? -7.23 -16.281 0.819 1 98.44 116 LEU B N 1
ATOM 2923 C CA . LEU B 1 116 ? -8.094 -16.906 -0.181 1 98.44 116 LEU B CA 1
ATOM 2924 C C . LEU B 1 116 ? -9.297 -16.016 -0.487 1 98.44 116 LEU B C 1
ATOM 2926 O O . LEU B 1 116 ? -10.094 -15.727 0.403 1 98.44 116 LEU B O 1
ATOM 2930 N N . PRO B 1 117 ? -9.438 -15.586 -1.716 1 97.19 117 PRO B N 1
ATOM 2931 C CA . PRO B 1 117 ? -10.695 -14.969 -2.137 1 97.19 117 PRO B CA 1
ATOM 2932 C C . PRO B 1 117 ? -11.789 -15.992 -2.416 1 97.19 117 PRO B C 1
ATOM 2934 O O . PRO B 1 117 ? -11.531 -17.188 -2.428 1 97.19 117 PRO B O 1
ATOM 2937 N N . HIS B 1 118 ? -13.008 -15.508 -2.461 1 95.62 118 HIS B N 1
ATOM 2938 C CA . HIS B 1 118 ? -14.078 -16.297 -3.059 1 95.62 118 HIS B CA 1
ATOM 2939 C C . HIS B 1 118 ? -14.031 -16.234 -4.582 1 95.62 118 HIS B C 1
ATOM 2941 O O . HIS B 1 118 ? -14.68 -15.367 -5.184 1 95.62 118 HIS B O 1
ATOM 2947 N N . LEU B 1 119 ? -13.234 -17.125 -5.168 1 94.81 119 LEU B N 1
ATOM 2948 C CA . LEU B 1 119 ? -13.008 -17.125 -6.609 1 94.81 119 LEU B CA 1
ATOM 2949 C C . LEU B 1 119 ? -12.406 -18.453 -7.07 1 94.81 119 LEU B C 1
ATOM 2951 O O . LEU B 1 119 ? -11.445 -18.938 -6.477 1 94.81 119 LEU B O 1
ATOM 2955 N N . GLY B 1 120 ? -12.992 -18.984 -8.102 1 95.88 120 GLY B N 1
ATOM 2956 C CA . GLY B 1 120 ? -12.422 -20.172 -8.734 1 95.88 120 GLY B CA 1
ATOM 2957 C C . GLY B 1 120 ? -12.117 -21.281 -7.746 1 95.88 120 GLY B C 1
ATOM 2958 O O . GLY B 1 120 ? -12.953 -21.625 -6.914 1 95.88 120 GLY B O 1
ATOM 2959 N N . ALA B 1 121 ? -10.945 -21.906 -7.898 1 98.06 121 ALA B N 1
ATOM 2960 C CA . ALA B 1 121 ? -10.531 -23.062 -7.098 1 98.06 121 ALA B CA 1
ATOM 2961 C C . ALA B 1 121 ? -10.312 -22.656 -5.641 1 98.06 121 ALA B C 1
ATOM 2963 O O . ALA B 1 121 ? -10.406 -23.5 -4.742 1 98.06 121 ALA B O 1
ATOM 2964 N N . ASP B 1 122 ? -10.078 -21.375 -5.406 1 98.19 122 ASP B N 1
ATOM 2965 C CA . ASP B 1 122 ? -9.781 -20.906 -4.059 1 98.19 122 ASP B CA 1
ATOM 2966 C C . ASP B 1 122 ? -10.977 -21.109 -3.129 1 98.19 122 ASP B C 1
ATOM 2968 O O . ASP B 1 122 ? -10.82 -21.141 -1.906 1 98.19 122 ASP B O 1
ATOM 2972 N N . ARG B 1 123 ? -12.141 -21.297 -3.691 1 97.38 123 ARG B N 1
ATOM 2973 C CA . ARG B 1 123 ? -13.336 -21.531 -2.898 1 97.38 123 ARG B CA 1
ATOM 2974 C C . ARG B 1 123 ? -13.297 -22.906 -2.248 1 97.38 123 ARG B C 1
ATOM 2976 O O . ARG B 1 123 ? -14.078 -23.203 -1.338 1 97.38 123 ARG B O 1
ATOM 2983 N N . TYR B 1 124 ? -12.383 -23.75 -2.744 1 98.12 124 TYR B N 1
ATOM 2984 C CA . TYR B 1 124 ? -12.461 -25.156 -2.367 1 98.12 124 TYR B CA 1
ATOM 2985 C C . TYR B 1 124 ? -11.117 -25.656 -1.842 1 98.12 124 TYR B C 1
ATOM 2987 O O . TYR B 1 124 ? -10.883 -26.859 -1.766 1 98.12 124 TYR B O 1
ATOM 2995 N N . VAL B 1 125 ? -10.211 -24.75 -1.527 1 98.75 125 VAL B N 1
ATOM 2996 C CA . VAL B 1 125 ? -8.898 -25.172 -1.063 1 98.75 125 VAL B CA 1
ATOM 2997 C C . VAL B 1 125 ? -8.688 -24.734 0.383 1 98.75 125 VAL B C 1
ATOM 2999 O O . VAL B 1 125 ? -9.461 -23.922 0.905 1 98.75 125 VAL B O 1
ATOM 3002 N N . THR B 1 126 ? -7.695 -25.297 1.012 1 98.44 126 THR B N 1
ATOM 3003 C CA . THR B 1 126 ? -7.301 -24.953 2.373 1 98.44 126 THR B CA 1
ATOM 3004 C C . THR B 1 126 ? -6.195 -23.891 2.365 1 98.44 126 THR B C 1
ATOM 3006 O O . THR B 1 126 ? -5.195 -24.047 1.66 1 98.44 126 THR B O 1
ATOM 3009 N N . PRO B 1 127 ? -6.422 -22.797 3.094 1 98.44 127 PRO B N 1
ATOM 3010 C CA . PRO B 1 127 ? -5.367 -21.781 3.127 1 98.44 127 PRO B CA 1
ATOM 3011 C C . PRO B 1 127 ? -4.07 -22.297 3.746 1 98.44 127 PRO B C 1
ATOM 3013 O O . PRO B 1 127 ? -4.105 -23.109 4.672 1 98.44 127 PRO B O 1
ATOM 3016 N N . GLY B 1 128 ? -3.002 -21.797 3.18 1 98.12 128 GLY B N 1
ATOM 3017 C CA . GLY B 1 128 ? -1.726 -22.094 3.814 1 98.12 128 GLY B CA 1
ATOM 3018 C C . GLY B 1 128 ? -1.564 -21.422 5.164 1 98.12 128 GLY B C 1
ATOM 3019 O O . GLY B 1 128 ? -2.08 -20.312 5.379 1 98.12 128 GLY B O 1
ATOM 3020 N N . ASP B 1 129 ? -0.808 -22.094 6.055 1 95.81 129 ASP B N 1
ATOM 3021 C CA . ASP B 1 129 ? -0.487 -21.5 7.348 1 95.81 129 ASP B CA 1
ATOM 3022 C C . ASP B 1 129 ? 1.014 -21.25 7.48 1 95.81 129 ASP B C 1
ATOM 3024 O O . ASP B 1 129 ? 1.513 -21 8.578 1 95.81 129 ASP B O 1
ATOM 3028 N N . ASN B 1 130 ? 1.628 -21.328 6.395 1 94.94 130 ASN B N 1
ATOM 3029 C CA . ASN B 1 130 ? 3.07 -21.094 6.414 1 94.94 130 ASN B CA 1
ATOM 3030 C C . ASN B 1 130 ? 3.408 -19.625 6.625 1 94.94 130 ASN B C 1
ATOM 3032 O O . ASN B 1 130 ? 2.615 -18.75 6.281 1 94.94 130 ASN B O 1
ATOM 3036 N N . LEU B 1 131 ? 4.562 -19.391 7.238 1 95.94 131 LEU B N 1
ATOM 3037 C CA . LEU B 1 131 ? 5.141 -18.047 7.262 1 95.94 131 LEU B CA 1
ATOM 3038 C C . LEU B 1 131 ? 5.66 -17.656 5.883 1 95.94 131 LEU B C 1
ATOM 3040 O O . LEU B 1 131 ? 5.715 -18.484 4.973 1 95.94 131 LEU B O 1
ATOM 3044 N N . PRO B 1 132 ? 5.977 -16.375 5.703 1 97.06 132 PRO B N 1
ATOM 3045 C CA . PRO B 1 132 ? 6.539 -15.953 4.418 1 97.06 132 PRO B CA 1
ATOM 3046 C C . PRO B 1 132 ? 7.715 -16.828 3.975 1 97.06 132 PRO B C 1
ATOM 3048 O O . PRO B 1 132 ? 8.586 -17.156 4.789 1 97.06 132 PRO B O 1
ATOM 3051 N N . VAL B 1 133 ? 7.727 -17.234 2.734 1 98.62 133 VAL B N 1
ATOM 3052 C CA . VAL B 1 133 ? 8.758 -18.109 2.193 1 98.62 133 VAL B CA 1
ATOM 3053 C C . VAL B 1 133 ? 9.742 -17.297 1.359 1 98.62 133 VAL B C 1
ATOM 3055 O O . VAL B 1 133 ? 9.352 -16.641 0.396 1 98.62 133 VAL B O 1
ATOM 3058 N N . LEU B 1 134 ? 10.969 -17.328 1.764 1 98.69 134 LEU B N 1
ATOM 3059 C CA . LEU B 1 134 ? 12.086 -16.641 1.12 1 98.69 134 LEU B CA 1
ATOM 3060 C C . LEU B 1 134 ? 13.133 -17.641 0.637 1 98.69 134 LEU B C 1
ATOM 3062 O O . LEU B 1 134 ? 13.477 -18.578 1.354 1 98.69 134 LEU B O 1
ATOM 3066 N N . VAL B 1 135 ? 13.586 -17.438 -0.562 1 98.81 135 VAL B N 1
ATOM 3067 C CA . VAL B 1 135 ? 14.562 -18.359 -1.141 1 98.81 135 VAL B CA 1
ATOM 3068 C C . VAL B 1 135 ? 15.781 -17.578 -1.623 1 98.81 135 VAL B C 1
ATOM 3070 O O . VAL B 1 135 ? 15.664 -16.688 -2.467 1 98.81 135 VAL B O 1
ATOM 3073 N N . THR B 1 136 ? 16.922 -17.922 -1.132 1 98.25 136 THR B N 1
ATOM 3074 C CA . THR B 1 136 ? 18.172 -17.312 -1.6 1 98.25 136 THR B CA 1
ATOM 3075 C C . THR B 1 136 ? 18.594 -17.922 -2.932 1 98.25 136 THR B C 1
ATOM 3077 O O . THR B 1 136 ? 18.672 -19.141 -3.066 1 98.25 136 THR B O 1
ATOM 3080 N N . THR B 1 137 ? 18.828 -17.109 -3.939 1 97.69 137 THR B N 1
ATOM 3081 C CA . THR B 1 137 ? 19.297 -17.516 -5.258 1 97.69 137 THR B CA 1
ATOM 3082 C C . THR B 1 137 ? 20.531 -16.703 -5.672 1 97.69 137 THR B C 1
ATOM 3084 O O . THR B 1 137 ? 20.875 -15.719 -5.02 1 97.69 137 THR B O 1
ATOM 3087 N N . PRO B 1 138 ? 21.141 -17.109 -6.773 1 94.31 138 PRO B N 1
ATOM 3088 C CA . PRO B 1 138 ? 22.297 -16.359 -7.234 1 94.31 138 PRO B CA 1
ATOM 3089 C C . PRO B 1 138 ? 21.938 -14.938 -7.672 1 94.31 138 PRO B C 1
ATOM 3091 O O . PRO B 1 138 ? 22.812 -14.062 -7.727 1 94.31 138 PRO B O 1
ATOM 3094 N N . PHE B 1 139 ? 20.766 -14.633 -7.93 1 95.19 139 PHE B N 1
ATOM 3095 C CA . PHE B 1 139 ? 20.391 -13.32 -8.438 1 95.19 139 PHE B CA 1
ATOM 3096 C C . PHE B 1 139 ? 19.5 -12.594 -7.438 1 95.19 139 PHE B C 1
ATOM 3098 O O . PHE B 1 139 ? 18.766 -11.672 -7.809 1 95.19 139 PHE B O 1
ATOM 3105 N N . GLY B 1 140 ? 19.547 -13.047 -6.152 1 96.94 140 GLY B N 1
ATOM 3106 C CA . GLY B 1 140 ? 18.828 -12.344 -5.098 1 96.94 140 GLY B CA 1
ATOM 3107 C C . GLY B 1 140 ? 17.891 -13.25 -4.316 1 96.94 140 GLY B C 1
ATOM 3108 O O . GLY B 1 140 ? 17.797 -14.445 -4.594 1 96.94 140 GLY B O 1
ATOM 3109 N N . VAL B 1 141 ? 17.281 -12.68 -3.346 1 98.75 141 VAL B N 1
ATOM 3110 C CA . VAL B 1 141 ? 16.328 -13.391 -2.504 1 98.75 141 VAL B CA 1
ATOM 3111 C C . VAL B 1 141 ? 14.914 -13.242 -3.072 1 98.75 141 VAL B C 1
ATOM 3113 O O . VAL B 1 141 ? 14.445 -12.125 -3.293 1 98.75 141 VAL B O 1
ATOM 3116 N N . ILE B 1 142 ? 14.281 -14.367 -3.318 1 98.88 142 ILE B N 1
ATOM 3117 C CA . ILE B 1 142 ? 12.945 -14.383 -3.902 1 98.88 142 ILE B CA 1
ATOM 3118 C C . ILE B 1 142 ? 11.906 -14.68 -2.816 1 98.88 142 ILE B C 1
ATOM 3120 O O . ILE B 1 142 ? 12.023 -15.672 -2.1 1 98.88 142 ILE B O 1
ATOM 3124 N N . GLY B 1 143 ? 10.961 -13.75 -2.629 1 98.94 143 GLY B N 1
ATOM 3125 C CA . GLY B 1 143 ? 9.781 -14.023 -1.833 1 98.94 143 GLY B CA 1
ATOM 3126 C C . GLY B 1 143 ? 8.617 -14.562 -2.654 1 98.94 143 GLY B C 1
ATOM 3127 O O . GLY B 1 143 ? 8.336 -14.047 -3.738 1 98.94 143 GLY B O 1
ATOM 3128 N N . LEU B 1 144 ? 7.953 -15.594 -2.174 1 98.94 144 LEU B N 1
ATOM 3129 C CA . LEU B 1 144 ? 6.855 -16.219 -2.906 1 98.94 144 LEU B CA 1
ATOM 3130 C C . LEU B 1 144 ? 5.508 -15.68 -2.436 1 98.94 144 LEU B C 1
ATOM 3132 O O . LEU B 1 144 ? 5.27 -15.562 -1.231 1 98.94 144 LEU B O 1
ATOM 3136 N N . SER B 1 145 ? 4.68 -15.266 -3.297 1 98.75 145 SER B N 1
ATOM 3137 C CA . SER B 1 145 ? 3.312 -14.781 -3.117 1 98.75 145 SER B CA 1
ATOM 3138 C C . SER B 1 145 ? 2.402 -15.273 -4.242 1 98.75 145 SER B C 1
ATOM 3140 O O . SER B 1 145 ? 2.877 -15.625 -5.32 1 98.75 145 SER B O 1
ATOM 3142 N N . ILE B 1 146 ? 1.099 -15.398 -3.957 1 98.94 146 ILE B N 1
ATOM 314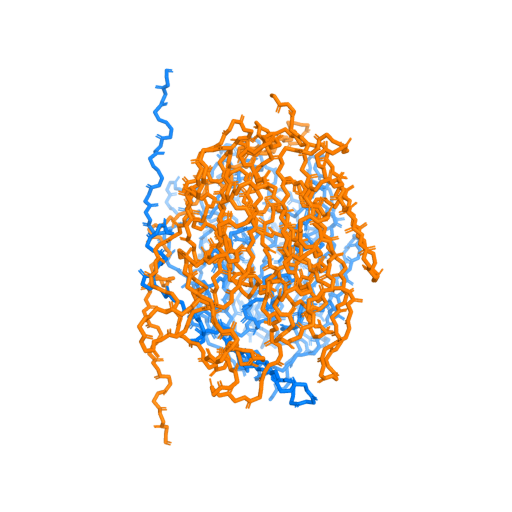3 C CA . ILE B 1 146 ? 0.177 -15.812 -5.008 1 98.94 146 ILE B CA 1
ATOM 3144 C C . ILE B 1 146 ? -0.978 -14.812 -5.102 1 98.94 146 ILE B C 1
ATOM 3146 O O . ILE B 1 146 ? -1.773 -14.688 -4.168 1 98.94 146 ILE B O 1
ATOM 3150 N N . CYS B 1 147 ? -1.099 -14.102 -6.152 1 98.56 147 CYS B N 1
ATOM 3151 C CA . CYS B 1 147 ? -2.25 -13.328 -6.609 1 98.56 147 CYS B CA 1
ATOM 3152 C C . CYS B 1 147 ? -2.811 -12.469 -5.484 1 98.56 147 CYS B C 1
ATOM 3154 O O . CYS B 1 147 ? -2.217 -11.453 -5.117 1 98.56 147 CYS B O 1
ATOM 3156 N N . TYR B 1 148 ? -3.861 -12.914 -4.766 1 98.5 148 TYR B N 1
ATOM 3157 C CA . TYR B 1 148 ? -4.629 -12.195 -3.752 1 98.5 148 TYR B CA 1
ATOM 3158 C C . TYR B 1 148 ? -3.74 -11.797 -2.58 1 98.5 148 TYR B C 1
ATOM 3160 O O . TYR B 1 148 ? -4.012 -10.805 -1.897 1 98.5 148 TYR B O 1
ATOM 3168 N N . ASP B 1 149 ? -2.623 -12.469 -2.359 1 98.56 149 ASP B N 1
ATOM 3169 C CA . ASP B 1 149 ? -1.671 -12.141 -1.303 1 98.56 149 ASP B CA 1
ATOM 3170 C C . ASP B 1 149 ? -1.187 -10.703 -1.431 1 98.56 149 ASP B C 1
ATOM 3172 O O . ASP B 1 149 ? -0.966 -10.023 -0.425 1 98.56 149 ASP B O 1
ATOM 3176 N N . LEU B 1 150 ? -1.091 -10.25 -2.66 1 98 150 LEU B N 1
ATOM 3177 C CA . LEU B 1 150 ? -0.485 -8.953 -2.918 1 98 150 LEU B CA 1
ATOM 3178 C C . LEU B 1 150 ? -1.435 -7.824 -2.529 1 98 150 LEU B C 1
ATOM 3180 O O . LEU B 1 150 ? -1.021 -6.668 -2.426 1 98 150 LEU B O 1
ATOM 3184 N N . ARG B 1 151 ? -2.727 -8.133 -2.383 1 97.94 151 ARG B N 1
ATOM 3185 C CA . ARG B 1 151 ? -3.674 -7.113 -1.947 1 97.94 151 ARG B CA 1
ATOM 3186 C C . ARG B 1 151 ? -3.414 -6.703 -0.501 1 97.94 151 ARG B C 1
ATOM 3188 O O . ARG B 1 151 ? -3.873 -5.648 -0.056 1 97.94 151 ARG B O 1
ATOM 3195 N N . PHE B 1 152 ? -2.775 -7.539 0.238 1 98.5 152 PHE B N 1
ATOM 3196 C CA . PHE B 1 152 ? -2.504 -7.289 1.649 1 98.5 152 PHE B CA 1
ATOM 3197 C C . PHE B 1 152 ? -1.117 -6.688 1.836 1 98.5 152 PHE B C 1
ATOM 3199 O O . PHE B 1 152 ? -0.108 -7.379 1.688 1 98.5 152 PHE B O 1
ATOM 3206 N N . PRO B 1 153 ? -1.111 -5.414 2.203 1 98.75 153 PRO B N 1
ATOM 3207 C CA . PRO B 1 153 ? 0.206 -4.809 2.406 1 98.75 153 PRO B CA 1
ATOM 3208 C C . PRO B 1 153 ? 1.023 -5.52 3.48 1 98.75 153 PRO B C 1
ATOM 3210 O O . PRO B 1 153 ? 2.256 -5.531 3.416 1 98.75 153 PRO B O 1
ATOM 3213 N N . GLU B 1 154 ? 0.353 -6.176 4.414 1 98.56 154 GLU B N 1
ATOM 3214 C CA . GLU B 1 154 ? 1.028 -6.926 5.469 1 98.56 154 GLU B CA 1
ATOM 3215 C C . GLU B 1 154 ? 1.943 -8 4.883 1 98.56 154 GLU B C 1
ATOM 3217 O O . GLU B 1 154 ? 3.09 -8.148 5.316 1 98.56 154 GLU B O 1
ATOM 3222 N N . TRP B 1 155 ? 1.431 -8.633 3.887 1 98.62 155 TRP B N 1
ATOM 3223 C CA . TRP B 1 155 ? 2.156 -9.789 3.373 1 98.62 155 TRP B CA 1
ATOM 3224 C C . TRP B 1 155 ? 3.387 -9.359 2.584 1 98.62 155 TRP B C 1
ATOM 3226 O O . TRP B 1 155 ? 4.488 -9.867 2.809 1 98.62 155 TRP B O 1
ATOM 3236 N N . ALA B 1 156 ? 3.188 -8.398 1.682 1 98.81 156 ALA B N 1
ATOM 3237 C CA . ALA B 1 156 ? 4.32 -7.883 0.92 1 98.81 156 ALA B CA 1
ATOM 3238 C C . ALA B 1 156 ? 5.387 -7.305 1.848 1 98.81 156 ALA B C 1
ATOM 3240 O O . ALA B 1 156 ? 6.586 -7.492 1.618 1 98.81 156 ALA B O 1
ATOM 3241 N N . ARG B 1 157 ? 4.965 -6.629 2.877 1 98.75 157 ARG B N 1
ATOM 3242 C CA . ARG B 1 157 ? 5.891 -6.055 3.848 1 98.75 157 ARG B CA 1
ATOM 3243 C C . ARG B 1 157 ? 6.652 -7.145 4.59 1 98.75 157 ARG B C 1
ATOM 3245 O O . ARG B 1 157 ? 7.867 -7.039 4.785 1 98.75 157 ARG B O 1
ATOM 3252 N N . CYS B 1 158 ? 5.941 -8.18 4.984 1 98.62 158 CYS B N 1
ATOM 3253 C CA . CYS B 1 158 ? 6.605 -9.289 5.668 1 98.62 158 CYS B CA 1
ATOM 3254 C C . CYS B 1 158 ? 7.68 -9.906 4.789 1 98.62 158 CYS B C 1
ATOM 3256 O O . CYS B 1 158 ? 8.781 -10.203 5.258 1 98.62 158 CYS B O 1
ATOM 3258 N N . LEU B 1 159 ? 7.383 -10.102 3.512 1 98.75 159 LEU B N 1
ATOM 3259 C CA . LEU B 1 159 ? 8.375 -10.641 2.584 1 98.75 159 LEU B CA 1
ATOM 3260 C C . LEU B 1 159 ? 9.578 -9.711 2.479 1 98.75 159 LEU B C 1
ATOM 3262 O O . LEU B 1 159 ? 10.727 -10.164 2.557 1 98.75 159 LEU B O 1
ATOM 3266 N N . ALA B 1 160 ? 9.32 -8.43 2.363 1 98.56 160 ALA B N 1
ATOM 3267 C CA . ALA B 1 160 ? 10.398 -7.453 2.188 1 98.56 160 ALA B CA 1
ATOM 3268 C C . ALA B 1 160 ? 11.242 -7.34 3.449 1 98.56 160 ALA B C 1
ATOM 3270 O O . ALA B 1 160 ? 12.477 -7.316 3.375 1 98.56 160 ALA B O 1
ATOM 3271 N N . LEU B 1 161 ? 10.586 -7.27 4.609 1 98 161 LEU B N 1
ATOM 3272 C CA . LEU B 1 161 ? 11.305 -7.203 5.879 1 98 161 LEU B CA 1
ATOM 3273 C C . LEU B 1 161 ? 12.133 -8.461 6.102 1 98 161 LEU B C 1
ATOM 3275 O O . LEU B 1 161 ? 13.172 -8.414 6.766 1 98 161 LEU B O 1
ATOM 3279 N N . GLY B 1 162 ? 11.656 -9.562 5.543 1 97.5 162 GLY B N 1
ATOM 3280 C CA . GLY B 1 162 ? 12.406 -10.812 5.633 1 97.5 162 GLY B CA 1
ATOM 3281 C C . GLY B 1 162 ? 13.625 -10.844 4.73 1 97.5 162 GLY B C 1
ATOM 3282 O O . GLY B 1 162 ? 14.445 -11.758 4.824 1 97.5 162 GLY B O 1
ATOM 3283 N N . GLY B 1 163 ? 13.695 -9.906 3.768 1 97.75 163 GLY B N 1
ATOM 3284 C CA . GLY B 1 163 ? 14.914 -9.797 2.975 1 97.75 163 GLY B CA 1
ATOM 3285 C C . GLY B 1 163 ? 14.68 -10.016 1.492 1 97.75 163 GLY B C 1
ATOM 3286 O O . GLY B 1 163 ? 15.633 -10.094 0.714 1 97.75 163 GLY B O 1
ATOM 3287 N N . ALA B 1 164 ? 13.469 -10.07 1.054 1 98.75 164 ALA B N 1
ATOM 3288 C CA . ALA B 1 164 ? 13.188 -10.297 -0.361 1 98.75 164 ALA B CA 1
ATOM 3289 C C . ALA B 1 164 ? 13.734 -9.156 -1.218 1 98.75 164 ALA B C 1
ATOM 3291 O O . ALA B 1 164 ? 13.555 -7.98 -0.885 1 98.75 164 ALA B O 1
ATOM 3292 N N . ASP B 1 165 ? 14.414 -9.5 -2.293 1 98.81 165 ASP B N 1
ATOM 3293 C CA . ASP B 1 165 ? 14.766 -8.555 -3.352 1 98.81 165 ASP B CA 1
ATOM 3294 C C . ASP B 1 165 ? 13.695 -8.523 -4.438 1 98.81 165 ASP B C 1
ATOM 3296 O O . ASP B 1 165 ? 13.508 -7.496 -5.098 1 98.81 165 ASP B O 1
ATOM 3300 N N . ILE B 1 166 ? 13.078 -9.688 -4.594 1 98.94 166 ILE B N 1
ATOM 3301 C CA . ILE B 1 166 ? 12.062 -9.93 -5.613 1 98.94 166 ILE B CA 1
ATOM 3302 C C . ILE B 1 166 ? 10.836 -10.586 -4.977 1 98.94 166 ILE B C 1
ATOM 3304 O O . ILE B 1 166 ? 10.977 -11.523 -4.184 1 98.94 166 ILE B O 1
ATOM 3308 N N . ILE B 1 167 ? 9.688 -10.062 -5.23 1 98.94 167 ILE B N 1
ATOM 3309 C CA . ILE B 1 167 ? 8.469 -10.797 -4.938 1 98.94 167 ILE B CA 1
ATOM 3310 C C . ILE B 1 167 ? 7.926 -11.43 -6.215 1 98.94 167 ILE B C 1
ATOM 3312 O O . ILE B 1 167 ? 7.586 -10.734 -7.172 1 98.94 167 ILE B O 1
ATOM 3316 N N . ALA B 1 168 ? 7.949 -12.727 -6.316 1 98.94 168 ALA B N 1
ATOM 3317 C CA . ALA B 1 168 ? 7.289 -13.461 -7.387 1 98.94 168 ALA B CA 1
ATOM 3318 C C . ALA B 1 168 ? 5.805 -13.656 -7.086 1 98.94 168 ALA B C 1
ATOM 3320 O O . ALA B 1 168 ? 5.445 -14.188 -6.035 1 98.94 168 ALA B O 1
ATOM 3321 N N . ASN B 1 169 ? 4.969 -13.242 -7.98 1 98.94 169 ASN B N 1
ATOM 3322 C CA . ASN B 1 169 ? 3.529 -13.258 -7.73 1 98.94 169 ASN B CA 1
ATOM 3323 C C . ASN B 1 169 ? 2.768 -13.906 -8.883 1 98.94 169 ASN B C 1
ATOM 3325 O O . ASN B 1 169 ? 2.07 -13.219 -9.633 1 98.94 169 ASN B O 1
ATOM 3329 N N . PRO B 1 170 ? 2.828 -15.273 -8.984 1 98.94 170 PRO B N 1
ATOM 3330 C CA . PRO B 1 170 ? 1.883 -15.938 -9.883 1 98.94 170 PRO B CA 1
ATOM 3331 C C . PRO B 1 170 ? 0.434 -15.539 -9.617 1 98.94 170 PRO B C 1
ATOM 3333 O O . PRO B 1 170 ? -0.003 -15.516 -8.461 1 98.94 170 PRO B O 1
ATOM 3336 N N . THR B 1 171 ? -0.304 -15.203 -10.688 1 98.62 171 THR B N 1
ATOM 3337 C CA . THR B 1 171 ? -1.641 -14.664 -10.461 1 98.62 171 THR B CA 1
ATOM 3338 C C . THR B 1 171 ? -2.604 -15.125 -11.555 1 98.62 171 THR B C 1
ATOM 3340 O O . THR B 1 171 ? -2.176 -15.609 -12.602 1 98.62 171 THR B O 1
ATOM 3343 N N . ASN B 1 172 ? -3.875 -15.148 -11.258 1 97.5 172 ASN B N 1
ATOM 3344 C CA . ASN B 1 172 ? -5.031 -15.195 -12.148 1 97.5 172 ASN B CA 1
ATOM 3345 C C . ASN B 1 172 ? -5.926 -13.977 -11.969 1 97.5 172 ASN B C 1
ATOM 3347 O O . ASN B 1 172 ? -6.98 -14.055 -11.336 1 97.5 172 ASN B O 1
ATOM 3351 N N . TRP B 1 173 ? -5.574 -12.852 -12.555 1 96.19 173 TRP B N 1
ATOM 3352 C CA . TRP B 1 173 ? -6.332 -11.617 -12.406 1 96.19 173 TRP B CA 1
ATOM 3353 C C . TRP B 1 173 ? -7.484 -11.562 -13.406 1 96.19 173 TRP B C 1
ATOM 3355 O O . TRP B 1 173 ? -7.27 -11.414 -14.609 1 96.19 173 TRP B O 1
ATOM 3365 N N . PRO B 1 174 ? -8.648 -11.672 -12.906 1 94.31 174 PRO B N 1
ATOM 3366 C CA . PRO B 1 174 ? -9.797 -11.391 -13.789 1 94.31 174 PRO B CA 1
ATOM 3367 C C . PRO B 1 174 ? -10.07 -9.898 -13.938 1 94.31 174 PRO B C 1
ATOM 3369 O O . PRO B 1 174 ? -9.305 -9.07 -13.43 1 94.31 174 PRO B O 1
ATOM 3372 N N . ALA B 1 175 ? -11.125 -9.516 -14.594 1 89.56 175 ALA B N 1
ATOM 3373 C CA . ALA B 1 175 ? -11.445 -8.133 -14.914 1 89.56 175 ALA B CA 1
ATOM 3374 C C . ALA B 1 175 ? -11.539 -7.285 -13.641 1 89.56 175 ALA B C 1
ATOM 3376 O O . ALA B 1 175 ? -11.008 -6.172 -13.594 1 89.56 175 ALA B O 1
ATOM 3377 N N . PRO B 1 176 ? -12.117 -7.762 -12.57 1 88.69 176 PRO B N 1
ATOM 3378 C CA . PRO B 1 176 ? -12.25 -6.941 -11.367 1 88.69 176 PRO B CA 1
ATOM 3379 C C . PRO B 1 176 ? -10.906 -6.637 -10.703 1 88.69 176 PRO B C 1
ATOM 3381 O O . PRO B 1 176 ? -10.828 -5.789 -9.812 1 88.69 176 PRO B O 1
ATOM 3384 N N . ALA B 1 177 ? -9.867 -7.32 -11.156 1 90.62 177 ALA B N 1
ATOM 3385 C CA . ALA B 1 177 ? -8.555 -7.141 -10.531 1 90.62 177 ALA B CA 1
ATOM 3386 C C . ALA B 1 177 ? -7.727 -6.105 -11.281 1 90.62 177 ALA B C 1
ATOM 3388 O O . ALA B 1 177 ? -6.531 -5.953 -11.023 1 90.62 177 ALA B O 1
ATOM 3389 N N . GLU B 1 178 ? -8.32 -5.348 -12.141 1 93.94 178 GLU B N 1
ATOM 3390 C CA . GLU B 1 178 ? -7.605 -4.355 -12.938 1 93.94 178 GLU B CA 1
ATOM 3391 C C . GLU B 1 178 ? -6.844 -3.379 -12.047 1 93.94 178 GLU B C 1
ATOM 3393 O O . GLU B 1 178 ? -5.711 -3 -12.352 1 93.94 178 GLU B O 1
ATOM 3398 N N . GLN B 1 179 ? -7.441 -3.016 -10.984 1 95.31 179 GLN B N 1
ATOM 3399 C CA . GLN B 1 179 ? -6.836 -2.045 -10.078 1 95.31 179 GLN B CA 1
ATOM 3400 C C . GLN B 1 179 ? -5.582 -2.615 -9.422 1 95.31 179 GLN B C 1
ATOM 3402 O O . GLN B 1 179 ? -4.621 -1.886 -9.164 1 95.31 179 GLN B O 1
ATOM 3407 N N . VAL B 1 180 ? -5.59 -3.881 -9.125 1 96.81 180 VAL B N 1
ATOM 3408 C CA . VAL B 1 180 ? -4.418 -4.516 -8.531 1 96.81 180 VAL B CA 1
ATOM 3409 C C . VAL B 1 180 ? -3.236 -4.422 -9.492 1 96.81 180 VAL B C 1
ATOM 3411 O O . VAL B 1 180 ? -2.154 -3.969 -9.117 1 96.81 180 VAL B O 1
ATOM 3414 N N . ALA B 1 181 ? -3.52 -4.73 -10.734 1 97.44 181 ALA B N 1
ATOM 3415 C CA . ALA B 1 181 ? -2.482 -4.695 -11.766 1 97.44 181 ALA B CA 1
ATOM 3416 C C . ALA B 1 181 ? -1.992 -3.268 -11.992 1 97.44 181 ALA B C 1
ATOM 3418 O O . ALA B 1 181 ? -0.812 -3.047 -12.273 1 97.44 181 ALA B O 1
ATOM 3419 N N . GLU B 1 182 ? -2.873 -2.344 -11.852 1 97.38 182 GLU B N 1
ATOM 3420 C CA . GLU B 1 182 ? -2.566 -0.96 -12.211 1 97.38 182 GLU B CA 1
ATOM 3421 C C . GLU B 1 182 ? -1.872 -0.237 -11.062 1 97.38 182 GLU B C 1
ATOM 3423 O O . GLU B 1 182 ? -0.961 0.563 -11.281 1 97.38 182 GLU B O 1
ATOM 3428 N N . LEU B 1 183 ? -2.344 -0.487 -9.836 1 98.31 183 LEU B N 1
ATOM 3429 C CA . LEU B 1 183 ? -1.95 0.396 -8.742 1 98.31 183 LEU B CA 1
ATOM 3430 C C . LEU B 1 183 ? -1.242 -0.385 -7.641 1 98.31 183 LEU B C 1
ATOM 3432 O O . LEU B 1 183 ? -0.165 0.009 -7.191 1 98.31 183 LEU B O 1
ATOM 3436 N N . PHE B 1 184 ? -1.798 -1.512 -7.207 1 98.75 184 PHE B N 1
ATOM 3437 C CA . PHE B 1 184 ? -1.298 -2.199 -6.023 1 98.75 184 PHE B CA 1
ATOM 3438 C C . PHE B 1 184 ? 0.116 -2.719 -6.258 1 98.75 184 PHE B C 1
ATOM 3440 O O . PHE B 1 184 ? 0.98 -2.592 -5.387 1 98.75 184 PHE B O 1
ATOM 3447 N N . THR B 1 185 ? 0.346 -3.309 -7.414 1 98.81 185 THR B N 1
ATOM 3448 C CA . THR B 1 185 ? 1.668 -3.85 -7.711 1 98.81 185 THR B CA 1
ATOM 3449 C C . THR B 1 185 ? 2.732 -2.76 -7.617 1 98.81 185 THR B C 1
ATOM 3451 O O . THR B 1 185 ? 3.803 -2.977 -7.047 1 98.81 185 THR B O 1
ATOM 3454 N N . ARG B 1 186 ? 2.41 -1.605 -8.125 1 98.81 186 ARG B N 1
ATOM 3455 C CA . ARG B 1 186 ? 3.354 -0.493 -8.133 1 98.81 186 ARG B CA 1
ATOM 3456 C C . ARG B 1 186 ? 3.652 -0.015 -6.715 1 98.81 186 ARG B C 1
ATOM 3458 O O . ARG B 1 186 ? 4.812 0.221 -6.367 1 98.81 186 ARG B O 1
ATOM 3465 N N . VAL B 1 187 ? 2.648 0.099 -5.953 1 98.88 187 VAL B N 1
ATOM 3466 C CA . VAL B 1 187 ? 2.824 0.599 -4.594 1 98.88 187 VAL B CA 1
ATOM 3467 C C . VAL B 1 187 ? 3.529 -0.455 -3.742 1 98.88 187 VAL B C 1
ATOM 3469 O O . VAL B 1 187 ? 4.391 -0.126 -2.924 1 98.88 187 VAL B O 1
ATOM 3472 N N . ARG B 1 188 ? 3.197 -1.775 -3.936 1 98.94 188 ARG B N 1
ATOM 3473 C CA . ARG B 1 188 ? 3.91 -2.828 -3.219 1 98.94 188 ARG B CA 1
ATOM 3474 C C . ARG B 1 188 ? 5.402 -2.789 -3.527 1 98.94 188 ARG B C 1
ATOM 3476 O O . ARG B 1 188 ? 6.23 -2.941 -2.627 1 98.94 188 ARG B O 1
ATOM 3483 N N . ALA B 1 189 ? 5.695 -2.564 -4.777 1 98.94 189 ALA B N 1
ATOM 3484 C CA . ALA B 1 189 ? 7.102 -2.473 -5.16 1 98.94 189 ALA B CA 1
ATOM 3485 C C . ALA B 1 189 ? 7.77 -1.266 -4.512 1 98.94 189 ALA B C 1
ATOM 3487 O O . ALA B 1 189 ? 8.805 -1.399 -3.854 1 98.94 189 ALA B O 1
ATOM 3488 N N . ALA B 1 190 ? 7.168 -0.158 -4.582 1 98.69 190 ALA B N 1
ATOM 3489 C CA . ALA B 1 190 ? 7.77 1.111 -4.184 1 98.69 190 ALA B CA 1
ATOM 3490 C C . ALA B 1 190 ? 7.883 1.212 -2.664 1 98.69 190 ALA B C 1
ATOM 3492 O O . ALA B 1 190 ? 8.914 1.642 -2.141 1 98.69 190 ALA B O 1
ATOM 3493 N N . GLU B 1 191 ? 6.84 0.797 -1.945 1 98.56 191 GLU B N 1
ATOM 3494 C CA . GLU B 1 191 ? 6.84 1.005 -0.5 1 98.56 191 GLU B CA 1
ATOM 3495 C C . GLU B 1 191 ? 7.777 0.025 0.198 1 98.56 191 GLU B C 1
ATOM 3497 O O . GLU B 1 191 ? 8.164 0.239 1.35 1 98.56 191 GLU B O 1
ATOM 3502 N N . ASN B 1 192 ? 8.117 -1.038 -0.516 1 98.75 192 ASN B N 1
ATOM 3503 C CA . ASN B 1 192 ? 9.039 -2.025 0.037 1 98.75 192 ASN B CA 1
ATOM 3504 C C . ASN B 1 192 ? 10.391 -1.982 -0.662 1 98.75 192 ASN B C 1
ATOM 3506 O O . ASN B 1 192 ? 11.328 -2.672 -0.254 1 98.75 192 ASN B O 1
ATOM 3510 N N . HIS B 1 193 ? 10.5 -1.2 -1.693 1 98.56 193 HIS B N 1
ATOM 3511 C CA . HIS B 1 193 ? 11.688 -1.115 -2.533 1 98.56 193 HIS B CA 1
ATOM 3512 C C . HIS B 1 193 ? 12.148 -2.5 -2.979 1 98.56 193 HIS B C 1
ATOM 3514 O O . HIS B 1 193 ? 13.297 -2.883 -2.738 1 98.56 193 HIS B O 1
ATOM 3520 N N . VAL B 1 194 ? 11.273 -3.178 -3.691 1 98.88 194 VAL B N 1
ATOM 3521 C CA . VAL B 1 194 ? 11.562 -4.516 -4.207 1 98.88 194 VAL B CA 1
ATOM 3522 C C . VAL B 1 194 ? 11.078 -4.621 -5.652 1 98.88 194 VAL B C 1
ATOM 3524 O O . VAL B 1 194 ? 10.25 -3.824 -6.098 1 98.88 194 VAL B O 1
ATOM 3527 N N . TYR B 1 195 ? 11.648 -5.586 -6.395 1 98.94 195 TYR B N 1
ATOM 3528 C CA . TYR B 1 195 ? 11.07 -5.961 -7.68 1 98.94 195 TYR B CA 1
ATOM 3529 C C . TYR B 1 195 ? 9.82 -6.809 -7.492 1 98.94 195 TYR B C 1
ATOM 3531 O O . TYR B 1 195 ? 9.742 -7.621 -6.57 1 98.94 195 TYR B O 1
ATOM 3539 N N . VAL B 1 196 ? 8.859 -6.621 -8.305 1 98.94 196 VAL B N 1
ATOM 3540 C CA . VAL B 1 196 ? 7.672 -7.469 -8.336 1 98.94 196 VAL B CA 1
ATOM 3541 C C . VAL B 1 196 ? 7.508 -8.07 -9.727 1 98.94 196 VAL B C 1
ATOM 3543 O O . VAL B 1 196 ? 7.57 -7.359 -10.734 1 98.94 196 VAL B O 1
ATOM 3546 N N . ILE B 1 197 ? 7.434 -9.336 -9.789 1 98.94 197 ILE B N 1
ATOM 3547 C CA . ILE B 1 197 ? 7.129 -10.039 -11.023 1 98.94 197 ILE B CA 1
ATOM 3548 C C . ILE B 1 197 ? 5.754 -10.688 -10.93 1 98.94 197 ILE B C 1
ATOM 3550 O O . ILE B 1 197 ? 5.578 -11.68 -10.219 1 98.94 197 ILE B O 1
ATOM 3554 N N . ALA B 1 198 ? 4.816 -10.117 -11.594 1 98.94 198 ALA B N 1
ATOM 3555 C CA . ALA B 1 198 ? 3.465 -10.672 -11.641 1 98.94 198 ALA B CA 1
ATOM 3556 C C . ALA B 1 198 ? 3.219 -11.414 -12.945 1 98.94 198 ALA B C 1
ATOM 3558 O O . ALA B 1 198 ? 3.34 -10.836 -14.031 1 98.94 198 ALA B O 1
ATOM 3559 N N . ALA B 1 199 ? 2.963 -12.656 -12.867 1 98.94 199 ALA B N 1
ATOM 3560 C CA . ALA B 1 199 ? 2.695 -13.477 -14.047 1 98.94 199 ALA B CA 1
ATOM 3561 C C . ALA B 1 199 ? 1.235 -13.922 -14.086 1 98.94 199 ALA B C 1
ATOM 3563 O O . ALA B 1 199 ? 0.815 -14.766 -13.297 1 98.94 199 ALA B O 1
ATOM 3564 N N . ASN B 1 200 ? 0.51 -13.359 -14.961 1 98.62 200 ASN B N 1
ATOM 3565 C CA . ASN B 1 200 ? -0.91 -13.641 -15.148 1 98.62 200 ASN B CA 1
ATOM 3566 C C . ASN B 1 200 ? -1.162 -14.438 -16.422 1 98.62 200 ASN B C 1
ATOM 3568 O O . ASN B 1 200 ? -0.226 -14.961 -17.031 1 98.62 200 ASN B O 1
ATOM 3572 N N . ARG B 1 201 ? -2.35 -14.688 -16.656 1 97.88 201 ARG B N 1
ATOM 3573 C CA . ARG B 1 201 ? -2.766 -15.273 -17.922 1 97.88 201 ARG B CA 1
ATOM 3574 C C . ARG B 1 201 ? -3.689 -14.336 -18.688 1 97.88 201 ARG B C 1
ATOM 3576 O O . ARG B 1 201 ? -4.273 -13.422 -18.109 1 97.88 201 ARG B O 1
ATOM 3583 N N . GLY B 1 202 ? -3.715 -14.422 -20 1 96 202 GLY B N 1
ATOM 3584 C CA . GLY B 1 202 ? -4.516 -13.547 -20.844 1 96 202 GLY B CA 1
ATOM 3585 C C . GLY B 1 202 ? -5.555 -14.297 -21.656 1 96 202 GLY B C 1
ATOM 3586 O O . GLY B 1 202 ? -5.859 -13.906 -22.797 1 96 202 GLY B O 1
ATOM 3587 N N . ASP B 1 203 ? -6.008 -15.43 -21.156 1 94.69 203 ASP B N 1
ATOM 3588 C CA . ASP B 1 203 ? -6.98 -16.281 -21.859 1 94.69 203 ASP B CA 1
ATOM 3589 C C . ASP B 1 203 ? -8.336 -16.234 -21.156 1 94.69 203 ASP B C 1
ATOM 3591 O O . ASP B 1 203 ? -8.625 -15.289 -20.406 1 94.69 203 ASP B O 1
ATOM 3595 N N . GLU B 1 204 ? -9.219 -17.094 -21.609 1 94.38 204 GLU B N 1
ATOM 3596 C CA . GLU B 1 204 ? -10.516 -17.312 -20.969 1 94.38 204 GLU B CA 1
ATOM 3597 C C . GLU B 1 204 ? -10.656 -18.75 -20.5 1 94.38 204 GLU B C 1
ATOM 3599 O O . GLU B 1 204 ? -10.211 -19.688 -21.156 1 94.38 204 GLU B O 1
ATOM 3604 N N . GLU B 1 205 ? -11.234 -18.891 -19.328 1 93.69 205 GLU B N 1
ATOM 3605 C CA . GLU B 1 205 ? -11.477 -20.203 -18.75 1 93.69 205 GLU B CA 1
ATOM 3606 C C . GLU B 1 205 ? -12.867 -20.281 -18.141 1 93.69 205 GLU B C 1
ATOM 3608 O O . GLU B 1 205 ? -13.188 -19.562 -17.188 1 93.69 205 GLU B O 1
ATOM 3613 N N . GLU B 1 206 ? -13.672 -21.156 -18.688 1 91.12 206 GLU B N 1
ATOM 3614 C CA . GLU B 1 206 ? -15.016 -21.406 -18.156 1 91.12 206 GLU B CA 1
ATOM 3615 C C . GLU B 1 206 ? -15.789 -20.094 -18.016 1 91.12 206 GLU B C 1
ATOM 3617 O O . GLU B 1 206 ? -16.375 -19.828 -16.969 1 91.12 206 GLU B O 1
ATOM 3622 N N . GLY B 1 207 ? -15.641 -19.219 -18.938 1 89.75 207 GLY B N 1
ATOM 3623 C CA . GLY B 1 207 ? -16.422 -18 -18.984 1 89.75 207 GLY B CA 1
ATOM 3624 C C . GLY B 1 207 ? -15.758 -16.844 -18.25 1 89.75 207 GLY B C 1
ATOM 3625 O O . GLY B 1 207 ? -16.23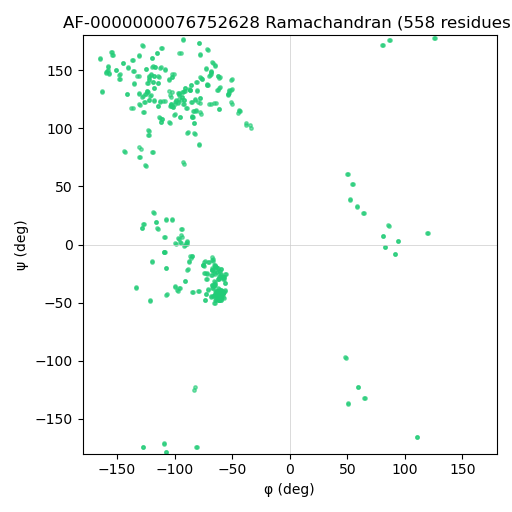4 -15.711 -18.297 1 89.75 207 GLY B O 1
ATOM 3626 N N . VAL B 1 208 ? -14.672 -17.125 -17.547 1 92.25 208 VAL B N 1
ATOM 3627 C CA . VAL B 1 208 ? -13.945 -16.062 -16.844 1 92.25 208 VAL B CA 1
ATOM 3628 C C . VAL B 1 208 ? -12.789 -15.578 -17.719 1 92.25 208 VAL B C 1
ATOM 3630 O O . VAL B 1 208 ? -11.977 -16.375 -18.188 1 92.25 208 VAL B O 1
ATOM 3633 N N . SER B 1 209 ? -12.805 -14.305 -17.922 1 94.12 209 SER B N 1
ATOM 3634 C CA . SER B 1 209 ? -11.719 -13.695 -18.688 1 94.12 209 SER B CA 1
ATOM 3635 C C . SER B 1 209 ? -10.617 -13.18 -17.781 1 94.12 209 SER B C 1
ATOM 3637 O O . SER B 1 209 ? -10.891 -12.5 -16.781 1 94.12 209 SER B O 1
ATOM 3639 N N . PHE B 1 210 ? -9.422 -13.5 -18.062 1 96.19 210 PHE B N 1
ATOM 3640 C CA . PHE B 1 210 ? -8.25 -13.008 -17.344 1 96.19 210 PHE B CA 1
ATOM 3641 C C . PHE B 1 210 ? -7.555 -11.906 -18.141 1 96.19 210 PHE B C 1
ATOM 3643 O O . PHE B 1 210 ? -7.422 -12 -19.359 1 96.19 210 PHE B O 1
ATOM 3650 N N . ILE B 1 211 ? -7 -10.891 -17.531 1 96.75 211 ILE B N 1
ATOM 3651 C CA . ILE B 1 211 ? -6.797 -9.586 -18.172 1 96.75 211 ILE B CA 1
ATOM 3652 C C . ILE B 1 211 ? -5.391 -9.508 -18.75 1 96.75 211 ILE B C 1
ATOM 3654 O O . ILE B 1 211 ? -5.031 -8.523 -19.406 1 96.75 211 ILE B O 1
ATOM 3658 N N . GLY B 1 212 ? -4.605 -10.578 -18.641 1 98.12 212 GLY B N 1
ATOM 3659 C CA . GLY B 1 212 ? -3.199 -10.414 -18.969 1 98.12 212 GLY B CA 1
ATOM 3660 C C . GLY B 1 212 ? -2.471 -9.477 -18.031 1 98.12 212 GLY B C 1
ATOM 3661 O O . GLY B 1 212 ? -2.551 -9.617 -16.812 1 98.12 212 GLY B O 1
ATOM 3662 N N . ARG B 1 213 ? -1.737 -8.562 -18.641 1 98.06 213 ARG B N 1
ATOM 3663 C CA . ARG B 1 213 ? -1.047 -7.523 -17.891 1 98.06 213 ARG B CA 1
ATOM 3664 C C . ARG B 1 213 ? 0.019 -8.117 -16.969 1 98.06 213 ARG B C 1
ATOM 3666 O O . ARG B 1 213 ? 0.279 -7.598 -15.891 1 98.06 213 ARG B O 1
ATOM 3673 N N . SER B 1 214 ? 0.545 -9.305 -17.375 1 98.88 214 SER B N 1
ATOM 3674 C CA . SER B 1 214 ? 1.785 -9.695 -16.703 1 98.88 214 SER B CA 1
ATOM 3675 C C . SER B 1 214 ? 2.805 -8.562 -16.734 1 98.88 214 SER B C 1
ATOM 3677 O O . SER B 1 214 ? 2.887 -7.816 -17.719 1 98.88 214 SER B O 1
ATOM 3679 N N . GLN B 1 215 ? 3.539 -8.406 -15.648 1 98.88 215 GLN B N 1
ATOM 3680 C CA . GLN B 1 215 ? 4.387 -7.223 -15.586 1 98.88 215 GLN B CA 1
ATOM 3681 C C . GLN B 1 215 ? 5.543 -7.422 -14.609 1 98.88 215 GLN B C 1
ATOM 3683 O O . GLN B 1 215 ? 5.469 -8.266 -13.719 1 98.88 215 GLN B O 1
ATOM 3688 N N . ILE B 1 216 ? 6.598 -6.73 -14.867 1 98.94 216 ILE B N 1
ATOM 3689 C CA . ILE B 1 216 ? 7.773 -6.645 -14.008 1 98.94 216 ILE B CA 1
ATOM 3690 C C . ILE B 1 216 ? 7.973 -5.199 -13.547 1 98.94 216 ILE B C 1
ATOM 3692 O O . ILE B 1 216 ? 8.008 -4.281 -14.367 1 98.94 216 ILE B O 1
ATOM 3696 N N . LEU B 1 217 ? 8.016 -5.023 -12.266 1 98.94 217 LEU B N 1
ATOM 3697 C CA . LEU B 1 217 ? 8.148 -3.691 -11.688 1 98.94 217 LEU B CA 1
ATOM 3698 C C . LEU B 1 217 ? 9.484 -3.541 -10.969 1 98.94 217 LEU B C 1
ATOM 3700 O O . LEU B 1 217 ? 9.945 -4.465 -10.297 1 98.94 217 LEU B O 1
ATOM 3704 N N . ASP B 1 218 ? 10.055 -2.342 -11.047 1 98.81 218 ASP B N 1
ATOM 3705 C CA . ASP B 1 218 ? 11.289 -2.084 -10.312 1 98.81 218 ASP B CA 1
ATOM 3706 C C . ASP B 1 218 ? 10.992 -1.495 -8.938 1 98.81 218 ASP B C 1
ATOM 3708 O O . ASP B 1 218 ? 9.828 -1.269 -8.586 1 98.81 218 ASP B O 1
ATOM 3712 N N . PRO B 1 219 ? 12.016 -1.282 -8.125 1 98.62 219 PRO B N 1
ATOM 3713 C CA . PRO B 1 219 ? 11.805 -0.862 -6.738 1 98.62 219 PRO B CA 1
ATOM 3714 C C . PRO B 1 219 ? 11.195 0.535 -6.633 1 98.62 219 PRO B C 1
ATOM 3716 O O . PRO B 1 219 ? 10.742 0.935 -5.555 1 98.62 219 PRO B O 1
ATOM 3719 N N . SER B 1 220 ? 11.18 1.326 -7.688 1 97.5 220 SER B N 1
ATOM 3720 C CA . SER B 1 220 ? 10.523 2.631 -7.656 1 97.5 220 SER B CA 1
ATOM 3721 C C . SER B 1 220 ? 9.031 2.508 -7.949 1 97.5 220 SER B C 1
ATOM 3723 O O . SER B 1 220 ? 8.281 3.473 -7.793 1 97.5 220 SER B O 1
ATOM 3725 N N . GLY B 1 221 ? 8.617 1.318 -8.375 1 98.38 221 GLY B N 1
ATOM 3726 C CA . GLY B 1 221 ? 7.227 1.114 -8.758 1 98.38 221 GLY B CA 1
ATOM 3727 C C . GLY B 1 221 ? 6.992 1.3 -10.25 1 98.38 221 GLY B C 1
ATOM 3728 O O . GLY B 1 221 ? 5.855 1.208 -10.719 1 98.38 221 GLY B O 1
ATOM 3729 N N . ALA B 1 222 ? 8.016 1.549 -10.969 1 98.25 222 ALA B N 1
ATOM 3730 C CA . ALA B 1 222 ? 7.887 1.703 -12.414 1 98.25 222 ALA B CA 1
ATOM 3731 C C . ALA B 1 222 ? 7.746 0.348 -13.102 1 98.25 222 ALA B C 1
ATOM 3733 O O . ALA B 1 222 ? 8.406 -0.62 -12.727 1 98.25 222 ALA B O 1
ATOM 3734 N N . VAL B 1 223 ? 6.934 0.308 -14.133 1 98.62 223 VAL B N 1
ATOM 3735 C CA . VAL B 1 223 ? 6.781 -0.896 -14.945 1 98.62 223 VAL B CA 1
ATOM 3736 C C . VAL B 1 223 ? 7.926 -0.992 -15.953 1 98.62 223 VAL B C 1
ATOM 3738 O O . VAL B 1 223 ? 8.055 -0.144 -16.828 1 98.62 223 VAL B O 1
ATOM 3741 N N . LEU B 1 224 ? 8.727 -2.002 -15.773 1 98.75 224 LEU B N 1
ATOM 3742 C CA . LEU B 1 224 ? 9.844 -2.213 -16.672 1 98.75 224 LEU B CA 1
ATOM 3743 C C . LEU B 1 224 ? 9.383 -2.855 -17.984 1 98.75 224 LEU B C 1
ATOM 3745 O O . LEU B 1 224 ? 9.906 -2.545 -19.047 1 98.75 224 LEU B O 1
ATOM 3749 N N . ALA B 1 225 ? 8.469 -3.779 -17.875 1 98.75 225 ALA B N 1
ATOM 3750 C CA . ALA B 1 225 ? 7.914 -4.52 -19 1 98.75 225 ALA B CA 1
ATOM 3751 C C . ALA B 1 225 ? 6.535 -5.082 -18.656 1 98.75 225 ALA B C 1
ATOM 3753 O O . ALA B 1 225 ? 6.262 -5.414 -17.5 1 98.75 225 ALA B O 1
ATOM 3754 N N . SER B 1 226 ? 5.719 -5.145 -19.609 1 98.62 226 SER B N 1
ATOM 3755 C CA . SER B 1 226 ? 4.375 -5.684 -19.438 1 98.62 226 SER B CA 1
ATOM 3756 C C . SER B 1 226 ? 3.828 -6.254 -20.734 1 98.62 226 SER B C 1
ATOM 3758 O O . SER B 1 226 ? 4.41 -6.047 -21.797 1 98.62 226 SER B O 1
ATOM 3760 N N . ALA B 1 227 ? 2.805 -7.043 -20.578 1 97.88 227 ALA B N 1
ATOM 3761 C CA . ALA B 1 227 ? 2.086 -7.574 -21.734 1 97.88 227 ALA B CA 1
ATOM 3762 C C . ALA B 1 227 ? 0.598 -7.25 -21.656 1 97.88 227 ALA B C 1
ATOM 3764 O O . ALA B 1 227 ? 0.06 -7.051 -20.562 1 97.88 227 ALA B O 1
ATOM 3765 N N . ASP B 1 228 ? -0.006 -7.125 -22.766 1 93.62 228 ASP B N 1
ATOM 3766 C CA . ASP B 1 228 ? -1.458 -6.984 -22.812 1 93.62 228 ASP B CA 1
ATOM 3767 C C . ASP B 1 228 ? -2.145 -8.344 -22.734 1 93.62 228 ASP B C 1
ATOM 3769 O O . ASP B 1 228 ? -1.785 -9.188 -21.906 1 93.62 228 ASP B O 1
ATOM 3773 N N . ARG B 1 229 ? -2.939 -8.711 -23.656 1 92 229 ARG B N 1
ATOM 3774 C CA . ARG B 1 229 ? -3.615 -10 -23.672 1 92 229 ARG B CA 1
ATOM 3775 C C . ARG B 1 229 ? -2.852 -11.008 -24.531 1 92 229 ARG B C 1
ATOM 3777 O O . ARG B 1 229 ? -1.948 -10.625 -25.281 1 92 229 ARG B O 1
ATOM 3784 N N . GLY B 1 230 ? -3.227 -12.297 -24.328 1 94.12 230 GLY B N 1
ATOM 3785 C CA . GLY B 1 230 ? -2.592 -13.359 -25.078 1 94.12 230 GLY B CA 1
ATOM 3786 C C . GLY B 1 230 ? -1.312 -13.867 -24.438 1 94.12 230 GLY B C 1
ATOM 3787 O O . GLY B 1 230 ? -0.87 -13.336 -23.422 1 94.12 230 GLY B O 1
ATOM 3788 N N . ASP B 1 231 ? -0.704 -14.898 -25 1 97.38 231 ASP B N 1
ATOM 3789 C CA . ASP B 1 231 ? 0.534 -15.484 -24.5 1 97.38 231 ASP B CA 1
ATOM 3790 C C . ASP B 1 231 ? 1.722 -14.555 -24.75 1 97.38 231 ASP B C 1
ATOM 3792 O O . ASP B 1 231 ? 1.806 -13.914 -25.797 1 97.38 231 ASP B O 1
ATOM 3796 N N . ALA B 1 232 ? 2.566 -14.422 -23.812 1 98.31 232 ALA B N 1
ATOM 3797 C CA . ALA B 1 232 ? 3.736 -13.555 -23.938 1 98.31 232 ALA B CA 1
ATOM 3798 C C . ALA B 1 232 ? 4.812 -13.938 -22.922 1 98.31 232 ALA B C 1
ATOM 3800 O O . ALA B 1 232 ? 4.512 -14.523 -21.891 1 98.31 232 ALA B O 1
ATOM 3801 N N . LEU B 1 233 ? 6 -13.758 -23.281 1 98.62 233 LEU B N 1
ATOM 3802 C CA . LEU B 1 233 ? 7.133 -13.781 -22.359 1 98.62 233 LEU B CA 1
ATOM 3803 C C . LEU B 1 233 ? 7.625 -12.367 -22.062 1 98.62 233 LEU B C 1
ATOM 3805 O O . LEU B 1 233 ? 8.258 -11.734 -22.922 1 98.62 233 LEU B O 1
ATOM 3809 N N . VAL B 1 234 ? 7.328 -11.828 -20.906 1 98.81 234 VAL B N 1
ATOM 3810 C CA . VAL B 1 234 ? 7.691 -10.477 -20.5 1 98.81 234 VAL B CA 1
ATOM 3811 C C . VAL B 1 234 ? 9.062 -10.492 -19.828 1 98.81 234 VAL B C 1
ATOM 3813 O O . VAL B 1 234 ? 9.227 -11.102 -18.766 1 98.81 234 VAL B O 1
ATOM 3816 N N . ILE B 1 235 ? 10.039 -9.805 -20.406 1 98.88 235 ILE B N 1
ATOM 3817 C CA . ILE B 1 235 ? 11.422 -9.961 -19.969 1 98.88 235 ILE B CA 1
ATOM 3818 C C . ILE B 1 235 ? 11.984 -8.609 -19.531 1 98.88 235 ILE B C 1
ATOM 3820 O O . ILE B 1 235 ? 11.703 -7.586 -20.172 1 98.88 235 ILE B O 1
ATOM 3824 N N . ALA B 1 236 ? 12.766 -8.594 -18.5 1 98.81 236 ALA B N 1
ATOM 3825 C CA . ALA B 1 236 ? 13.492 -7.395 -18.094 1 98.81 236 ALA B CA 1
ATOM 3826 C C . ALA B 1 236 ? 14.797 -7.762 -17.391 1 98.81 236 ALA B C 1
ATOM 3828 O O . ALA B 1 236 ? 14.898 -8.828 -16.781 1 98.81 236 ALA B O 1
ATOM 3829 N N . ALA B 1 237 ? 15.773 -6.902 -17.516 1 98.69 237 ALA B N 1
ATOM 3830 C CA . ALA B 1 237 ? 16.984 -6.984 -16.719 1 98.69 237 ALA B CA 1
ATOM 3831 C C . ALA B 1 237 ? 16.797 -6.273 -15.375 1 98.69 237 ALA B C 1
ATOM 3833 O O . ALA B 1 237 ? 16.203 -5.199 -15.312 1 98.69 237 ALA B O 1
ATOM 3834 N N . ILE B 1 238 ? 17.297 -6.914 -14.32 1 98.56 238 ILE B N 1
ATOM 3835 C CA . ILE B 1 238 ? 17.188 -6.277 -13.016 1 98.56 238 ILE B CA 1
ATOM 3836 C C . ILE B 1 238 ? 18.547 -6.305 -12.312 1 98.56 238 ILE B C 1
ATOM 3838 O O . ILE B 1 238 ? 19.438 -7.051 -12.711 1 98.56 238 ILE B O 1
ATOM 3842 N N . ASP B 1 239 ? 18.703 -5.465 -11.289 1 98.31 239 ASP B N 1
ATOM 3843 C CA . ASP B 1 239 ? 19.812 -5.457 -10.359 1 98.31 239 ASP B CA 1
ATOM 3844 C C . ASP B 1 239 ? 19.328 -5.602 -8.914 1 98.31 239 ASP B C 1
ATOM 3846 O O . ASP B 1 239 ? 19 -4.609 -8.266 1 98.31 239 ASP B O 1
ATOM 3850 N N . PRO B 1 240 ? 19.406 -6.801 -8.453 1 96.56 240 PRO B N 1
ATOM 3851 C CA . PRO B 1 240 ? 18.844 -7.047 -7.121 1 96.56 240 PRO B CA 1
ATOM 3852 C C . PRO B 1 240 ? 19.453 -6.137 -6.055 1 96.56 240 PRO B C 1
ATOM 3854 O O . PRO B 1 240 ? 18.828 -5.887 -5.023 1 96.56 240 PRO B O 1
ATOM 3857 N N . ALA B 1 241 ? 20.656 -5.664 -6.273 1 96.69 241 ALA B N 1
ATOM 3858 C CA . ALA B 1 241 ? 21.297 -4.766 -5.316 1 96.69 241 ALA B CA 1
ATOM 3859 C C . ALA B 1 241 ? 20.484 -3.482 -5.145 1 96.69 241 ALA B C 1
ATOM 3861 O O . ALA B 1 241 ? 20.5 -2.875 -4.07 1 96.69 241 ALA B O 1
ATOM 3862 N N . GLU B 1 242 ? 19.797 -3.123 -6.191 1 97.44 242 GLU B N 1
ATOM 3863 C CA . GLU B 1 242 ? 18.953 -1.932 -6.113 1 97.44 242 GLU B CA 1
ATOM 3864 C C . GLU B 1 242 ? 17.875 -2.094 -5.062 1 97.44 242 GLU B C 1
ATOM 3866 O O . GLU B 1 242 ? 17.562 -1.15 -4.332 1 97.44 242 GLU B O 1
ATOM 3871 N N . ALA B 1 243 ? 17.359 -3.271 -4.977 1 97.94 243 ALA B N 1
ATOM 3872 C CA . ALA B 1 243 ? 16.281 -3.547 -4.039 1 97.94 243 ALA B CA 1
ATOM 3873 C C . ALA B 1 243 ? 16.766 -3.439 -2.596 1 97.94 243 ALA B C 1
ATOM 3875 O O . ALA B 1 243 ? 15.961 -3.254 -1.679 1 97.94 243 ALA B O 1
ATOM 3876 N N . ARG B 1 244 ? 18 -3.543 -2.391 1 97.06 244 ARG B N 1
ATOM 3877 C CA . ARG B 1 244 ? 18.547 -3.572 -1.038 1 97.06 244 ARG B CA 1
ATOM 3878 C C . ARG B 1 244 ? 18.781 -2.16 -0.514 1 97.06 244 ARG B C 1
ATOM 3880 O O . ARG B 1 244 ? 19.031 -1.969 0.678 1 97.06 244 ARG B O 1
ATOM 3887 N N . ARG B 1 245 ? 18.688 -1.199 -1.402 1 96.81 245 ARG B N 1
ATOM 3888 C CA . ARG B 1 245 ? 18.797 0.2 -1.004 1 96.81 245 ARG B CA 1
ATOM 3889 C C . ARG B 1 245 ? 17.469 0.727 -0.476 1 96.81 245 ARG B C 1
ATOM 3891 O O . ARG B 1 245 ? 16.672 1.305 -1.229 1 96.81 245 ARG B O 1
ATOM 3898 N N . LYS B 1 246 ? 17.375 0.662 0.832 1 97.38 246 LYS B N 1
ATOM 3899 C CA . LYS B 1 246 ? 16.078 0.981 1.436 1 97.38 246 LYS B CA 1
ATOM 3900 C C . LYS B 1 246 ? 16.016 2.449 1.842 1 97.38 246 LYS B C 1
ATOM 3902 O O . LYS B 1 246 ? 15.055 2.877 2.484 1 97.38 246 LYS B O 1
ATOM 3907 N N . GLU B 1 247 ? 17.047 3.215 1.48 1 96.56 247 GLU B N 1
ATOM 3908 C CA . GLU B 1 247 ? 17.094 4.66 1.68 1 96.56 247 GLU B CA 1
ATOM 3909 C C . GLU B 1 247 ? 16.812 5.406 0.378 1 96.56 247 GLU B C 1
ATOM 3911 O O . GLU B 1 247 ? 17.312 5.031 -0.68 1 96.56 247 GLU B O 1
ATOM 3916 N N . ILE B 1 248 ? 15.93 6.34 0.462 1 94.62 248 ILE B N 1
ATOM 3917 C CA . ILE B 1 248 ? 15.688 7.242 -0.657 1 94.62 248 ILE B CA 1
ATOM 3918 C C . ILE B 1 248 ? 16.234 8.633 -0.326 1 94.62 248 ILE B C 1
ATOM 3920 O O . ILE B 1 248 ? 15.82 9.242 0.665 1 94.62 248 ILE B O 1
ATOM 3924 N N . LEU B 1 249 ? 17.094 9.102 -1.155 1 94.44 249 LEU B N 1
ATOM 3925 C CA . LEU B 1 249 ? 17.781 10.352 -0.9 1 94.44 249 LEU B CA 1
ATOM 3926 C C . LEU B 1 249 ? 17.562 11.344 -2.041 1 94.44 249 LEU B C 1
ATOM 3928 O O . LEU B 1 249 ? 17.547 10.953 -3.211 1 94.44 249 LEU B O 1
ATOM 3932 N N . ALA B 1 250 ? 17.203 12.492 -1.638 1 90.81 250 ALA B N 1
ATOM 3933 C CA . ALA B 1 250 ? 17.188 13.641 -2.535 1 90.81 250 ALA B CA 1
ATOM 3934 C C . ALA B 1 250 ? 17.938 14.828 -1.917 1 90.81 250 ALA B C 1
ATOM 3936 O O . ALA B 1 250 ? 17.312 15.781 -1.446 1 90.81 250 ALA B O 1
ATOM 3937 N N . PRO B 1 251 ? 19.219 14.828 -2.041 1 89 251 PRO B N 1
ATOM 3938 C CA . PRO B 1 251 ? 20.031 15.82 -1.34 1 89 251 PRO B CA 1
ATOM 3939 C C . PRO B 1 251 ? 19.766 17.25 -1.824 1 89 251 PRO B C 1
ATOM 3941 O O . PRO B 1 251 ? 19.938 18.203 -1.063 1 89 251 PRO B O 1
ATOM 3944 N N . GLU B 1 252 ? 19.312 17.391 -3.031 1 84.44 252 GLU B N 1
ATOM 3945 C CA . GLU B 1 252 ? 19.094 18.719 -3.609 1 84.44 252 GLU B CA 1
ATOM 3946 C C . GLU B 1 252 ? 18.031 19.484 -2.822 1 84.44 252 GLU B C 1
ATOM 3948 O O . GLU B 1 252 ? 18 20.719 -2.863 1 84.44 252 GLU B O 1
ATOM 3953 N N . VAL B 1 253 ? 17.203 18.797 -2.064 1 81.75 253 VAL B N 1
ATOM 3954 C CA . VAL B 1 253 ? 16.172 19.484 -1.278 1 81.75 253 VAL B CA 1
ATOM 3955 C C . VAL B 1 253 ? 16.266 19.047 0.183 1 81.75 253 VAL B C 1
ATOM 3957 O O . VAL B 1 253 ? 15.305 19.172 0.94 1 81.75 253 VAL B O 1
ATOM 3960 N N . ASP B 1 254 ? 17.453 18.469 0.473 1 89.06 254 ASP B N 1
ATOM 3961 C CA . ASP B 1 254 ? 17.703 18.016 1.834 1 89.06 254 ASP B CA 1
ATOM 3962 C C . ASP B 1 254 ? 16.594 17.062 2.303 1 89.06 254 ASP B C 1
ATOM 3964 O O . ASP B 1 254 ? 15.984 17.297 3.352 1 89.06 254 ASP B O 1
ATOM 3968 N N . PHE B 1 255 ? 16.406 16.125 1.469 1 90.25 255 PHE B N 1
ATOM 3969 C CA . PHE B 1 255 ? 15.359 15.141 1.693 1 90.25 255 PHE B CA 1
ATOM 3970 C C . PHE B 1 255 ? 15.938 13.734 1.772 1 90.25 255 PHE B C 1
ATOM 3972 O O . PHE B 1 255 ? 16.766 13.352 0.946 1 90.25 255 PHE B O 1
ATOM 3979 N N . ALA B 1 256 ? 15.578 13 2.861 1 94.81 256 ALA B N 1
ATOM 3980 C CA . ALA B 1 256 ? 15.906 11.578 2.963 1 94.81 256 ALA B CA 1
ATOM 3981 C C . ALA B 1 256 ? 14.844 10.828 3.758 1 94.81 256 ALA B C 1
ATOM 3983 O O . ALA B 1 256 ? 14.273 11.367 4.707 1 94.81 256 ALA B O 1
ATOM 3984 N N . ILE B 1 257 ? 14.602 9.617 3.281 1 95.75 257 ILE B N 1
ATOM 3985 C CA . ILE B 1 257 ? 13.734 8.734 4.051 1 95.75 257 ILE B CA 1
ATOM 3986 C C . ILE B 1 257 ? 14.336 7.332 4.105 1 95.75 257 ILE B C 1
ATOM 3988 O O . ILE B 1 257 ? 15.109 6.945 3.221 1 95.75 257 ILE B O 1
ATOM 3992 N N . SER B 1 258 ? 14.055 6.652 5.203 1 96.81 258 SER B N 1
ATOM 3993 C CA . SER B 1 258 ? 14.383 5.242 5.367 1 96.81 258 SER B CA 1
ATOM 3994 C C . SER B 1 258 ? 13.125 4.383 5.422 1 96.81 258 SER B C 1
ATOM 3996 O O . SER B 1 258 ? 12.406 4.391 6.422 1 96.81 258 SER B O 1
ATOM 3998 N N . LEU B 1 259 ? 12.914 3.645 4.41 1 96.25 259 LEU B N 1
ATOM 3999 C CA . LEU B 1 259 ? 11.664 2.91 4.25 1 96.25 259 LEU B CA 1
ATOM 4000 C C . LEU B 1 259 ? 11.453 1.942 5.41 1 96.25 259 LEU B C 1
ATOM 4002 O O . LEU B 1 259 ? 10.328 1.79 5.895 1 96.25 259 LEU B O 1
ATOM 4006 N N . PHE B 1 260 ? 12.531 1.301 5.859 1 96.94 260 PHE B N 1
ATOM 4007 C CA . PHE B 1 260 ? 12.398 0.348 6.957 1 96.94 260 PHE B CA 1
ATOM 4008 C C . PHE B 1 260 ? 12.805 0.986 8.281 1 96.94 260 PHE B C 1
ATOM 4010 O O . PHE B 1 260 ? 12.156 0.771 9.305 1 96.94 260 PHE B O 1
ATOM 4017 N N . GLY B 1 261 ? 13.805 1.828 8.195 1 96.25 261 GLY B N 1
ATOM 4018 C CA . GLY B 1 261 ? 14.344 2.434 9.406 1 96.25 261 GLY B CA 1
ATOM 4019 C C . GLY B 1 261 ? 13.383 3.398 10.07 1 96.25 261 GLY B C 1
ATOM 4020 O O . GLY B 1 261 ? 13.453 3.619 11.281 1 96.25 261 GLY B O 1
ATOM 4021 N N . ASP B 1 262 ? 12.461 4 9.32 1 97.19 262 ASP B N 1
ATOM 4022 C CA . ASP B 1 262 ? 11.547 5.008 9.852 1 97.19 262 ASP B CA 1
ATOM 4023 C C . ASP B 1 262 ? 10.266 4.359 10.383 1 97.19 262 ASP B C 1
ATOM 4025 O O . ASP B 1 262 ? 9.383 5.051 10.883 1 97.19 262 ASP B O 1
ATOM 4029 N N . ARG B 1 263 ? 10.203 3.006 10.305 1 97.56 263 ARG B N 1
ATOM 4030 C CA . ARG B 1 263 ? 9.055 2.293 10.859 1 97.56 263 ARG B CA 1
ATOM 4031 C C . ARG B 1 263 ? 8.992 2.449 12.375 1 97.56 263 ARG B C 1
ATOM 4033 O O . ARG B 1 263 ? 10.008 2.713 13.016 1 97.56 263 ARG B O 1
ATOM 4040 N N . ARG B 1 264 ? 7.789 2.336 12.891 1 97.5 264 ARG B N 1
ATOM 4041 C CA . ARG B 1 264 ? 7.523 2.387 14.328 1 97.5 264 ARG B CA 1
ATOM 4042 C C . ARG B 1 264 ? 6.766 1.147 14.789 1 97.5 264 ARG B C 1
ATOM 4044 O O . ARG B 1 264 ? 5.625 1.247 15.25 1 97.5 264 ARG B O 1
ATOM 4051 N N . PRO B 1 265 ? 7.441 -0.02 14.742 1 97.25 265 PRO B N 1
ATOM 4052 C CA . PRO B 1 265 ? 6.762 -1.303 14.93 1 97.25 265 PRO B CA 1
ATOM 4053 C C . PRO B 1 265 ? 6.031 -1.389 16.266 1 97.25 265 PRO B C 1
ATOM 4055 O O . PRO B 1 265 ? 4.988 -2.039 16.375 1 97.25 265 PRO B O 1
ATOM 4058 N N . ARG B 1 266 ? 6.465 -0.73 17.281 1 96 266 ARG B N 1
ATOM 4059 C CA . ARG B 1 266 ? 5.844 -0.784 18.609 1 96 266 ARG B CA 1
ATOM 4060 C C . ARG B 1 266 ? 4.438 -0.201 18.578 1 96 266 ARG B C 1
ATOM 4062 O O . ARG B 1 266 ? 3.625 -0.475 19.469 1 96 266 ARG B O 1
ATOM 4069 N N . LEU B 1 267 ? 4.195 0.567 17.531 1 97.38 267 LEU B N 1
ATOM 4070 C CA . LEU B 1 267 ? 2.908 1.251 17.469 1 97.38 267 LEU B CA 1
ATOM 4071 C C . LEU B 1 267 ? 1.945 0.499 16.547 1 97.38 267 LEU B C 1
ATOM 4073 O O . LEU B 1 267 ? 0.804 0.924 16.359 1 97.38 267 LEU B O 1
ATOM 4077 N N . TYR B 1 268 ? 2.428 -0.673 15.977 1 97.44 268 TYR B N 1
ATOM 4078 C CA . TYR B 1 268 ? 1.66 -1.364 14.945 1 97.44 268 TYR B CA 1
ATOM 4079 C C . TYR B 1 268 ? 0.944 -2.58 15.523 1 97.44 268 TYR B C 1
ATOM 4081 O O . TYR B 1 268 ? 0.602 -3.512 14.789 1 97.44 268 TYR B O 1
ATOM 4089 N N . GLY B 1 269 ? 0.698 -2.691 16.781 1 95.56 269 GLY B N 1
ATOM 4090 C CA . GLY B 1 269 ? 0.165 -3.877 17.422 1 95.56 269 GLY B CA 1
ATOM 4091 C C . GLY B 1 269 ? -1.158 -4.336 16.844 1 95.56 269 GLY B C 1
ATOM 4092 O O . GLY B 1 269 ? -1.471 -5.527 16.859 1 95.56 269 GLY B O 1
ATOM 4093 N N . GLU B 1 270 ? -1.934 -3.418 16.297 1 95.56 270 GLU B N 1
ATOM 4094 C CA . GLU B 1 270 ? -3.252 -3.725 15.75 1 95.56 270 GLU B CA 1
ATOM 4095 C C . GLU B 1 270 ? -3.148 -4.684 14.57 1 95.56 270 GLU B C 1
ATOM 4097 O O . GLU B 1 270 ? -4.078 -5.445 14.297 1 95.56 270 GLU B O 1
ATOM 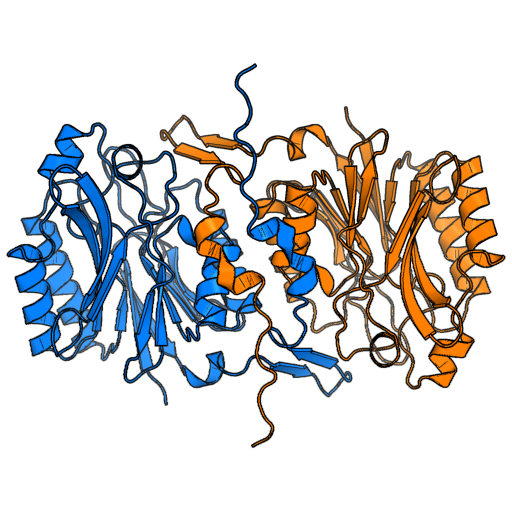4102 N N . LEU B 1 271 ? -2.051 -4.723 13.93 1 97.44 271 LEU B N 1
ATOM 4103 C CA . LEU B 1 271 ? -1.882 -5.477 12.688 1 97.44 271 LEU B CA 1
ATOM 4104 C C . LEU B 1 271 ? -1.871 -6.977 12.961 1 97.44 271 LEU B C 1
ATOM 4106 O O . LEU B 1 271 ? -2.156 -7.777 12.07 1 97.44 271 LEU B O 1
ATOM 4110 N N . THR B 1 272 ? -1.506 -7.395 14.18 1 96.5 272 THR B N 1
ATOM 4111 C CA . THR B 1 272 ? -1.356 -8.812 14.477 1 96.5 272 THR B CA 1
ATOM 4112 C C . THR B 1 272 ? -2.479 -9.297 15.391 1 96.5 272 THR B C 1
ATOM 4114 O O . THR B 1 272 ? -2.441 -10.43 15.883 1 96.5 272 THR B O 1
ATOM 4117 N N . ARG B 1 273 ? -3.398 -8.367 15.586 1 92.06 273 ARG B N 1
ATOM 4118 C CA . ARG B 1 273 ? -4.551 -8.742 16.406 1 92.06 273 ARG B CA 1
ATOM 4119 C C . ARG B 1 273 ? -5.641 -9.375 15.547 1 92.06 273 ARG B C 1
ATOM 4121 O O . ARG B 1 273 ? -5.914 -8.906 14.438 1 92.06 273 ARG B O 1
ATOM 4128 N N . GLU B 1 274 ? -6.125 -10.453 16.047 1 84.38 274 GLU B N 1
ATOM 4129 C CA . GLU B 1 274 ? -7.191 -11.109 15.297 1 84.38 274 GLU B CA 1
ATOM 4130 C C . GLU B 1 274 ? -8.477 -10.297 15.336 1 84.38 274 GLU B C 1
ATOM 4132 O O . GLU B 1 274 ? -8.789 -9.664 16.344 1 84.38 274 GLU B O 1
ATOM 4137 N N . THR B 1 275 ? -8.977 -9.914 14.227 1 66.5 275 THR B N 1
ATOM 4138 C CA . THR B 1 275 ? -10.258 -9.227 14.156 1 66.5 275 THR B CA 1
ATOM 4139 C C . THR B 1 275 ? -11.383 -10.109 14.695 1 66.5 275 THR B C 1
ATOM 4141 O O . THR B 1 275 ? -11.492 -11.273 14.305 1 66.5 275 THR B O 1
ATOM 4144 N N . PRO B 1 276 ? -11.961 -9.648 15.75 1 58.84 276 PRO B N 1
ATOM 4145 C CA . PRO B 1 276 ? -13.078 -10.492 16.156 1 58.84 276 PRO B CA 1
ATOM 4146 C C . PRO B 1 276 ? -14.055 -10.781 15.016 1 58.84 276 PRO B C 1
ATOM 4148 O O . PRO B 1 276 ? -14.242 -9.938 14.133 1 58.84 276 PRO B O 1
ATOM 4151 N N . ALA B 1 277 ? -14.227 -12.016 14.781 1 46.25 277 ALA B N 1
ATOM 4152 C CA . ALA B 1 277 ? -15.258 -12.391 13.812 1 46.25 277 ALA B CA 1
ATOM 4153 C C . ALA B 1 277 ? -16.547 -11.594 14.047 1 46.25 277 ALA B C 1
ATOM 4155 O O . ALA B 1 277 ? -16.891 -11.281 15.188 1 46.25 277 ALA B O 1
ATOM 4156 N N . ARG B 1 278 ? -16.875 -10.695 13.031 1 36.97 278 ARG B N 1
ATOM 4157 C CA . ARG B 1 278 ? -18.188 -10.109 13.273 1 36.97 278 ARG B CA 1
ATOM 4158 C C . ARG B 1 278 ? -19.141 -11.141 13.859 1 36.97 278 ARG B C 1
ATOM 4160 O O . ARG B 1 278 ? -19.266 -12.25 13.336 1 36.97 278 ARG B O 1
ATOM 4167 N N . LYS B 1 279 ? -19.438 -11.062 15.219 1 36.56 279 LYS B N 1
ATOM 4168 C CA . LYS B 1 279 ? -20.547 -11.805 15.805 1 36.56 279 LYS B CA 1
ATOM 4169 C C . LYS B 1 279 ? -21.797 -11.711 14.938 1 36.56 279 LYS B C 1
ATOM 4171 O O . LYS B 1 279 ? -22.125 -10.641 14.43 1 36.56 279 LYS B O 1
ATOM 4176 N N . ASP B 1 280 ? -22.297 -12.891 14.32 1 28.42 280 ASP B N 1
ATOM 4177 C CA . ASP B 1 280 ? -23.672 -12.953 13.867 1 28.42 280 ASP B CA 1
ATOM 4178 C C . ASP B 1 280 ? -24.594 -12.141 14.773 1 28.42 280 ASP B C 1
ATOM 4180 O O . ASP B 1 280 ? -24.578 -12.312 15.992 1 28.42 280 ASP B O 1
ATOM 4184 N N . ALA B 1 281 ? -25.016 -10.992 14.531 1 25.97 281 ALA B N 1
ATOM 4185 C CA . ALA B 1 281 ? -26.281 -10.609 15.141 1 25.97 281 ALA B CA 1
ATOM 4186 C C . ALA B 1 281 ? -27.391 -11.609 14.805 1 25.97 281 ALA B C 1
ATOM 4188 O O . ALA B 1 281 ? -27.469 -12.086 13.672 1 25.97 281 ALA B O 1
#

Secondary structure (DSSP, 8-state):
--EEEEEEE----TT-HHHHHHHHHHHHHHHHHTT-SEEE--TTTTT-S--SSHHHHHHH-EETTSHHHHHHHHHHHHHT-EEEEEEEEEETTEEEEEEEEEETTEEEEEEE--S--BSGGGGGSPPP-PPPPEEEETTEEEEE--GGGGG-HHHHHHHHHTT-SEEEEE---BGGGHHIIIIIHHHHHHHHT-EEEEE---SEETTEEB----EEE-TTS-EEEE--SSSEEEEEEE-HHHHT--EEEEGGGTEEEETTTT--GGG-GGGGSPPP-----/--EEEEEEE----TT-HHHHHHHHHHHHHHHHHTT-SEEE--TTTTT-S--SSHHHHHHH-B-TTSHHHHHHHHHHHHHT-EEEEEEEEEETTEEEEEEEEEETTEEEEEEE--S--BSGGGGGSPPP-PPPPEEEETTEEEEE--GGGGG-HHHHHHHHHTT-SEEEEE---BGGGHHIIIIIHHHHHHHHT-EEEEE---SEETTEEB----EEE-TTS-EEEE--SSSEEEEEEE-HHHHT--EEEEGGGTEEEETTTT--GGG-GGGGSPPP-----